Protein AF-0000000086707287 (afdb_homodimer)

Organism: NCBI:txid218936

Structure (mmCIF, N/CA/C/O backbone):
data_AF-0000000086707287-model_v1
#
loop_
_entity.id
_entity.type
_entity.pdbx_description
1 polymer 'ABC transporter ATP-binding protein'
#
loop_
_atom_site.group_PDB
_atom_site.id
_atom_site.type_symbol
_atom_site.label_atom_id
_atom_site.label_alt_id
_atom_site.label_comp_id
_atom_site.label_asym_id
_atom_site.label_entity_id
_atom_site.label_seq_id
_atom_site.pdbx_PDB_ins_code
_atom_site.Cartn_x
_atom_site.Cartn_y
_atom_site.Cartn_z
_atom_site.occupancy
_atom_site.B_iso_or_equiv
_atom_site.auth_seq_id
_atom_site.auth_comp_id
_atom_site.auth_asym_id
_atom_site.auth_atom_id
_atom_site.pdbx_PDB_model_num
ATOM 1 N N . MET A 1 1 ? 3.854 -27.703 -12.609 1 95 1 MET A N 1
ATOM 2 C CA . MET A 1 1 ? 4.984 -26.922 -12.117 1 95 1 MET A CA 1
ATOM 3 C C . MET A 1 1 ? 5.406 -25.875 -13.141 1 95 1 MET A C 1
ATOM 5 O O . MET A 1 1 ? 5.293 -26.094 -14.352 1 95 1 MET A O 1
ATOM 9 N N . LEU A 1 2 ? 5.723 -24.703 -12.703 1 97.75 2 LEU A N 1
ATOM 10 C CA . LEU A 1 2 ? 6.27 -23.625 -13.523 1 97.75 2 LEU A CA 1
ATOM 11 C C . LEU A 1 2 ? 7.777 -23.516 -13.344 1 97.75 2 LEU A C 1
ATOM 13 O O . LEU A 1 2 ? 8.266 -23.391 -12.219 1 97.75 2 LEU A O 1
ATOM 17 N N . GLU A 1 3 ? 8.477 -23.594 -14.469 1 98.12 3 GLU A N 1
ATOM 18 C CA . GLU A 1 3 ? 9.938 -23.609 -14.406 1 98.12 3 GLU A CA 1
ATOM 19 C C . GLU A 1 3 ? 10.539 -22.469 -15.219 1 98.12 3 GLU A C 1
ATOM 21 O O . GLU A 1 3 ? 10.172 -22.266 -16.375 1 98.12 3 GLU A O 1
ATOM 26 N N . LEU A 1 4 ? 11.336 -21.734 -14.586 1 97.94 4 LEU A N 1
ATOM 27 C CA . LEU A 1 4 ? 12.172 -20.734 -15.227 1 97.94 4 LEU A CA 1
ATOM 28 C C . LEU A 1 4 ? 13.617 -21.203 -15.32 1 97.94 4 LEU A C 1
ATOM 30 O O . LEU A 1 4 ? 14.219 -21.562 -14.305 1 97.94 4 LEU A O 1
ATOM 34 N N . SER A 1 5 ? 14.164 -21.234 -16.531 1 97.69 5 SER A N 1
ATOM 35 C CA . SER A 1 5 ? 15.539 -21.672 -16.75 1 97.69 5 SER A CA 1
ATOM 36 C C . SER A 1 5 ? 16.375 -20.547 -17.359 1 97.69 5 SER A C 1
ATOM 38 O O . SER A 1 5 ? 16.172 -20.156 -18.5 1 97.69 5 SER A O 1
ATOM 40 N N . ARG A 1 6 ? 17.344 -20.078 -16.562 1 97.62 6 ARG A N 1
ATOM 41 C CA . ARG A 1 6 ? 18.312 -19.047 -16.969 1 97.62 6 ARG A CA 1
ATOM 42 C C . ARG A 1 6 ? 17.609 -17.844 -17.578 1 97.62 6 ARG A C 1
ATOM 44 O O . ARG A 1 6 ? 18 -17.375 -18.656 1 97.62 6 ARG A O 1
ATOM 51 N N . LEU A 1 7 ? 16.547 -17.406 -17 1 97.06 7 LEU A N 1
ATOM 52 C CA . LEU A 1 7 ? 15.758 -16.297 -17.516 1 97.06 7 LEU A CA 1
ATOM 53 C C . LEU A 1 7 ? 16.469 -14.961 -17.297 1 97.06 7 LEU A C 1
ATOM 55 O O . LEU A 1 7 ? 16.922 -14.664 -16.188 1 97.06 7 LEU A O 1
ATOM 59 N N . SER A 1 8 ? 16.594 -14.227 -18.359 1 97.19 8 SER A N 1
ATOM 60 C CA . SER A 1 8 ? 17.219 -12.906 -18.297 1 97.19 8 SER A CA 1
ATOM 61 C C . SER A 1 8 ? 16.281 -11.836 -18.859 1 97.19 8 SER A C 1
ATOM 63 O O . SER A 1 8 ? 15.609 -12.062 -19.875 1 97.19 8 SER A O 1
ATOM 65 N N . LEU A 1 9 ? 16.172 -10.766 -18.109 1 95.25 9 LEU A N 1
ATOM 66 C CA . LEU A 1 9 ? 15.258 -9.68 -18.469 1 95.25 9 LEU A CA 1
ATOM 67 C C . LEU A 1 9 ? 15.969 -8.328 -18.375 1 95.25 9 LEU A C 1
ATOM 69 O O . LEU A 1 9 ? 16.719 -8.078 -17.422 1 95.25 9 LEU A O 1
ATOM 73 N N . SER A 1 10 ? 15.75 -7.512 -19.328 1 91.88 10 SER A N 1
ATOM 74 C CA . SER A 1 10 ? 16.25 -6.137 -19.328 1 91.88 10 SER A CA 1
ATOM 75 C C . SER A 1 10 ? 15.195 -5.168 -19.859 1 91.88 10 SER A C 1
ATOM 77 O O . SER A 1 10 ? 14.305 -5.562 -20.609 1 91.88 10 SER A O 1
ATOM 79 N N . ILE A 1 11 ? 15.188 -3.998 -19.391 1 82.44 11 ILE A N 1
ATOM 80 C CA . ILE A 1 11 ? 14.406 -2.895 -19.953 1 82.44 11 ILE A CA 1
ATOM 81 C C . ILE A 1 11 ? 15.344 -1.755 -20.344 1 82.44 11 ILE A C 1
ATOM 83 O O . ILE A 1 11 ? 16.016 -1.161 -19.484 1 82.44 11 ILE A O 1
ATOM 87 N N . GLY A 1 12 ? 15.328 -1.467 -21.547 1 80 12 GLY A N 1
ATOM 88 C CA . GLY A 1 12 ? 16.344 -0.546 -22.016 1 80 12 GLY A CA 1
ATOM 89 C C . GLY A 1 12 ? 17.766 -1.026 -21.75 1 80 12 GLY A C 1
ATOM 90 O O . GLY A 1 12 ? 18.125 -2.148 -22.109 1 80 12 GLY A O 1
ATOM 91 N N . GLN A 1 13 ? 18.469 -0.105 -21.016 1 80.12 13 GLN A N 1
ATOM 92 C CA . GLN A 1 13 ? 19.859 -0.425 -20.719 1 80.12 13 GLN A CA 1
ATOM 93 C C . GLN A 1 13 ? 19.984 -1.05 -19.328 1 80.12 13 GLN A C 1
ATOM 95 O O . GLN A 1 13 ? 21.078 -1.445 -18.922 1 80.12 13 GLN A O 1
ATOM 100 N N . GLN A 1 14 ? 18.906 -1.271 -18.734 1 82.5 14 GLN A N 1
ATOM 101 C CA . GLN A 1 14 ? 18.953 -1.76 -17.359 1 82.5 14 GLN A CA 1
ATOM 102 C C . GLN A 1 14 ? 18.641 -3.252 -17.297 1 82.5 14 GLN A C 1
ATOM 104 O O . GLN A 1 14 ? 17.594 -3.693 -17.797 1 82.5 14 GLN A O 1
ATOM 109 N N . THR A 1 15 ? 19.578 -3.979 -16.766 1 89.31 15 THR A N 1
ATOM 110 C CA . THR A 1 15 ? 19.344 -5.395 -16.516 1 89.31 15 THR A CA 1
ATOM 111 C C . THR A 1 15 ? 18.547 -5.598 -15.234 1 89.31 15 THR A C 1
ATOM 113 O O . THR A 1 15 ? 18.938 -5.141 -14.164 1 89.31 15 THR A O 1
ATOM 116 N N . LEU A 1 16 ? 17.453 -6.285 -15.344 1 89.88 16 LEU A N 1
ATOM 117 C CA . LEU A 1 16 ? 16.562 -6.484 -14.203 1 89.88 16 LEU A CA 1
ATOM 118 C C . LEU A 1 16 ? 16.797 -7.855 -13.57 1 89.88 16 LEU A C 1
ATOM 120 O O . LEU A 1 16 ? 16.781 -7.992 -12.344 1 89.88 16 LEU A O 1
ATOM 124 N N . LEU A 1 17 ? 16.922 -8.852 -14.406 1 94.25 17 LEU A N 1
ATOM 125 C CA . LEU A 1 17 ? 17.156 -10.219 -13.953 1 94.25 17 LEU A CA 1
ATOM 126 C C . LEU A 1 17 ? 18.219 -10.898 -14.812 1 94.25 17 LEU A C 1
ATOM 128 O O . LEU A 1 17 ? 18.219 -10.781 -16.031 1 94.25 17 LEU A O 1
ATOM 132 N N . ARG A 1 18 ? 19.266 -11.523 -14.141 1 94.88 18 ARG A N 1
ATOM 133 C CA . ARG A 1 18 ? 20.344 -12.25 -14.812 1 94.88 18 ARG A CA 1
ATOM 134 C C . ARG A 1 18 ? 20.266 -13.742 -14.516 1 94.88 18 ARG A C 1
ATOM 136 O O . ARG A 1 18 ? 20.469 -14.164 -13.375 1 94.88 18 ARG A O 1
ATOM 143 N N . ASP A 1 19 ? 19.875 -14.555 -15.422 1 96.19 19 ASP A N 1
ATOM 144 C CA . ASP A 1 19 ? 19.984 -16 -15.359 1 96.19 19 ASP A CA 1
ATOM 145 C C . ASP A 1 19 ? 19.188 -16.562 -14.18 1 96.19 19 ASP A C 1
ATOM 147 O O . ASP A 1 19 ? 19.734 -17.328 -13.375 1 96.19 19 ASP A O 1
ATOM 151 N N . LEU A 1 20 ? 17.969 -16.219 -14.102 1 97.25 20 LEU A N 1
ATOM 152 C CA . LEU A 1 20 ? 17.109 -16.641 -13 1 97.25 20 LEU A CA 1
ATOM 153 C C . LEU A 1 20 ? 16.641 -18.078 -13.203 1 97.25 20 LEU A C 1
ATOM 155 O O . LEU A 1 20 ? 16.109 -18.422 -14.258 1 97.25 20 LEU A O 1
ATOM 159 N N . ASN A 1 21 ? 16.984 -18.953 -12.305 1 98 21 ASN A N 1
ATOM 160 C CA . ASN A 1 21 ? 16.469 -20.312 -12.227 1 98 21 ASN A CA 1
ATOM 161 C C . ASN A 1 21 ? 15.492 -20.484 -11.07 1 98 21 ASN A C 1
ATOM 163 O O . ASN A 1 21 ? 15.844 -20.219 -9.914 1 98 21 ASN A O 1
ATOM 167 N N . LEU A 1 22 ? 14.273 -20.906 -11.391 1 97.38 22 LEU A N 1
ATOM 168 C CA . LEU A 1 22 ? 13.227 -21.031 -10.375 1 97.38 22 LEU A CA 1
ATOM 169 C C . LEU A 1 22 ? 12.234 -22.125 -10.758 1 97.38 22 LEU A C 1
ATOM 171 O O . LEU A 1 22 ? 11.883 -22.266 -11.93 1 97.38 22 LEU A O 1
ATOM 175 N N . THR A 1 23 ? 11.797 -22.859 -9.797 1 98.12 23 THR A N 1
ATOM 176 C CA . THR A 1 23 ? 10.727 -23.828 -9.977 1 98.12 23 THR A CA 1
ATOM 177 C C . THR A 1 23 ? 9.602 -23.578 -8.977 1 98.12 23 THR A C 1
ATOM 179 O O . THR A 1 23 ? 9.82 -23.562 -7.766 1 98.12 23 THR A O 1
ATOM 182 N N . LEU A 1 24 ? 8.445 -23.406 -9.461 1 98.38 24 LEU A N 1
ATOM 183 C CA . LEU A 1 24 ? 7.262 -23.125 -8.648 1 98.38 24 LEU A CA 1
ATOM 184 C C . LEU A 1 24 ? 6.281 -24.297 -8.703 1 98.38 24 LEU A C 1
ATOM 186 O O . LEU A 1 24 ? 5.949 -24.781 -9.781 1 98.38 24 LEU A O 1
ATOM 190 N N . GLN A 1 25 ? 5.773 -24.641 -7.555 1 98.19 25 GLN A N 1
ATOM 191 C CA . GLN A 1 25 ? 4.965 -25.844 -7.441 1 98.19 25 GLN A CA 1
ATOM 192 C C . GLN A 1 25 ? 3.484 -25.5 -7.309 1 98.19 25 GLN A C 1
ATOM 194 O O . GLN A 1 25 ? 3.129 -24.453 -6.758 1 98.19 25 GLN A O 1
ATOM 199 N N . PRO A 1 26 ? 2.643 -26.438 -7.812 1 97.81 26 PRO A N 1
ATOM 200 C CA . PRO A 1 26 ? 1.208 -26.25 -7.578 1 97.81 26 PRO A CA 1
ATOM 201 C C . PRO A 1 26 ? 0.833 -26.375 -6.102 1 97.81 26 PRO A C 1
ATOM 203 O O . PRO A 1 26 ? 1.504 -27.078 -5.344 1 97.81 26 PRO A O 1
ATOM 206 N N . GLY A 1 27 ? -0.155 -25.656 -5.695 1 97.81 27 GLY A N 1
ATOM 207 C CA . GLY A 1 27 ? -0.672 -25.75 -4.34 1 97.81 27 GLY A CA 1
ATOM 208 C C . GLY A 1 27 ? 0.127 -24.922 -3.346 1 97.81 27 GLY A C 1
ATOM 209 O O . GLY A 1 27 ? -0.073 -25.031 -2.135 1 97.81 27 GLY A O 1
ATOM 210 N N . GLN A 1 28 ? 1.013 -24.141 -3.926 1 98.31 28 GLN A N 1
ATOM 211 C CA . GLN A 1 28 ? 1.858 -23.328 -3.049 1 98.31 28 GLN A CA 1
ATOM 212 C C . GLN A 1 28 ? 1.748 -21.844 -3.387 1 98.31 28 GLN A C 1
ATOM 214 O O . GLN A 1 28 ? 1.619 -21.484 -4.555 1 98.31 28 GLN A O 1
ATOM 219 N N . VAL A 1 29 ? 1.815 -21.062 -2.348 1 98.31 29 VAL A N 1
ATOM 220 C CA . VAL A 1 29 ? 1.882 -19.609 -2.498 1 98.31 29 VAL A CA 1
ATOM 221 C C . VAL A 1 29 ? 3.34 -19.156 -2.51 1 98.31 29 VAL A C 1
ATOM 223 O O . VAL A 1 29 ? 4.051 -19.312 -1.516 1 98.31 29 VAL A O 1
ATOM 226 N N . HIS A 1 30 ? 3.754 -18.641 -3.664 1 98.81 30 HIS A N 1
ATOM 227 C CA . HIS A 1 30 ? 5.078 -18.047 -3.805 1 98.81 30 HIS A CA 1
ATOM 228 C C . HIS A 1 30 ? 5.004 -16.516 -3.74 1 98.81 30 HIS A C 1
ATOM 230 O O . HIS A 1 30 ? 4.316 -15.891 -4.547 1 98.81 30 HIS A O 1
ATOM 236 N N . VAL A 1 31 ? 5.695 -15.93 -2.795 1 98.62 31 VAL A N 1
ATOM 237 C CA . VAL A 1 31 ? 5.656 -14.477 -2.654 1 98.62 31 VAL A CA 1
ATOM 238 C C . VAL A 1 31 ? 6.988 -13.875 -3.096 1 98.62 31 VAL A C 1
ATOM 240 O O . VAL A 1 31 ? 8.047 -14.305 -2.645 1 98.62 31 VAL A O 1
ATOM 243 N N . ILE A 1 32 ? 6.875 -12.93 -3.986 1 98.12 32 ILE A N 1
ATOM 244 C CA . ILE A 1 32 ? 8.047 -12.188 -4.441 1 98.12 32 ILE A CA 1
ATOM 245 C C . ILE A 1 32 ? 8.25 -10.953 -3.572 1 98.12 32 ILE A C 1
ATOM 247 O O . ILE A 1 32 ? 7.328 -10.148 -3.398 1 98.12 32 ILE A O 1
ATOM 251 N N . ILE A 1 33 ? 9.445 -10.836 -3.004 1 97.25 33 ILE A N 1
ATOM 252 C CA . ILE A 1 33 ? 9.805 -9.648 -2.242 1 97.25 33 ILE A CA 1
ATOM 253 C C . ILE A 1 33 ? 11.125 -9.086 -2.764 1 97.25 33 ILE A C 1
ATOM 255 O O . ILE A 1 33 ? 11.875 -9.781 -3.453 1 97.25 33 ILE A O 1
ATOM 259 N N . GLY A 1 34 ? 11.383 -7.828 -2.463 1 94.94 34 GLY A N 1
ATOM 260 C CA . GLY A 1 34 ? 12.562 -7.09 -2.893 1 94.94 34 GLY A CA 1
ATOM 261 C C . GLY A 1 34 ? 12.32 -5.594 -3.012 1 94.94 34 GLY A C 1
ATOM 262 O O . GLY A 1 34 ? 11.172 -5.148 -3.025 1 94.94 34 GLY A O 1
ATOM 263 N N . PRO A 1 35 ? 13.375 -4.859 -3.068 1 92.12 35 PRO A N 1
ATOM 264 C CA . PRO A 1 35 ? 13.234 -3.402 -3.154 1 92.12 35 PRO A CA 1
ATOM 265 C C . PRO A 1 35 ? 12.508 -2.953 -4.418 1 92.12 35 PRO A C 1
ATOM 267 O O . PRO A 1 35 ? 12.375 -3.729 -5.367 1 92.12 35 PRO A O 1
ATOM 270 N N . ASN A 1 36 ? 12.016 -1.717 -4.344 1 85.75 36 ASN A N 1
ATOM 271 C CA . ASN A 1 36 ? 11.422 -1.122 -5.539 1 85.75 36 ASN A CA 1
ATOM 272 C C . ASN A 1 36 ? 12.422 -1.055 -6.688 1 85.75 36 ASN A C 1
ATOM 274 O O . ASN A 1 36 ? 13.602 -0.773 -6.477 1 85.75 36 ASN A O 1
ATOM 278 N N . GLY A 1 37 ? 11.969 -1.387 -7.871 1 81.25 37 GLY A N 1
ATOM 279 C CA . GLY A 1 37 ? 12.812 -1.265 -9.047 1 81.25 37 GLY A CA 1
ATOM 280 C C . GLY A 1 37 ? 13.617 -2.52 -9.336 1 81.25 37 GLY A C 1
ATOM 281 O O . GLY A 1 37 ? 14.438 -2.537 -10.25 1 81.25 37 GLY A O 1
ATOM 282 N N . THR A 1 38 ? 13.367 -3.566 -8.633 1 87.38 38 THR A N 1
ATOM 283 C CA . THR A 1 38 ? 14.188 -4.762 -8.781 1 87.38 38 THR A CA 1
ATOM 284 C C . THR A 1 38 ? 13.648 -5.656 -9.891 1 87.38 38 THR A C 1
ATOM 286 O O . THR A 1 38 ? 14.227 -6.699 -10.195 1 87.38 38 THR A O 1
ATOM 289 N N . GLY A 1 39 ? 12.492 -5.297 -10.43 1 86.88 39 GLY A N 1
ATOM 290 C CA . GLY A 1 39 ? 12.008 -6.043 -11.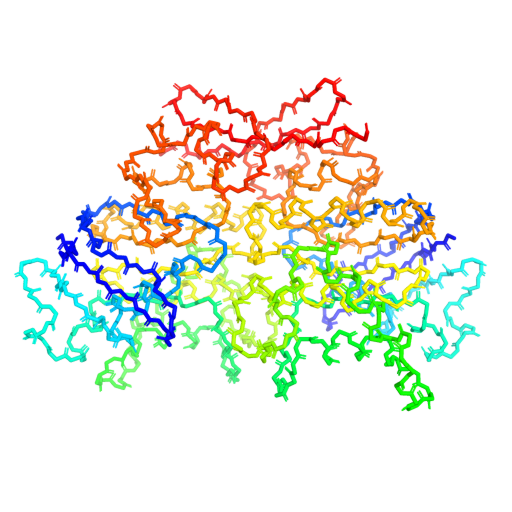586 1 86.88 39 GLY A CA 1
ATOM 291 C C . GLY A 1 39 ? 10.859 -6.98 -11.25 1 86.88 39 GLY A C 1
ATOM 292 O O . GLY A 1 39 ? 10.492 -7.824 -12.062 1 86.88 39 GLY A O 1
ATOM 293 N N . LYS A 1 40 ? 10.297 -6.922 -10.102 1 92.25 40 LYS A N 1
ATOM 294 C CA . LYS A 1 40 ? 9.211 -7.809 -9.688 1 92.25 40 LYS A CA 1
ATOM 295 C C . LYS A 1 40 ? 8.047 -7.758 -10.672 1 92.25 40 LYS A C 1
ATOM 297 O O . LYS A 1 40 ? 7.594 -8.797 -11.156 1 92.25 40 LYS A O 1
ATOM 302 N N . THR A 1 41 ? 7.629 -6.523 -11.031 1 88.69 41 THR A N 1
ATOM 303 C CA . THR A 1 41 ? 6.543 -6.324 -11.984 1 88.69 41 THR A CA 1
ATOM 304 C C . THR A 1 41 ? 6.949 -6.805 -13.375 1 88.69 41 THR A C 1
ATOM 306 O O . THR A 1 41 ? 6.156 -7.438 -14.07 1 88.69 41 THR A O 1
ATOM 309 N N . SER A 1 42 ? 8.188 -6.539 -13.766 1 90.06 42 SER A N 1
ATOM 310 C CA . SER A 1 42 ? 8.688 -6.969 -15.07 1 90.06 42 SER A CA 1
ATOM 311 C C . SER A 1 42 ? 8.711 -8.492 -15.18 1 90.06 42 SER A C 1
ATOM 313 O O . SER A 1 42 ? 8.422 -9.047 -16.234 1 90.06 42 SER A O 1
ATOM 315 N N . LEU A 1 43 ? 9.062 -9.102 -14.086 1 95.25 43 LEU A N 1
ATOM 316 C CA . LEU A 1 43 ? 9.047 -10.562 -14.078 1 95.25 43 LEU A CA 1
ATOM 317 C C . LEU A 1 43 ? 7.637 -11.094 -14.312 1 95.25 43 LEU A C 1
ATOM 319 O O . LEU A 1 43 ? 7.438 -12 -15.125 1 95.25 43 LEU A O 1
ATOM 323 N N . LEU A 1 44 ? 6.629 -10.523 -13.641 1 95.31 44 LEU A N 1
ATOM 324 C CA . LEU A 1 44 ? 5.25 -10.953 -13.828 1 95.31 44 LEU A CA 1
ATOM 325 C C . LEU A 1 44 ? 4.801 -10.727 -15.266 1 95.31 44 LEU A C 1
ATOM 327 O O . LEU A 1 44 ? 4.148 -11.594 -15.859 1 95.31 44 LEU A O 1
ATOM 331 N N . ARG A 1 45 ? 5.188 -9.641 -15.836 1 92.94 45 ARG A N 1
ATOM 332 C CA . ARG A 1 45 ? 4.832 -9.336 -17.219 1 92.94 45 ARG A CA 1
ATOM 333 C C . ARG A 1 45 ? 5.488 -10.32 -18.188 1 92.94 45 ARG A C 1
ATOM 335 O O . ARG A 1 45 ? 4.883 -10.711 -19.188 1 92.94 45 ARG A O 1
ATOM 342 N N . ALA A 1 46 ? 6.703 -10.656 -17.891 1 94.94 46 ALA A N 1
ATOM 343 C CA . ALA A 1 46 ? 7.406 -11.633 -18.719 1 94.94 46 ALA A CA 1
ATOM 344 C C . ALA A 1 46 ? 6.734 -13 -18.641 1 94.94 46 ALA A C 1
ATOM 346 O O . ALA A 1 46 ? 6.535 -13.656 -19.672 1 94.94 46 ALA A O 1
ATOM 347 N N . LEU A 1 47 ? 6.371 -13.367 -17.453 1 96.75 47 LEU A N 1
ATOM 348 C CA . LEU A 1 47 ? 5.684 -14.641 -17.266 1 96.75 47 LEU A CA 1
ATOM 349 C C . LEU A 1 47 ? 4.352 -14.656 -18 1 96.75 47 LEU A C 1
ATOM 351 O O . LEU A 1 47 ? 3.982 -15.672 -18.609 1 96.75 47 LEU A O 1
ATOM 355 N N . PHE A 1 48 ? 3.695 -13.5 -18 1 94.25 48 PHE A N 1
ATOM 356 C CA . PHE A 1 48 ? 2.383 -13.383 -18.625 1 94.25 48 PHE A CA 1
ATOM 357 C C . PHE A 1 48 ? 2.512 -13.297 -20.141 1 94.25 48 PHE A C 1
ATOM 359 O O . PHE A 1 48 ? 1.524 -13.461 -20.859 1 94.25 48 PHE A O 1
ATOM 366 N N . GLY A 1 49 ? 3.684 -12.969 -20.625 1 93.06 49 GLY A N 1
ATOM 367 C CA . GLY A 1 49 ? 3.928 -12.883 -22.047 1 93.06 49 GLY A CA 1
ATOM 368 C C . GLY A 1 49 ? 3.828 -11.469 -22.594 1 93.06 49 GLY A C 1
ATOM 369 O O . GLY A 1 49 ? 3.752 -11.266 -23.812 1 93.06 49 GLY A O 1
ATOM 370 N N . GLU A 1 50 ? 3.795 -10.57 -21.781 1 90.38 50 GLU A N 1
ATOM 371 C CA . GLU A 1 50 ? 3.74 -9.172 -22.188 1 90.38 50 GLU A CA 1
ATOM 372 C C . GLU A 1 50 ? 5.133 -8.625 -22.484 1 90.38 50 GLU A C 1
ATOM 374 O O . GLU A 1 50 ? 5.281 -7.645 -23.219 1 90.38 50 GLU A O 1
ATOM 379 N N . LEU A 1 51 ? 6.074 -9.156 -21.844 1 91.81 51 LEU A N 1
ATOM 380 C CA . LEU A 1 51 ? 7.473 -8.781 -22.031 1 91.81 51 LEU A CA 1
ATOM 381 C C . LEU A 1 51 ? 8.289 -9.977 -22.5 1 91.81 51 LEU A C 1
ATOM 383 O O . LEU A 1 51 ? 8.203 -11.062 -21.922 1 91.81 51 LEU A O 1
ATOM 387 N N . THR A 1 52 ? 9.047 -9.75 -23.516 1 92.81 52 THR A N 1
ATOM 388 C CA . THR A 1 52 ? 9.883 -10.828 -24.031 1 92.81 52 THR A CA 1
ATOM 389 C C . THR A 1 52 ? 11.211 -10.875 -23.297 1 92.81 52 THR A C 1
ATOM 391 O O . THR A 1 52 ? 11.953 -9.891 -23.266 1 92.81 52 THR A O 1
ATOM 394 N N . PRO A 1 53 ? 11.516 -12 -22.781 1 95.44 53 PRO A N 1
ATOM 395 C CA . PRO A 1 53 ? 12.82 -12.117 -22.109 1 95.44 53 PRO A CA 1
ATOM 396 C C . PRO A 1 53 ? 13.992 -12.039 -23.094 1 95.44 53 PRO A C 1
ATOM 398 O O . PRO A 1 53 ? 13.836 -12.344 -24.281 1 95.44 53 PRO A O 1
ATOM 401 N N . ASP A 1 54 ? 15.148 -11.609 -22.547 1 95.56 54 ASP A N 1
ATOM 402 C CA . ASP A 1 54 ? 16.375 -11.539 -23.344 1 95.56 54 ASP A CA 1
ATOM 403 C C . ASP A 1 54 ? 16.938 -12.938 -23.594 1 95.56 54 ASP A C 1
ATOM 405 O O . ASP A 1 54 ? 17.625 -13.164 -24.594 1 95.56 54 ASP A O 1
ATOM 409 N N . GLY A 1 55 ? 16.688 -13.828 -22.672 1 95.5 55 GLY A N 1
ATOM 410 C CA . GLY A 1 55 ? 17.156 -15.195 -22.75 1 95.5 55 GLY A CA 1
ATOM 411 C C . GLY A 1 55 ? 16.516 -16.109 -21.734 1 95.5 55 GLY A C 1
ATOM 412 O O . GLY A 1 55 ? 15.742 -15.664 -20.875 1 95.5 55 GLY A O 1
ATOM 413 N N . GLY A 1 56 ? 16.75 -17.391 -21.953 1 96.56 56 GLY A N 1
ATOM 414 C CA . GLY A 1 56 ? 16.188 -18.391 -21.062 1 96.56 56 GLY A CA 1
ATOM 415 C C . GLY A 1 56 ? 14.883 -18.984 -21.562 1 96.56 56 GLY A C 1
ATOM 416 O O . GLY A 1 56 ? 14.516 -18.797 -22.734 1 96.56 56 GLY A O 1
ATOM 417 N N . ASP A 1 57 ? 14.281 -19.797 -20.625 1 96.81 57 ASP A N 1
ATOM 418 C CA . ASP A 1 57 ? 13.055 -20.5 -21 1 96.81 57 ASP A CA 1
ATOM 419 C C . ASP A 1 57 ? 12.07 -20.547 -19.844 1 96.81 57 ASP A C 1
ATOM 421 O O . ASP A 1 57 ? 12.477 -20.531 -18.672 1 96.81 57 ASP A O 1
ATOM 425 N N . ILE A 1 58 ? 10.836 -20.5 -20.188 1 97.44 58 ILE A N 1
ATOM 426 C CA . ILE A 1 58 ? 9.734 -20.672 -19.25 1 97.44 58 ILE A CA 1
ATOM 427 C C . ILE A 1 58 ? 8.906 -21.891 -19.641 1 97.44 58 ILE A C 1
ATOM 429 O O . ILE A 1 58 ? 8.453 -22 -20.781 1 97.44 58 ILE A O 1
ATOM 433 N N . ARG A 1 59 ? 8.727 -22.797 -18.688 1 97.38 59 ARG A N 1
ATOM 434 C CA . ARG A 1 59 ? 7.984 -24.016 -18.969 1 97.38 59 ARG A CA 1
ATOM 435 C C . ARG A 1 59 ? 6.867 -24.25 -17.969 1 97.38 59 ARG A C 1
ATOM 437 O O . ARG A 1 59 ? 7.039 -23.969 -16.766 1 97.38 59 ARG A O 1
ATOM 444 N N . LEU A 1 60 ? 5.781 -24.656 -18.453 1 96.62 60 LEU A N 1
ATOM 445 C CA . LEU A 1 60 ? 4.656 -25.078 -17.625 1 96.62 60 LEU A CA 1
ATOM 446 C C . LEU A 1 60 ? 4.312 -26.547 -17.875 1 96.62 60 LEU A C 1
ATOM 448 O O . LEU A 1 60 ? 3.973 -26.922 -18.984 1 96.62 60 LEU A O 1
ATOM 452 N N . GLY A 1 61 ? 4.379 -27.297 -16.828 1 93.94 61 GLY A N 1
ATOM 453 C CA . GLY A 1 61 ? 4.141 -28.734 -17.016 1 93.94 61 GLY A CA 1
ATOM 454 C C . GLY A 1 61 ? 5.031 -29.344 -18.078 1 93.94 61 GLY A C 1
ATOM 455 O O . GLY A 1 61 ? 4.559 -30.125 -18.906 1 93.94 61 GLY A O 1
ATOM 456 N N . GLY A 1 62 ? 6.172 -28.859 -18.188 1 92.69 62 GLY A N 1
ATOM 457 C CA . GLY A 1 62 ? 7.125 -29.422 -19.125 1 92.69 62 GLY A CA 1
ATOM 458 C C . GLY A 1 62 ? 7.043 -28.797 -20.5 1 92.69 62 GLY A C 1
ATOM 459 O O . GLY A 1 62 ? 7.93 -29.016 -21.344 1 92.69 62 GLY A O 1
ATOM 460 N N . GLN A 1 63 ? 6.031 -28.078 -20.781 1 93.88 63 GLN A N 1
ATOM 461 C CA . GLN A 1 63 ? 5.867 -27.453 -22.078 1 93.88 63 GLN A CA 1
ATOM 462 C C . GLN A 1 63 ? 6.387 -26.016 -22.078 1 93.88 63 GLN A C 1
ATOM 464 O O . GLN A 1 63 ? 6.012 -25.219 -21.219 1 93.88 63 GLN A O 1
ATOM 469 N N . SER A 1 64 ? 7.191 -25.75 -23.078 1 95.25 64 SER A N 1
ATOM 470 C CA . SER A 1 64 ? 7.758 -24.406 -23.172 1 95.25 64 SER A CA 1
ATOM 471 C C . SER A 1 64 ? 6.711 -23.406 -23.625 1 95.25 64 SER A C 1
ATOM 473 O O . SER A 1 64 ? 5.867 -23.703 -24.469 1 95.25 64 SER A O 1
ATOM 475 N N . ALA A 1 65 ? 6.801 -22.203 -23.078 1 94.25 65 ALA A N 1
ATOM 476 C CA . ALA A 1 65 ? 5.926 -21.109 -23.516 1 94.25 65 ALA A CA 1
ATOM 477 C C . ALA A 1 65 ? 6.07 -20.859 -25.016 1 94.25 65 ALA A C 1
ATOM 479 O O . ALA A 1 65 ? 5.109 -20.469 -25.672 1 94.25 65 ALA A O 1
ATOM 480 N N . ARG A 1 66 ? 7.207 -21.141 -25.531 1 92.38 66 ARG A N 1
ATOM 481 C CA . ARG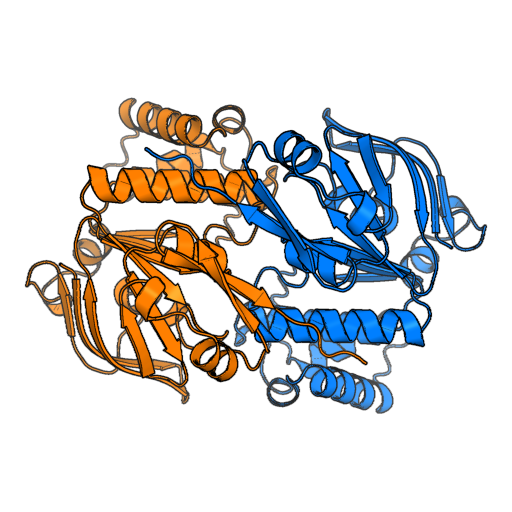 A 1 66 ? 7.504 -20.891 -26.938 1 92.38 66 ARG A CA 1
ATOM 482 C C . ARG A 1 66 ? 6.742 -21.844 -27.844 1 92.38 66 ARG A C 1
ATOM 484 O O . ARG A 1 66 ? 6.605 -21.594 -29.047 1 92.38 66 ARG A O 1
ATOM 491 N N . GLN A 1 67 ? 6.328 -22.906 -27.281 1 93 67 GLN A N 1
ATOM 492 C CA . GLN A 1 67 ? 5.629 -23.938 -28.047 1 93 67 GLN A CA 1
ATOM 493 C C . GLN A 1 67 ? 4.125 -23.688 -28.062 1 93 67 GLN A C 1
ATOM 495 O O . GLN A 1 67 ? 3.369 -24.453 -28.672 1 93 67 GLN A O 1
ATOM 500 N N . MET A 1 68 ? 3.703 -22.656 -27.422 1 92.5 68 MET A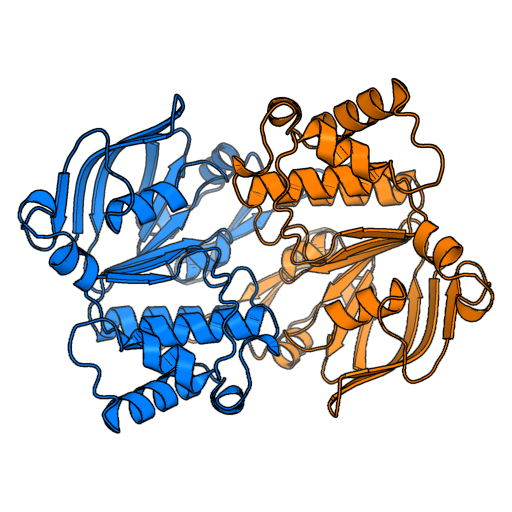 N 1
ATOM 501 C CA . MET A 1 68 ? 2.289 -22.297 -27.359 1 92.5 68 MET A CA 1
ATOM 502 C C . MET A 1 68 ? 2.039 -20.953 -28.031 1 92.5 68 MET A C 1
ATOM 504 O O . MET A 1 68 ? 2.945 -20.141 -28.141 1 92.5 68 MET A O 1
ATOM 508 N N . THR A 1 69 ? 0.787 -20.797 -28.5 1 92.81 69 THR A N 1
ATOM 509 C CA . THR A 1 69 ? 0.406 -19.453 -28.938 1 92.81 69 THR A CA 1
ATOM 510 C C . THR A 1 69 ? 0.296 -18.516 -27.734 1 92.81 69 THR A C 1
ATOM 512 O O . THR A 1 69 ? 0.082 -18.969 -26.609 1 92.81 69 THR A O 1
ATOM 515 N N . GLN A 1 70 ? 0.407 -17.344 -28.016 1 91.12 70 GLN A N 1
ATOM 516 C CA . GLN A 1 70 ? 0.289 -16.344 -26.969 1 91.12 70 GLN A CA 1
ATOM 517 C C . GLN A 1 70 ? -1.061 -16.453 -26.25 1 91.12 70 GLN A C 1
ATOM 519 O O . GLN A 1 70 ? -1.135 -16.344 -25.031 1 91.12 70 GLN A O 1
ATOM 524 N N . ALA A 1 71 ? -2.051 -16.641 -27.016 1 88.94 71 ALA A N 1
ATOM 525 C CA . ALA A 1 71 ? -3.4 -16.75 -26.469 1 88.94 71 ALA A CA 1
ATOM 526 C C . ALA A 1 71 ? -3.52 -17.969 -25.531 1 88.94 71 ALA A C 1
ATOM 528 O O . ALA A 1 71 ? -4.023 -17.844 -24.422 1 88.94 71 ALA A O 1
ATOM 529 N N . SER A 1 72 ? -3.039 -19.047 -26.016 1 90.81 72 SER A N 1
ATOM 530 C CA . SER A 1 72 ? -3.096 -20.281 -25.219 1 90.81 72 SER A CA 1
ATOM 531 C C . SER A 1 72 ? -2.279 -20.141 -23.938 1 90.81 72 SER A C 1
ATOM 533 O O . SER A 1 72 ? -2.693 -20.625 -22.875 1 90.81 72 SER A O 1
ATOM 535 N N . TRP A 1 73 ? -1.142 -19.5 -24.047 1 94.25 73 TRP A N 1
ATOM 536 C CA . TRP A 1 73 ? -0.288 -19.297 -22.891 1 94.25 73 TRP A CA 1
ATOM 537 C C . TRP A 1 73 ? -0.974 -18.391 -21.859 1 94.25 73 TRP A C 1
ATOM 539 O O . TRP A 1 73 ? -1.062 -18.75 -20.688 1 94.25 73 TRP A O 1
ATOM 549 N N . ARG A 1 74 ? -1.565 -17.391 -22.297 1 90.69 74 ARG A N 1
ATOM 550 C CA . ARG A 1 74 ? -2.176 -16.406 -21.406 1 90.69 74 ARG A CA 1
ATOM 551 C C . ARG A 1 74 ? -3.422 -16.969 -20.734 1 90.69 74 ARG A C 1
ATOM 553 O O . ARG A 1 74 ? -3.787 -16.547 -19.641 1 90.69 74 ARG A O 1
ATOM 560 N N . GLN A 1 75 ? -3.984 -17.953 -21.328 1 88.31 75 GLN A N 1
ATOM 561 C CA . GLN A 1 75 ? -5.176 -18.578 -20.766 1 88.31 75 GLN A CA 1
ATOM 562 C C . GLN A 1 75 ? -4.84 -19.375 -19.516 1 88.31 75 GLN A C 1
ATOM 564 O O . GLN A 1 75 ? -5.727 -19.719 -18.734 1 88.31 75 GLN A O 1
ATOM 569 N N . GLN A 1 76 ? -3.6 -19.656 -19.375 1 92.75 76 GLN A N 1
ATOM 570 C CA . GLN A 1 76 ? -3.182 -20.422 -18.203 1 92.75 76 GLN A CA 1
ATOM 571 C C . GLN A 1 76 ? -3.17 -19.547 -16.953 1 92.75 76 GLN A C 1
ATOM 573 O O . GLN A 1 76 ? -3.082 -20.047 -15.836 1 92.75 76 GLN A O 1
ATOM 578 N N . PHE A 1 77 ? -3.328 -18.203 -17.219 1 92.75 77 PHE A N 1
ATOM 579 C CA . PHE A 1 77 ? -3.062 -17.281 -16.125 1 92.75 77 PHE A CA 1
ATOM 580 C C . PHE A 1 77 ? -4.34 -16.578 -15.695 1 92.75 77 PHE A C 1
ATOM 582 O O . PHE A 1 77 ? -5.184 -16.234 -16.531 1 92.75 77 PHE A O 1
ATOM 589 N N . GLY A 1 78 ? -4.484 -16.453 -14.375 1 91.19 78 GLY A N 1
ATOM 590 C CA . GLY A 1 78 ? -5.188 -15.328 -13.773 1 91.19 78 GLY A CA 1
ATOM 591 C C . GLY A 1 78 ? -4.254 -14.234 -13.297 1 91.19 78 GLY A C 1
ATOM 592 O O . GLY A 1 78 ? -3.42 -14.461 -12.422 1 91.19 78 GLY A O 1
ATOM 593 N N . TYR A 1 79 ? -4.41 -13.055 -13.922 1 90.81 79 TYR A N 1
ATOM 594 C CA . TYR A 1 79 ? -3.416 -12.016 -13.672 1 90.81 79 TYR A CA 1
ATOM 595 C C . TYR A 1 79 ? -4.078 -10.727 -13.211 1 90.81 79 TYR A C 1
ATOM 597 O O . TYR A 1 79 ? -4.973 -10.203 -13.883 1 90.81 79 TYR A O 1
ATOM 605 N N . MET A 1 80 ? -3.691 -10.289 -12.016 1 89.31 80 MET A N 1
ATOM 606 C CA . MET A 1 80 ? -4.066 -8.977 -11.492 1 89.31 80 MET A CA 1
ATOM 607 C C . MET A 1 80 ? -2.867 -8.039 -11.484 1 89.31 80 MET A C 1
ATOM 609 O O . MET A 1 80 ? -2.02 -8.109 -10.594 1 89.31 80 MET A O 1
ATOM 613 N N . PRO A 1 81 ? -2.852 -7.035 -12.414 1 84.69 81 PRO A N 1
ATOM 614 C CA . PRO A 1 81 ? -1.738 -6.086 -12.445 1 84.69 81 PRO A CA 1
ATOM 615 C C . PRO A 1 81 ? -1.845 -5.016 -11.359 1 84.69 81 PRO A C 1
ATOM 617 O O . PRO A 1 81 ? -2.881 -4.902 -10.703 1 84.69 81 PRO A O 1
ATOM 620 N N . GLN A 1 82 ? -0.708 -4.336 -11.086 1 73.31 82 GLN A N 1
ATOM 621 C CA . GLN A 1 82 ? -0.626 -3.312 -10.047 1 73.31 82 GLN A CA 1
ATOM 622 C C . GLN A 1 82 ? -1.592 -2.166 -10.328 1 73.31 82 GLN A C 1
ATOM 624 O O . GLN A 1 82 ? -2.295 -1.705 -9.422 1 73.31 82 GLN A O 1
ATOM 629 N N . ASN A 1 83 ? -1.557 -1.526 -11.422 1 63.34 83 ASN A N 1
ATOM 630 C CA . ASN A 1 83 ? -2.393 -0.375 -11.75 1 63.34 83 ASN A CA 1
ATOM 631 C C . ASN A 1 83 ? -3.533 -0.759 -12.688 1 63.34 83 ASN A C 1
ATOM 633 O O . ASN A 1 83 ? -3.293 -1.192 -13.82 1 63.34 83 ASN A O 1
ATOM 637 N N . ILE A 1 84 ? -4.66 -1.041 -12.008 1 58.59 84 ILE A N 1
ATOM 638 C CA . ILE A 1 84 ? -5.77 -1.274 -12.922 1 58.59 84 ILE A CA 1
ATOM 639 C C . ILE A 1 84 ? -6.633 -0.019 -13.016 1 58.59 84 ILE A C 1
ATOM 641 O O . ILE A 1 84 ? -7.227 0.41 -12.023 1 58.59 84 ILE A O 1
ATOM 645 N N . GLN A 1 85 ? -6.246 0.875 -13.867 1 53.97 85 GLN A N 1
ATOM 646 C CA . GLN A 1 85 ? -7.129 2.012 -14.109 1 53.97 85 GLN A CA 1
ATOM 647 C C . GLN A 1 85 ? -8.383 1.587 -14.867 1 53.97 85 GLN A C 1
ATOM 649 O O . GLN A 1 85 ? -8.312 1.25 -16.047 1 53.97 85 GLN A O 1
ATOM 654 N N . LEU A 1 86 ? -9.234 0.931 -14.148 1 54.19 86 LEU A N 1
ATOM 655 C CA . LEU A 1 86 ? -10.453 0.613 -14.891 1 54.19 86 LEU A CA 1
ATOM 656 C C . LEU A 1 86 ? -11.391 1.812 -14.93 1 54.19 86 LEU A C 1
ATOM 658 O O . LEU A 1 86 ? -11.859 2.27 -13.883 1 54.19 86 LEU A O 1
ATOM 662 N N . GLU A 1 87 ? -11.234 2.643 -15.797 1 55.62 87 GLU A N 1
ATOM 663 C CA . GLU A 1 87 ? -12.18 3.742 -15.977 1 55.62 87 GLU A CA 1
ATOM 664 C C . GLU A 1 87 ? -13.43 3.275 -16.719 1 55.62 87 GLU A C 1
ATOM 666 O O . GLU A 1 87 ? -13.68 3.691 -17.859 1 55.62 87 GLU A O 1
ATOM 671 N N . LEU A 1 88 ? -13.906 2.154 -16.188 1 60.12 88 LEU A N 1
ATOM 672 C CA . LEU A 1 88 ? -15.086 1.711 -16.922 1 60.12 88 LEU A CA 1
ATOM 673 C C . LEU A 1 88 ? -16.359 2.098 -16.188 1 60.12 88 LEU A C 1
ATOM 675 O O . LEU A 1 88 ? -16.391 2.109 -14.945 1 60.12 88 LEU A O 1
ATOM 679 N N . ASP A 1 89 ? -17.219 2.621 -16.891 1 73.69 89 ASP A N 1
ATOM 680 C CA . ASP A 1 89 ? -18.562 2.857 -16.375 1 73.69 89 ASP A CA 1
ATOM 681 C C . ASP A 1 89 ? -19.344 1.551 -16.266 1 73.69 89 ASP A C 1
ATOM 683 O O . ASP A 1 89 ? -20.312 1.346 -17 1 73.69 89 ASP A O 1
ATOM 687 N N . LEU A 1 90 ? -18.953 0.548 -15.453 1 81.06 90 LEU A N 1
ATOM 688 C CA . LEU A 1 90 ? -19.547 -0.757 -15.227 1 81.06 90 LEU A CA 1
ATOM 689 C C . LEU A 1 90 ? -19.781 -0.993 -13.734 1 81.06 90 LEU A C 1
ATOM 691 O O . LEU A 1 90 ? -19.062 -0.436 -12.898 1 81.06 90 LEU A O 1
ATOM 695 N N . SER A 1 91 ? -20.812 -1.76 -13.539 1 84 91 SER A N 1
ATOM 696 C CA . SER A 1 91 ? -21.062 -2.174 -12.164 1 84 91 SER A CA 1
ATOM 697 C C . SER A 1 91 ? -20.031 -3.207 -11.703 1 84 91 SER A C 1
ATOM 699 O O . SER A 1 91 ? -19.359 -3.822 -12.531 1 84 91 SER A O 1
ATOM 701 N N . VAL A 1 92 ? -19.922 -3.369 -10.469 1 85.75 92 VAL A N 1
ATOM 702 C CA . VAL A 1 92 ? -19 -4.316 -9.836 1 85.75 92 VAL A CA 1
ATOM 703 C C . VAL A 1 92 ? -19.25 -5.719 -10.383 1 85.75 92 VAL A C 1
ATOM 705 O O . VAL A 1 92 ? -18.328 -6.406 -10.805 1 85.75 92 VAL A O 1
ATOM 708 N N . ILE A 1 93 ? -20.531 -6.098 -10.406 1 82.62 93 ILE A N 1
ATOM 709 C CA . ILE A 1 93 ? -20.844 -7.457 -10.828 1 82.62 93 ILE A CA 1
ATOM 710 C C . ILE A 1 93 ? -20.5 -7.637 -12.305 1 82.62 93 ILE A C 1
ATOM 712 O O . ILE A 1 93 ? -20.016 -8.703 -12.711 1 82.62 93 ILE A O 1
ATOM 716 N N . GLU A 1 94 ? -20.688 -6.645 -13.055 1 80.06 94 GLU A N 1
ATOM 717 C CA . GLU A 1 94 ? -20.344 -6.695 -14.469 1 80.06 94 GLU A CA 1
ATOM 718 C C . GLU A 1 94 ? -18.828 -6.836 -14.672 1 80.06 94 GLU A C 1
ATOM 720 O O . GLU A 1 94 ? -18.391 -7.609 -15.523 1 80.06 94 GLU A O 1
ATOM 725 N N . VAL A 1 95 ? -18.125 -6.137 -13.898 1 78.81 95 VAL A N 1
ATOM 726 C CA . VAL A 1 95 ? -16.672 -6.168 -13.992 1 78.81 95 VAL A CA 1
ATOM 727 C C . VAL A 1 95 ? -16.156 -7.559 -13.617 1 78.81 95 VAL A C 1
ATOM 729 O O . VAL A 1 95 ? -15.281 -8.102 -14.289 1 78.81 95 VAL A O 1
ATOM 732 N N . VAL A 1 96 ? -16.75 -8.016 -12.602 1 78.5 96 VAL A N 1
ATOM 733 C CA . VAL A 1 96 ? -16.312 -9.32 -12.117 1 78.5 96 VAL A CA 1
ATOM 734 C C . VAL A 1 96 ? -16.641 -10.398 -13.141 1 78.5 96 VAL A C 1
ATOM 736 O O . VAL A 1 96 ? -15.82 -11.281 -13.406 1 78.5 96 VAL A O 1
ATOM 739 N N . VAL A 1 97 ? -17.719 -10.25 -13.695 1 75.81 97 VAL A N 1
ATOM 740 C CA . VAL A 1 97 ? -18.188 -11.234 -14.672 1 75.81 97 VAL A CA 1
ATOM 741 C C . VAL A 1 97 ? -17.281 -11.195 -15.906 1 75.81 97 VAL A C 1
ATOM 743 O O . VAL A 1 97 ? -17.031 -12.234 -16.531 1 75.81 97 VAL A O 1
ATOM 746 N N . LEU A 1 98 ? -16.766 -10.031 -16.172 1 70.38 98 LEU A N 1
ATOM 747 C CA . LEU A 1 98 ? -15.898 -9.867 -17.328 1 70.38 98 LEU A CA 1
ATOM 748 C C . LEU A 1 98 ? -14.609 -10.68 -17.156 1 70.38 98 LEU A C 1
ATOM 750 O O . LEU A 1 98 ? -13.93 -10.984 -18.141 1 70.38 98 LEU A O 1
ATOM 754 N N . GLY A 1 99 ? -14.219 -10.898 -15.961 1 62.19 99 GLY A N 1
ATOM 755 C CA . GLY A 1 99 ? -13.055 -11.734 -15.711 1 62.19 99 GLY A CA 1
ATOM 756 C C . GLY A 1 99 ? -13.156 -13.102 -16.344 1 62.19 99 GLY A C 1
ATOM 757 O O . GLY A 1 99 ? -12.133 -13.711 -16.688 1 62.19 99 GLY A O 1
ATOM 758 N N . ARG A 1 100 ? -14.312 -13.578 -16.188 1 56.44 100 ARG A N 1
ATOM 759 C CA . ARG A 1 100 ? -14.531 -14.875 -16.812 1 56.44 100 ARG A CA 1
ATOM 760 C C . ARG A 1 100 ? -14.711 -14.727 -18.328 1 56.44 100 ARG A C 1
ATOM 762 O O . ARG A 1 100 ? -14.641 -15.711 -19.062 1 56.44 100 ARG A O 1
ATOM 769 N N . LEU A 1 101 ? -14.992 -13.477 -18.625 1 50.91 101 LEU A N 1
ATOM 770 C CA . LEU A 1 101 ? -15.18 -13.289 -20.047 1 50.91 101 LEU A CA 1
ATOM 771 C C . LEU A 1 101 ? -13.852 -13.398 -20.797 1 50.91 101 LEU A C 1
ATOM 773 O O . LEU A 1 101 ? -13.047 -12.461 -20.766 1 50.91 101 LEU A O 1
ATOM 777 N N . ASP A 1 102 ? -12.953 -13.891 -20.141 1 44.97 102 ASP A N 1
ATOM 778 C CA . ASP A 1 102 ? -11.875 -14.031 -21.109 1 44.97 102 ASP A CA 1
ATOM 779 C C . ASP A 1 102 ? -12.406 -13.922 -22.547 1 44.97 102 ASP A C 1
ATOM 781 O O . ASP A 1 102 ? -11.844 -13.195 -23.359 1 44.97 102 ASP A O 1
ATOM 785 N N . SER A 1 103 ? -12.414 -15.242 -23.141 1 39.72 103 SER A N 1
ATOM 786 C CA . SER A 1 103 ? -12.336 -15.914 -24.438 1 39.72 103 SER A CA 1
ATOM 787 C C . SER A 1 103 ? -13.477 -15.492 -25.344 1 39.72 103 SER A C 1
ATOM 789 O O . SER A 1 103 ? -14.453 -14.891 -24.891 1 39.72 103 SER A O 1
ATOM 791 N N . LEU A 1 104 ? -13.609 -16.375 -26.438 1 34.81 104 LEU A N 1
ATOM 792 C CA . LEU A 1 104 ? -14.414 -16.391 -27.656 1 34.81 104 LEU A CA 1
ATOM 793 C C . LEU A 1 104 ? -15.891 -16.188 -27.328 1 34.81 104 LEU A C 1
ATOM 795 O O . LEU A 1 104 ? -16.688 -15.859 -28.219 1 34.81 104 LEU A O 1
ATOM 799 N N . SER A 1 105 ? -16.562 -16.984 -26.328 1 39.59 105 SER A N 1
ATOM 800 C CA . SER A 1 105 ? -18.016 -17.109 -26.484 1 39.59 105 SER A CA 1
ATOM 801 C C . SER A 1 105 ? -18.75 -16.047 -25.656 1 39.59 105 SER A C 1
ATOM 803 O O . SER A 1 105 ? -18.5 -15.906 -24.469 1 39.59 105 SER A O 1
ATOM 805 N N . MET A 1 106 ? -18.953 -14.828 -26.094 1 41.09 106 MET A N 1
ATOM 806 C CA . MET A 1 106 ? -19.812 -13.688 -25.75 1 41.09 106 MET A CA 1
ATOM 807 C C . MET A 1 106 ? -20.969 -14.133 -24.875 1 41.09 106 MET A C 1
ATOM 809 O O . MET A 1 106 ? -21.891 -13.359 -24.625 1 41.09 106 MET A O 1
ATOM 813 N N . ARG A 1 107 ? -21.312 -15.406 -24.734 1 45.56 107 ARG A N 1
ATOM 814 C CA . ARG A 1 107 ? -22.625 -15.609 -24.141 1 45.56 107 ARG A CA 1
ATOM 815 C C . ARG A 1 107 ? -22.547 -15.586 -22.625 1 45.56 107 ARG A C 1
ATOM 817 O O . ARG A 1 107 ? -21.906 -16.453 -22.016 1 45.56 107 ARG A O 1
ATOM 824 N N . LEU A 1 108 ? -22.75 -14.438 -21.938 1 54.09 108 LEU A N 1
ATOM 825 C CA . LEU A 1 108 ? -22.984 -14.328 -20.5 1 54.09 108 LEU A CA 1
ATOM 826 C C . LEU A 1 108 ? -23.969 -15.391 -20.031 1 54.09 108 LEU A C 1
ATOM 828 O O . LEU A 1 108 ? -25.109 -15.445 -20.5 1 54.09 108 LEU A O 1
ATOM 832 N N . ALA A 1 109 ? -23.516 -16.656 -19.578 1 59.19 109 ALA A N 1
ATOM 833 C CA . ALA A 1 109 ? -24.453 -17.641 -19.031 1 59.19 109 ALA A CA 1
ATOM 834 C C . ALA A 1 109 ? -24.781 -17.312 -17.578 1 59.19 109 ALA A C 1
ATOM 836 O O . ALA A 1 109 ? -24.031 -16.625 -16.891 1 59.19 109 ALA A O 1
ATOM 837 N N . ASP A 1 110 ? -25.922 -17.469 -17.125 1 66.12 110 ASP A N 1
ATOM 838 C CA . ASP A 1 110 ? -26.422 -17.375 -15.758 1 66.12 110 ASP A CA 1
ATOM 839 C C . ASP A 1 110 ? -25.406 -17.906 -14.758 1 66.12 110 ASP A C 1
ATOM 841 O O . ASP A 1 110 ? -25.281 -17.375 -13.656 1 66.12 110 ASP A O 1
ATOM 845 N N . GLU A 1 111 ? -24.562 -18.75 -15.117 1 75.69 111 GLU A N 1
ATOM 846 C CA . GLU A 1 111 ? -23.578 -19.391 -14.25 1 75.69 111 GLU A CA 1
ATOM 847 C C . GLU A 1 111 ? -22.453 -18.422 -13.898 1 75.69 111 GLU A C 1
ATOM 849 O O . GLU A 1 111 ? -21.906 -18.469 -12.797 1 75.69 111 GLU A O 1
ATOM 854 N N . ASP A 1 112 ? -22.266 -17.484 -14.758 1 74.81 112 ASP A N 1
ATOM 855 C CA . ASP A 1 112 ? -21.172 -16.531 -14.531 1 74.81 112 ASP A CA 1
ATOM 856 C C . ASP A 1 112 ? -21.562 -15.508 -13.469 1 74.81 112 ASP A C 1
ATOM 858 O O . ASP A 1 112 ? -20.734 -15.133 -12.641 1 74.81 112 ASP A O 1
ATOM 862 N N . ILE A 1 113 ? -22.812 -15.266 -13.523 1 78.88 113 ILE A N 1
ATOM 863 C CA . ILE A 1 113 ? -23.312 -14.297 -12.555 1 78.88 113 ILE A CA 1
ATOM 864 C C . ILE A 1 113 ? -23.312 -14.922 -11.156 1 78.88 113 ILE A C 1
ATOM 866 O O . ILE A 1 113 ? -22.922 -14.273 -10.18 1 78.88 113 ILE A O 1
ATOM 870 N N . LEU A 1 114 ? -23.641 -16.141 -11.141 1 81.88 114 LEU A N 1
ATOM 871 C CA . LEU A 1 114 ? -23.656 -16.844 -9.867 1 81.88 114 LEU A CA 1
ATOM 872 C C . LEU A 1 114 ? -22.25 -16.984 -9.305 1 81.88 114 LEU A C 1
ATOM 874 O O . LEU A 1 114 ? -22.031 -16.781 -8.109 1 81.88 114 LEU A O 1
ATOM 878 N N . ALA A 1 115 ? -21.375 -17.297 -10.148 1 82.62 115 ALA A N 1
ATOM 879 C CA . ALA A 1 115 ? -19.984 -17.453 -9.727 1 82.62 115 ALA A CA 1
ATOM 880 C C . ALA A 1 115 ? -19.422 -16.125 -9.234 1 82.62 115 ALA A C 1
ATOM 882 O O . ALA A 1 115 ? -18.703 -16.078 -8.234 1 82.62 115 ALA A O 1
ATOM 883 N N . ALA A 1 116 ? -19.781 -15.125 -9.945 1 84.19 116 ALA A N 1
ATOM 884 C CA . ALA A 1 116 ? -19.359 -13.789 -9.547 1 84.19 116 ALA A CA 1
ATOM 885 C C . ALA A 1 116 ? -19.922 -13.414 -8.18 1 84.19 116 ALA A C 1
ATOM 887 O O . ALA A 1 116 ? -19.203 -12.883 -7.328 1 84.19 116 ALA A O 1
ATOM 888 N N . GLY A 1 117 ? -21.156 -13.727 -8.008 1 86.31 117 GLY A N 1
ATOM 889 C CA . GLY A 1 117 ? -21.781 -13.477 -6.727 1 86.31 117 GLY A CA 1
ATOM 890 C C . GLY A 1 117 ? -21.141 -14.227 -5.582 1 86.31 117 GLY A C 1
ATOM 891 O O . GLY A 1 117 ? -20.922 -13.664 -4.504 1 86.31 117 GLY A O 1
ATOM 892 N N . ARG A 1 118 ? -20.75 -15.398 -5.793 1 85.62 118 ARG A N 1
ATOM 893 C CA . ARG A 1 118 ? -20.094 -16.219 -4.781 1 85.62 118 ARG A CA 1
ATOM 894 C C . ARG A 1 118 ? -18.719 -15.656 -4.445 1 85.62 118 ARG A C 1
ATOM 896 O O . ARG A 1 118 ? -18.312 -15.648 -3.281 1 85.62 118 ARG A O 1
ATOM 903 N N . ALA A 1 119 ? -18.094 -15.281 -5.465 1 84.31 119 ALA A N 1
ATOM 904 C CA . ALA A 1 119 ? -16.766 -14.711 -5.246 1 84.31 119 ALA A CA 1
ATOM 905 C C . ALA A 1 119 ? -16.859 -13.438 -4.398 1 84.31 119 ALA A C 1
ATOM 907 O O . ALA A 1 119 ? -16.062 -13.258 -3.469 1 84.31 119 ALA A O 1
ATOM 908 N N . LEU A 1 120 ? -17.812 -12.648 -4.699 1 89.12 120 LEU A N 1
ATOM 909 C CA . LEU A 1 120 ? -18.016 -11.414 -3.947 1 89.12 120 LEU A CA 1
ATOM 910 C C . LEU A 1 120 ? -18.391 -11.719 -2.502 1 89.12 120 LEU A C 1
ATOM 912 O O . LEU A 1 120 ? -17.922 -11.047 -1.579 1 89.12 120 LEU A O 1
ATOM 916 N N . GLN A 1 121 ? -19.172 -12.703 -2.357 1 89.12 121 GLN A N 1
ATOM 917 C CA . GLN A 1 121 ? -19.609 -13.117 -1.021 1 89.12 121 GLN A CA 1
ATOM 918 C C . GLN A 1 121 ? -18.422 -13.648 -0.211 1 89.12 121 GLN A C 1
ATOM 920 O O . GLN A 1 121 ? -18.281 -13.328 0.971 1 89.12 121 GLN A O 1
ATOM 925 N N . ALA A 1 122 ? -17.656 -14.375 -0.802 1 85.56 122 ALA A N 1
ATOM 926 C CA . ALA A 1 122 ? -16.484 -14.961 -0.137 1 85.56 122 ALA A CA 1
ATOM 927 C C . ALA A 1 122 ? -15.531 -13.875 0.352 1 85.56 122 ALA A C 1
ATOM 929 O O . ALA A 1 122 ? -14.859 -14.047 1.371 1 85.56 122 ALA A O 1
ATOM 930 N N . LEU A 1 123 ? -15.586 -12.828 -0.369 1 85.5 123 LEU A N 1
ATOM 931 C CA . LEU A 1 123 ? -14.68 -11.734 -0.018 1 85.5 123 LEU A CA 1
ATOM 932 C C . LEU A 1 123 ? -15.383 -10.711 0.861 1 85.5 123 LEU A C 1
ATOM 934 O O . LEU A 1 123 ? -14.781 -9.703 1.253 1 85.5 123 LEU A O 1
ATOM 938 N N . GLY A 1 124 ? -16.609 -10.875 1.114 1 84.81 124 GLY A N 1
ATOM 939 C CA . GLY A 1 124 ? -17.359 -10.008 2.004 1 84.81 124 GLY A CA 1
ATOM 940 C C . GLY A 1 124 ? -17.781 -8.703 1.352 1 84.81 124 GLY A C 1
ATOM 941 O O . GLY A 1 124 ? -17.984 -7.695 2.035 1 84.81 124 GLY A O 1
ATOM 942 N N . ILE A 1 125 ? -17.828 -8.672 -0.019 1 86.19 125 ILE A N 1
ATOM 943 C CA . ILE A 1 125 ? -18.141 -7.406 -0.675 1 86.19 125 ILE A CA 1
ATOM 944 C C . ILE A 1 125 ? -19.359 -7.582 -1.588 1 86.19 125 ILE A C 1
ATOM 946 O O . ILE A 1 125 ? -19.5 -6.871 -2.586 1 86.19 125 ILE A O 1
ATOM 950 N N . ALA A 1 126 ? -20.188 -8.539 -1.276 1 90.38 126 ALA A N 1
ATOM 951 C CA . ALA A 1 126 ? -21.391 -8.797 -2.078 1 90.38 126 ALA A CA 1
ATOM 952 C C . ALA A 1 126 ? -22.297 -7.578 -2.102 1 90.38 126 ALA A C 1
ATOM 954 O O . ALA A 1 126 ? -23.016 -7.348 -3.086 1 90.38 126 ALA A O 1
ATOM 955 N N . HIS A 1 127 ? -22.219 -6.812 -1.076 1 87.31 127 HIS A N 1
ATOM 956 C CA . HIS A 1 127 ? -23.078 -5.645 -0.956 1 87.31 127 HIS A CA 1
ATOM 957 C C . HIS A 1 127 ? -22.703 -4.57 -1.974 1 87.31 127 HIS A C 1
ATOM 959 O O . HIS A 1 127 ? -23.469 -3.637 -2.211 1 87.31 127 HIS A O 1
ATOM 965 N N . LEU A 1 128 ? -21.594 -4.703 -2.605 1 87.38 128 LEU A N 1
ATOM 966 C CA . LEU A 1 128 ? -21.125 -3.721 -3.576 1 87.38 128 LEU A CA 1
ATOM 967 C C . LEU A 1 128 ? -21.531 -4.121 -4.992 1 87.38 128 LEU A C 1
ATOM 969 O O . LEU A 1 128 ? -21.297 -3.367 -5.941 1 87.38 128 LEU A O 1
ATOM 973 N N . ALA A 1 129 ? -22.172 -5.164 -5.184 1 89.75 129 ALA A N 1
ATOM 974 C CA . ALA A 1 129 ? -22.359 -5.828 -6.473 1 89.75 129 ALA A CA 1
ATOM 975 C C . ALA A 1 129 ? -22.984 -4.879 -7.488 1 89.75 129 ALA A C 1
ATOM 977 O O . ALA A 1 129 ? -22.594 -4.855 -8.656 1 89.75 129 ALA A O 1
ATOM 978 N N . ASP A 1 130 ? -23.828 -4.059 -7.062 1 88.62 130 ASP A N 1
ATOM 979 C CA . ASP A 1 130 ? -24.609 -3.252 -8 1 88.62 130 ASP A CA 1
ATOM 980 C C . ASP A 1 130 ? -24.047 -1.838 -8.109 1 88.62 130 ASP A C 1
ATOM 982 O O . ASP A 1 130 ? -24.516 -1.031 -8.906 1 88.62 130 ASP A O 1
ATOM 986 N N . ARG A 1 131 ? -23.031 -1.573 -7.457 1 87.12 131 ARG A N 1
ATOM 987 C CA . ARG A 1 131 ? -22.453 -0.234 -7.473 1 87.12 131 ARG A CA 1
ATOM 988 C C . ARG A 1 131 ? -21.531 -0.049 -8.672 1 87.12 131 ARG A C 1
ATOM 990 O O . ARG A 1 131 ? -20.875 -1.001 -9.117 1 87.12 131 ARG A O 1
ATOM 997 N N . PRO A 1 132 ? -21.578 1.188 -9.148 1 84.19 132 PRO A N 1
ATOM 998 C CA . PRO A 1 132 ? -20.562 1.455 -10.172 1 84.19 132 PRO A CA 1
ATOM 999 C C . PRO A 1 132 ? -19.141 1.395 -9.633 1 84.19 132 PRO A C 1
ATOM 1001 O O . PRO A 1 132 ? -18.891 1.819 -8.5 1 84.19 132 PRO A O 1
ATOM 1004 N N . LEU A 1 133 ? -18.234 0.952 -10.406 1 81.25 133 LEU A N 1
ATOM 1005 C CA . LEU A 1 133 ? -16.844 0.77 -9.992 1 81.25 133 LEU A CA 1
ATOM 1006 C C . LEU A 1 133 ? -16.219 2.1 -9.586 1 81.25 133 LEU A C 1
ATOM 1008 O O . LEU A 1 133 ? -15.422 2.152 -8.641 1 81.25 133 LEU A O 1
ATOM 1012 N N . TYR A 1 134 ? -16.578 3.137 -10.266 1 73.81 134 TYR A N 1
ATOM 1013 C CA . TYR A 1 134 ? -15.953 4.438 -10.039 1 73.81 134 TYR A CA 1
ATOM 1014 C C . TYR A 1 134 ? -16.359 5.008 -8.688 1 73.81 134 TYR A C 1
ATOM 1016 O O . TYR A 1 134 ? -15.719 5.93 -8.172 1 73.81 134 TYR A O 1
ATOM 1024 N N . SER A 1 135 ? -17.422 4.527 -8.133 1 76.44 135 SER A N 1
ATOM 1025 C CA . SER A 1 135 ? -17.922 5.039 -6.863 1 76.44 135 SER A CA 1
ATOM 1026 C C . SER A 1 135 ? -17.234 4.371 -5.68 1 76.44 135 SER A C 1
ATOM 1028 O O . SER A 1 135 ? -17.422 4.773 -4.531 1 76.44 135 SER A O 1
ATOM 1030 N N . LEU A 1 136 ? -16.406 3.424 -5.984 1 78 136 LEU A N 1
ATOM 1031 C CA . LEU A 1 136 ? -15.789 2.623 -4.934 1 78 136 LEU A CA 1
ATOM 1032 C C . LEU A 1 136 ? -14.492 3.266 -4.449 1 78 136 LEU A C 1
ATOM 1034 O O . LEU A 1 136 ? -13.844 3.994 -5.199 1 78 136 LEU A O 1
ATOM 1038 N N . SER A 1 137 ? -14.18 2.988 -3.162 1 73 137 SER A N 1
ATOM 1039 C CA . SER A 1 137 ? -12.867 3.373 -2.652 1 73 137 SER A CA 1
ATOM 1040 C C . SER A 1 137 ? -11.758 2.559 -3.312 1 73 137 SER A C 1
ATOM 1042 O O . SER A 1 137 ? -12.023 1.554 -3.973 1 73 137 SER A O 1
ATOM 1044 N N . GLY A 1 138 ? -10.539 2.979 -3.199 1 73.75 138 GLY A N 1
ATOM 1045 C CA . GLY A 1 138 ? -9.398 2.252 -3.738 1 73.75 138 GLY A CA 1
ATOM 1046 C C . GLY A 1 138 ? -9.328 0.814 -3.258 1 73.75 138 GLY A C 1
ATOM 1047 O O . GLY A 1 138 ? -9.133 -0.104 -4.055 1 73.75 138 GLY A O 1
ATOM 1048 N N . GLY A 1 139 ? -9.562 0.614 -1.935 1 78.94 139 GLY A N 1
ATOM 1049 C CA . GLY A 1 139 ? -9.539 -0.729 -1.379 1 78.94 139 GLY A CA 1
ATOM 1050 C C . GLY A 1 139 ? -10.648 -1.614 -1.904 1 78.94 139 GLY A C 1
ATOM 1051 O O . GLY A 1 139 ? -10.43 -2.789 -2.207 1 78.94 139 GLY A O 1
ATOM 1052 N N . GLN A 1 140 ? -11.789 -1.034 -2.053 1 78.12 140 GLN A N 1
ATOM 1053 C CA . GLN A 1 140 ? -12.922 -1.785 -2.592 1 78.12 140 GLN A CA 1
ATOM 1054 C C . GLN A 1 140 ? -12.664 -2.203 -4.039 1 78.12 140 GLN A C 1
ATOM 1056 O O . GLN A 1 140 ? -12.945 -3.338 -4.422 1 78.12 140 GLN A O 1
ATOM 1061 N N . ARG A 1 141 ? -12.148 -1.321 -4.723 1 81.62 141 ARG A N 1
ATOM 1062 C CA . ARG A 1 141 ? -11.836 -1.609 -6.121 1 81.62 141 ARG A CA 1
ATOM 1063 C C . ARG A 1 141 ? -10.844 -2.758 -6.23 1 81.62 141 ARG A C 1
ATOM 1065 O O . ARG A 1 141 ? -10.992 -3.643 -7.074 1 81.62 141 ARG A O 1
ATOM 1072 N N . GLN A 1 142 ? -9.914 -2.746 -5.395 1 83.62 142 GLN A N 1
ATOM 1073 C CA . GLN A 1 142 ? -8.914 -3.812 -5.387 1 83.62 142 GLN A CA 1
ATOM 1074 C C . GLN A 1 142 ? -9.562 -5.164 -5.086 1 83.62 142 GLN A C 1
ATOM 1076 O O . GLN A 1 142 ? -9.219 -6.172 -5.707 1 83.62 142 GLN A O 1
ATOM 1081 N N . MET A 1 143 ? -10.445 -5.145 -4.164 1 85.62 143 MET A N 1
ATOM 1082 C CA . MET A 1 143 ? -11.141 -6.379 -3.805 1 85.62 143 MET A CA 1
ATOM 1083 C C . MET A 1 143 ? -11.969 -6.895 -4.977 1 85.62 143 MET A C 1
ATOM 1085 O O . MET A 1 143 ? -12.031 -8.102 -5.211 1 85.62 143 MET A O 1
ATOM 1089 N N . VAL A 1 144 ? -12.57 -6.023 -5.684 1 85.44 144 VAL A N 1
ATOM 1090 C CA . VAL A 1 144 ? -13.391 -6.387 -6.84 1 85.44 144 VAL A CA 1
ATOM 1091 C C . VAL A 1 144 ? -12.508 -6.992 -7.926 1 85.44 144 VAL A C 1
ATOM 1093 O O . VAL A 1 144 ? -12.859 -8.016 -8.523 1 85.44 144 VAL A O 1
ATOM 1096 N N . LEU A 1 145 ? -11.414 -6.41 -8.141 1 84 145 LEU A N 1
ATOM 1097 C CA . LEU A 1 145 ? -10.492 -6.91 -9.156 1 84 145 LEU A CA 1
ATOM 1098 C C . LEU A 1 145 ? -9.969 -8.289 -8.781 1 84 145 LEU A C 1
ATOM 1100 O O . LEU A 1 145 ? -9.797 -9.156 -9.648 1 84 145 LEU A O 1
ATOM 1104 N N . PHE A 1 146 ? -9.797 -8.414 -7.582 1 87 146 PHE A N 1
ATOM 1105 C CA . PHE A 1 146 ? -9.367 -9.727 -7.105 1 87 146 PHE A CA 1
ATOM 1106 C C . PHE A 1 146 ? -10.453 -10.766 -7.348 1 87 146 PHE A C 1
ATOM 1108 O O . PHE A 1 146 ? -10.156 -11.883 -7.777 1 87 146 PHE A O 1
ATOM 1115 N N . ALA A 1 147 ? -11.609 -10.375 -7.047 1 86.06 147 ALA A N 1
ATOM 1116 C CA . ALA A 1 147 ? -12.734 -11.281 -7.289 1 86.06 147 ALA A CA 1
ATOM 1117 C C . ALA A 1 147 ? -12.805 -11.68 -8.758 1 86.06 147 ALA A C 1
ATOM 1119 O O . ALA A 1 147 ? -13.078 -12.836 -9.078 1 86.06 147 ALA A O 1
ATOM 1120 N N . GLN A 1 148 ? -12.539 -10.773 -9.547 1 84.5 148 GLN A N 1
ATOM 1121 C CA . GLN A 1 148 ? -12.562 -11.023 -10.984 1 84.5 148 GLN A CA 1
ATOM 1122 C C . GLN A 1 148 ? -11.516 -12.07 -11.383 1 84.5 148 GLN A C 1
ATOM 1124 O O . GLN A 1 148 ? -11.812 -12.992 -12.141 1 84.5 148 GLN A O 1
ATOM 1129 N N . VAL A 1 149 ? -10.383 -11.945 -10.859 1 85.06 149 VAL A N 1
ATOM 1130 C CA . VAL A 1 149 ? -9.289 -12.836 -11.211 1 85.06 149 VAL A CA 1
ATOM 1131 C C . VAL A 1 149 ? -9.555 -14.234 -10.648 1 85.06 149 VAL A C 1
ATOM 1133 O O . VAL A 1 149 ? -9.234 -15.242 -11.281 1 85.06 149 VAL A O 1
ATOM 1136 N N . LEU A 1 150 ? -10.141 -14.258 -9.531 1 82 150 LEU A N 1
ATOM 1137 C CA . LEU A 1 150 ? -10.422 -15.531 -8.867 1 82 150 LEU A CA 1
ATOM 1138 C C . LEU A 1 150 ? -11.391 -16.375 -9.695 1 82 150 LEU A C 1
ATOM 1140 O O . LEU A 1 150 ? -11.359 -17.594 -9.633 1 82 150 LEU A O 1
ATOM 1144 N N . LEU A 1 151 ? -12.156 -15.719 -10.5 1 78.81 151 LEU A N 1
ATOM 1145 C CA . LEU A 1 151 ? -13.188 -16.422 -11.258 1 78.81 151 LEU A CA 1
ATOM 1146 C C . LEU A 1 151 ? -12.586 -17.109 -12.477 1 78.81 151 LEU A C 1
ATOM 1148 O O . LEU A 1 151 ? -13.227 -17.969 -13.094 1 78.81 151 LEU A O 1
ATOM 1152 N N . ARG A 1 152 ? -11.453 -16.812 -12.828 1 76.81 152 ARG A N 1
ATOM 1153 C CA . ARG A 1 152 ? -10.859 -17.344 -14.047 1 76.81 152 ARG A CA 1
ATOM 1154 C C . ARG A 1 152 ? -10.406 -18.797 -13.852 1 76.81 152 ARG A C 1
ATOM 1156 O O . ARG A 1 152 ? -10.25 -19.531 -14.82 1 76.81 152 ARG A O 1
ATOM 1163 N N . ASN A 1 153 ? -10.352 -19.297 -12.609 1 78 153 ASN A N 1
ATOM 1164 C CA . ASN A 1 153 ? -9.852 -20.625 -12.297 1 78 153 ASN A CA 1
ATOM 1165 C C . ASN A 1 153 ? -8.594 -20.953 -13.086 1 78 153 ASN A C 1
ATOM 1167 O O . ASN A 1 153 ? -8.555 -21.953 -13.812 1 78 153 ASN A O 1
ATOM 1171 N N . PRO A 1 154 ? -7.551 -20.266 -13.023 1 87.88 154 PRO A N 1
ATOM 1172 C CA . PRO A 1 154 ? -6.305 -20.453 -13.773 1 87.88 154 PRO A CA 1
ATOM 1173 C C . PRO A 1 154 ? -5.434 -21.562 -13.203 1 87.88 154 PRO A C 1
ATOM 1175 O O . PRO A 1 154 ? -5.766 -22.141 -12.164 1 87.88 154 PRO A O 1
ATOM 1178 N N . ARG A 1 155 ? -4.449 -21.906 -14.062 1 94.06 155 ARG A N 1
ATOM 1179 C CA . ARG A 1 155 ? -3.416 -22.781 -13.508 1 94.06 155 ARG A CA 1
ATOM 1180 C C . ARG A 1 155 ? -2.412 -21.984 -12.68 1 94.06 155 ARG A C 1
ATOM 1182 O O . ARG A 1 155 ? -1.876 -22.484 -11.695 1 94.06 155 ARG A O 1
ATOM 1189 N N . ILE A 1 156 ? -2.205 -20.781 -13.133 1 96.81 156 ILE A N 1
ATOM 1190 C CA . ILE A 1 156 ? -1.255 -19.891 -12.469 1 96.81 156 ILE A CA 1
ATOM 1191 C C . ILE A 1 156 ? -1.962 -18.609 -12.031 1 96.81 156 ILE A C 1
ATOM 1193 O O . ILE A 1 156 ? -2.527 -17.891 -12.859 1 96.81 156 ILE A O 1
ATOM 1197 N N . MET A 1 157 ? -1.934 -18.375 -10.75 1 95.81 157 MET A N 1
ATOM 1198 C CA . MET A 1 157 ? -2.482 -17.156 -10.188 1 95.81 157 MET A CA 1
ATOM 1199 C C . MET A 1 157 ? -1.374 -16.141 -9.914 1 95.81 157 MET A C 1
ATOM 1201 O O . MET A 1 157 ? -0.47 -16.406 -9.117 1 95.81 157 MET A O 1
ATOM 1205 N N . MET A 1 158 ? -1.449 -15.016 -10.594 1 96.12 158 MET A N 1
ATOM 1206 C CA . MET A 1 158 ? -0.419 -13.984 -10.453 1 96.12 158 MET A CA 1
ATOM 1207 C C . MET A 1 158 ? -1.026 -12.664 -10.016 1 96.12 158 MET A C 1
ATOM 1209 O O . MET A 1 158 ? -1.903 -12.117 -10.688 1 96.12 158 MET A O 1
ATOM 1213 N N . LEU A 1 159 ? -0.567 -12.148 -8.898 1 95.12 159 LEU A N 1
ATOM 1214 C CA . LEU A 1 159 ? -1.094 -10.906 -8.344 1 95.12 159 LEU A CA 1
ATOM 1215 C C . LEU A 1 159 ? 0.033 -9.922 -8.047 1 95.12 159 LEU A C 1
ATOM 1217 O O . LEU A 1 159 ? 0.959 -10.242 -7.301 1 95.12 159 LEU A O 1
ATOM 1221 N N . ASP A 1 160 ? -0.052 -8.781 -8.617 1 92.06 160 ASP A N 1
ATOM 1222 C CA . ASP A 1 160 ? 0.957 -7.75 -8.398 1 92.06 160 ASP A CA 1
ATOM 1223 C C . ASP A 1 160 ? 0.471 -6.711 -7.391 1 92.06 160 ASP A C 1
ATOM 1225 O O . ASP A 1 160 ? -0.233 -5.766 -7.754 1 92.06 160 ASP A O 1
ATOM 1229 N N . GLU A 1 161 ? 0.851 -6.918 -6.109 1 89.94 161 GLU A N 1
ATOM 1230 C CA . GLU A 1 161 ? 0.534 -6.051 -4.977 1 89.94 161 GLU A CA 1
ATOM 1231 C C . GLU A 1 161 ? -0.974 -5.926 -4.781 1 89.94 161 GLU A C 1
ATOM 1233 O O . GLU A 1 161 ? -1.507 -4.82 -4.707 1 89.94 161 GLU A O 1
ATOM 1238 N N . PRO A 1 162 ? -1.6 -7.012 -4.527 1 90.88 162 PRO A N 1
ATOM 1239 C CA . PRO A 1 162 ? -3.064 -7.031 -4.492 1 90.88 162 PRO A CA 1
ATOM 1240 C C . PRO A 1 162 ? -3.633 -6.406 -3.219 1 90.88 162 PRO A C 1
ATOM 1242 O O . PRO A 1 162 ? -4.84 -6.164 -3.133 1 90.88 162 PRO A O 1
ATOM 1245 N N . VAL A 1 163 ? -2.736 -6.078 -2.26 1 91.19 163 VAL A N 1
ATOM 1246 C CA . VAL A 1 163 ? -3.289 -5.68 -0.969 1 91.19 163 VAL A CA 1
ATOM 1247 C C . VAL A 1 163 ? -2.803 -4.277 -0.608 1 91.19 163 VAL A C 1
ATOM 1249 O O . VAL A 1 163 ? -3 -3.816 0.518 1 91.19 163 VAL A O 1
ATOM 1252 N N . SER A 1 164 ? -2.193 -3.588 -1.458 1 83.94 164 SER A N 1
ATOM 1253 C CA . SER A 1 164 ? -1.493 -2.342 -1.165 1 83.94 164 SER A CA 1
ATOM 1254 C C . SER A 1 164 ? -2.457 -1.27 -0.669 1 83.94 164 SER A C 1
ATOM 1256 O O . SER A 1 164 ? -2.105 -0.467 0.198 1 83.94 164 SER A O 1
ATOM 1258 N N . ALA A 1 165 ? -3.725 -1.286 -1.142 1 80 165 ALA A N 1
ATOM 1259 C CA . ALA A 1 165 ? -4.672 -0.233 -0.782 1 80 165 ALA A CA 1
ATOM 1260 C C . ALA A 1 165 ? -5.684 -0.734 0.242 1 80 165 ALA A C 1
ATOM 1262 O O . ALA A 1 165 ? -6.66 -0.045 0.545 1 80 165 ALA A O 1
ATOM 1263 N N . LEU A 1 166 ? -5.41 -1.909 0.757 1 89.5 166 LEU A N 1
ATOM 1264 C CA . LEU A 1 166 ? -6.398 -2.531 1.635 1 89.5 166 LEU A CA 1
ATOM 1265 C C . LEU A 1 166 ? -6.051 -2.287 3.1 1 89.5 166 LEU A C 1
ATOM 1267 O O . LEU A 1 166 ? -4.875 -2.24 3.465 1 89.5 166 LEU A O 1
ATOM 1271 N N . ASP A 1 167 ? -7.082 -2.152 3.857 1 90.75 167 ASP A N 1
ATOM 1272 C CA . ASP A 1 167 ? -6.867 -2.111 5.301 1 90.75 167 ASP A CA 1
ATOM 1273 C C . ASP A 1 167 ? -6.559 -3.504 5.848 1 90.75 167 ASP A C 1
ATOM 1275 O O . ASP A 1 167 ? -6.504 -4.477 5.094 1 90.75 167 ASP A O 1
ATOM 1279 N N . LEU A 1 168 ? -6.379 -3.525 7.102 1 92.5 168 LEU A N 1
ATOM 1280 C CA . LEU A 1 168 ? -5.926 -4.746 7.762 1 92.5 168 LEU A CA 1
ATOM 1281 C C . LEU A 1 168 ? -6.93 -5.879 7.551 1 92.5 168 LEU A C 1
ATOM 1283 O O . LEU A 1 168 ? -6.543 -7.004 7.234 1 92.5 168 LEU A O 1
ATOM 1287 N N . HIS A 1 169 ? -8.141 -5.602 7.711 1 91 169 HIS A N 1
ATOM 1288 C CA . HIS A 1 169 ? -9.195 -6.609 7.574 1 91 169 HIS A CA 1
ATOM 1289 C C . HIS A 1 169 ? -9.188 -7.219 6.176 1 91 169 HIS A C 1
ATOM 1291 O O . HIS A 1 169 ? -9.156 -8.445 6.027 1 91 169 HIS A O 1
ATOM 1297 N N . HIS A 1 170 ? -9.195 -6.461 5.246 1 90.62 170 HIS A N 1
ATOM 1298 C CA . HIS A 1 170 ? -9.297 -6.926 3.867 1 90.62 170 HIS A CA 1
ATOM 1299 C C . HIS A 1 170 ? -8.008 -7.59 3.408 1 90.62 170 HIS A C 1
ATOM 1301 O O . HIS A 1 170 ? -8.031 -8.523 2.604 1 90.62 170 HIS A O 1
ATOM 1307 N N . GLN A 1 171 ? -6.914 -7.078 3.9 1 93.5 171 GLN A N 1
ATOM 1308 C CA . GLN A 1 171 ? -5.652 -7.75 3.605 1 93.5 171 GLN A CA 1
ATOM 1309 C C . GLN A 1 171 ? -5.688 -9.211 4.055 1 93.5 171 GLN A C 1
ATOM 1311 O O . GLN A 1 171 ? -5.391 -10.109 3.268 1 93.5 171 GLN A O 1
ATOM 1316 N N . MET A 1 172 ? -6.105 -9.367 5.266 1 92.06 172 MET A N 1
ATOM 1317 C CA . MET A 1 172 ? -6.145 -10.711 5.836 1 92.06 172 MET A CA 1
ATOM 1318 C C . MET A 1 172 ? -7.176 -11.578 5.117 1 92.06 172 MET A C 1
ATOM 1320 O O . MET A 1 172 ? -6.906 -12.742 4.809 1 92.06 172 MET A O 1
ATOM 1324 N N . GLN A 1 173 ? -8.25 -11.023 4.855 1 89.25 173 GLN A N 1
ATOM 1325 C CA . GLN A 1 173 ? -9.305 -11.766 4.168 1 89.25 173 GLN A CA 1
ATOM 1326 C C . GLN A 1 173 ? -8.852 -12.227 2.787 1 89.25 173 GLN A C 1
ATOM 1328 O O . GLN A 1 173 ? -9.023 -13.391 2.424 1 89.25 173 GLN A O 1
ATOM 1333 N N . LEU A 1 174 ? -8.344 -11.32 2.055 1 91.75 174 LEU A N 1
ATOM 1334 C CA . LEU A 1 174 ? -7.883 -11.641 0.708 1 91.75 174 LEU A CA 1
ATOM 1335 C C . LEU A 1 174 ? -6.805 -12.719 0.746 1 91.75 174 LEU A C 1
ATOM 1337 O O . LEU A 1 174 ? -6.891 -13.719 0.021 1 91.75 174 LEU A O 1
ATOM 1341 N N . MET A 1 175 ? -5.855 -12.562 1.589 1 94.69 175 MET A N 1
ATOM 1342 C CA . MET A 1 175 ? -4.73 -13.492 1.634 1 94.69 175 MET A CA 1
ATOM 1343 C C . MET A 1 175 ? -5.176 -14.867 2.111 1 94.69 175 MET A C 1
ATOM 1345 O O . MET A 1 175 ? -4.691 -15.891 1.617 1 94.69 175 MET A O 1
ATOM 1349 N N . GLU A 1 176 ? -6.059 -14.852 3.072 1 93 176 GLU A N 1
ATOM 1350 C CA . GLU A 1 176 ? -6.598 -16.125 3.537 1 93 176 GLU A CA 1
ATOM 1351 C C . GLU A 1 176 ? -7.336 -16.859 2.416 1 93 176 GLU A C 1
ATOM 1353 O O . GLU A 1 176 ? -7.148 -18.047 2.221 1 93 176 GLU A O 1
ATOM 1358 N N . HIS A 1 177 ? -8.109 -16.109 1.759 1 90.38 177 HIS A N 1
ATOM 1359 C CA . HIS A 1 177 ? -8.852 -16.703 0.651 1 90.38 177 HIS A CA 1
ATOM 1360 C C . HIS A 1 177 ? -7.91 -17.188 -0.44 1 90.38 177 HIS A C 1
ATOM 1362 O O . HIS A 1 177 ? -8.086 -18.297 -0.962 1 90.38 177 HIS A O 1
ATOM 1368 N N . LEU A 1 178 ? -6.98 -16.406 -0.765 1 93.38 178 LEU A N 1
ATOM 1369 C CA . LEU A 1 178 ? -5.984 -16.797 -1.761 1 93.38 178 LEU A CA 1
ATOM 1370 C C . LEU A 1 178 ? -5.277 -18.078 -1.354 1 93.38 178 LEU A C 1
ATOM 1372 O O . LEU A 1 178 ? -5.117 -19 -2.17 1 93.38 178 LEU A O 1
ATOM 1376 N N . ASN A 1 179 ? -4.859 -18.109 -0.162 1 95.19 179 ASN A N 1
ATOM 1377 C CA . ASN A 1 179 ? -4.168 -19.281 0.364 1 95.19 179 ASN A CA 1
ATOM 1378 C C . ASN A 1 179 ? -5.035 -20.531 0.274 1 95.19 179 ASN A C 1
ATOM 1380 O O . ASN A 1 179 ? -4.586 -21.578 -0.21 1 95.19 179 ASN A O 1
ATOM 1384 N N . GLN A 1 180 ? -6.223 -20.422 0.72 1 92.31 180 GLN A N 1
ATOM 1385 C CA . GLN A 1 180 ? -7.156 -21.547 0.703 1 92.31 180 GLN A CA 1
ATOM 1386 C C . GLN A 1 180 ? -7.418 -22.016 -0.723 1 92.31 180 GLN A C 1
ATOM 1388 O O . GLN A 1 180 ? -7.32 -23.219 -1.01 1 92.31 180 GLN A O 1
ATOM 1393 N N . GLN A 1 181 ? -7.715 -21.141 -1.57 1 91.62 181 GLN A N 1
ATOM 1394 C CA . GLN A 1 181 ? -8.016 -21.5 -2.955 1 91.62 181 GLN A CA 1
ATOM 1395 C C . GLN A 1 181 ? -6.797 -22.094 -3.646 1 91.62 181 GLN A C 1
ATOM 1397 O O . GLN A 1 181 ? -6.926 -23.016 -4.453 1 91.62 181 GLN A O 1
ATOM 1402 N N . THR A 1 182 ? -5.641 -21.578 -3.373 1 95.62 182 THR A N 1
ATOM 1403 C CA . THR A 1 182 ? -4.414 -22.109 -3.957 1 95.62 182 THR A CA 1
ATOM 1404 C C . THR A 1 182 ? -4.262 -23.594 -3.641 1 95.62 182 THR A C 1
ATOM 1406 O O . THR A 1 182 ? -3.963 -24.391 -4.531 1 95.62 182 THR A O 1
ATOM 1409 N N . ARG A 1 183 ? -4.535 -23.922 -2.461 1 95.81 183 ARG A N 1
ATOM 1410 C CA . ARG A 1 183 ? -4.398 -25.297 -2.031 1 95.81 183 ARG A CA 1
ATOM 1411 C C . ARG A 1 183 ? -5.508 -26.172 -2.613 1 95.81 183 ARG A C 1
ATOM 1413 O O . ARG A 1 183 ? -5.246 -27.25 -3.143 1 95.81 183 ARG A O 1
ATOM 1420 N N . GLU A 1 184 ? -6.652 -25.672 -2.541 1 93.5 184 GLU A N 1
ATOM 1421 C CA . GLU A 1 184 ? -7.812 -26.438 -2.971 1 93.5 184 GLU A CA 1
ATOM 1422 C C . GLU A 1 184 ? -7.797 -26.672 -4.477 1 93.5 184 GLU A C 1
ATOM 1424 O O . GLU A 1 184 ? -8.109 -27.766 -4.945 1 93.5 184 GLU A O 1
ATOM 1429 N N . GLN A 1 185 ? -7.402 -25.688 -5.199 1 93.19 185 GLN A N 1
ATOM 1430 C CA . GLN A 1 185 ? -7.457 -25.766 -6.656 1 93.19 185 GLN A CA 1
ATOM 1431 C C . GLN A 1 185 ? -6.102 -26.156 -7.238 1 93.19 185 GLN A C 1
ATOM 1433 O O . GLN A 1 185 ? -5.969 -26.312 -8.453 1 93.19 185 GLN A O 1
ATOM 1438 N N . GLN A 1 186 ? -5.125 -26.234 -6.387 1 96.56 186 GLN A N 1
ATOM 1439 C CA . GLN A 1 186 ? -3.771 -26.594 -6.793 1 96.56 186 GLN A CA 1
ATOM 1440 C C . GLN A 1 186 ? -3.203 -25.578 -7.773 1 96.56 186 GLN A C 1
ATOM 1442 O O . GLN A 1 186 ? -2.611 -25.938 -8.789 1 96.56 186 GLN A O 1
ATOM 1447 N N . TRP A 1 187 ? -3.416 -24.297 -7.477 1 96.38 187 TRP A N 1
ATOM 1448 C CA . TRP A 1 187 ? -2.828 -23.219 -8.273 1 96.38 187 TRP A CA 1
ATOM 1449 C C . TRP A 1 187 ? -1.335 -23.094 -7.992 1 96.38 187 TRP A C 1
ATOM 1451 O O . TRP A 1 187 ? -0.869 -23.438 -6.906 1 96.38 187 TRP A O 1
ATOM 1461 N N . ILE A 1 188 ? -0.605 -22.672 -9.047 1 98.12 188 ILE A N 1
ATOM 1462 C CA . ILE A 1 188 ? 0.682 -22.031 -8.805 1 98.12 188 ILE A CA 1
ATOM 1463 C C . ILE A 1 188 ? 0.476 -20.547 -8.555 1 98.12 188 ILE A C 1
ATOM 1465 O O . ILE A 1 188 ? 0.146 -19.797 -9.477 1 98.12 188 ILE A O 1
ATOM 1469 N N . THR A 1 189 ? 0.636 -20.125 -7.34 1 97.56 189 THR A N 1
ATOM 1470 C CA . THR A 1 189 ? 0.314 -18.734 -7.004 1 97.56 189 THR A CA 1
ATOM 1471 C C . THR A 1 189 ? 1.587 -17.906 -6.832 1 97.56 189 THR A C 1
ATOM 1473 O O . THR A 1 189 ? 2.5 -18.312 -6.109 1 97.56 189 THR A O 1
ATOM 1476 N N . LEU A 1 190 ? 1.658 -16.859 -7.555 1 98.19 190 LEU A N 1
ATOM 1477 C CA . LEU A 1 190 ? 2.738 -15.875 -7.469 1 98.19 190 LEU A CA 1
ATOM 1478 C C . LEU A 1 190 ? 2.199 -14.5 -7.086 1 98.19 190 LEU A C 1
ATOM 1480 O O . LEU A 1 190 ? 1.403 -13.914 -7.824 1 98.19 190 LEU A O 1
ATOM 1484 N N . VAL A 1 191 ? 2.686 -13.969 -5.93 1 97.31 191 VAL A N 1
ATOM 1485 C CA . VAL A 1 191 ? 2.176 -12.695 -5.438 1 97.31 191 VAL A CA 1
ATOM 1486 C C . VAL A 1 191 ? 3.342 -11.781 -5.062 1 97.31 191 VAL A C 1
ATOM 1488 O O . VAL A 1 191 ? 4.312 -12.227 -4.441 1 97.31 191 VAL A O 1
ATOM 1491 N N . VAL A 1 192 ? 3.25 -10.547 -5.48 1 96.06 192 VAL A N 1
ATOM 1492 C CA . VAL A 1 192 ? 4.223 -9.539 -5.062 1 96.06 192 VAL A CA 1
ATOM 1493 C C . VAL A 1 192 ? 3.699 -8.789 -3.844 1 96.06 192 VAL A C 1
ATOM 1495 O O . VAL A 1 192 ? 2.582 -8.266 -3.861 1 96.06 192 VAL A O 1
ATOM 1498 N N . LEU A 1 193 ? 4.492 -8.789 -2.75 1 95.25 193 LEU A N 1
ATOM 1499 C CA . LEU A 1 193 ? 4.125 -8.055 -1.546 1 95.25 193 LEU A CA 1
ATOM 1500 C C . LEU A 1 193 ? 5.277 -7.168 -1.078 1 95.25 193 LEU A C 1
ATOM 1502 O O . LEU A 1 193 ? 6.441 -7.574 -1.144 1 95.25 193 LEU A O 1
ATOM 1506 N N . HIS A 1 194 ? 4.906 -6.047 -0.519 1 91.56 194 HIS A N 1
ATOM 1507 C CA . HIS A 1 194 ? 5.902 -5.188 0.105 1 91.56 194 HIS A CA 1
ATOM 1508 C C . HIS A 1 194 ? 5.953 -5.402 1.614 1 91.56 194 HIS A C 1
ATOM 1510 O O . HIS A 1 194 ? 6.953 -5.082 2.26 1 91.56 194 HIS A O 1
ATOM 1516 N N . ASP A 1 195 ? 4.895 -5.867 2.121 1 93.75 195 ASP A N 1
ATOM 1517 C CA . ASP A 1 195 ? 4.844 -6.152 3.551 1 93.75 195 ASP A CA 1
ATOM 1518 C C . ASP A 1 195 ? 5.496 -7.496 3.865 1 93.75 195 ASP A C 1
ATOM 1520 O O . ASP A 1 195 ? 4.922 -8.555 3.592 1 93.75 195 ASP A O 1
ATOM 1524 N N . LEU A 1 196 ? 6.57 -7.398 4.57 1 95.62 196 LEU A N 1
ATOM 1525 C CA . LEU A 1 196 ? 7.367 -8.602 4.812 1 95.62 196 LEU A CA 1
ATOM 1526 C C . LEU A 1 196 ? 6.699 -9.5 5.844 1 95.62 196 LEU A C 1
ATOM 1528 O O . LEU A 1 196 ? 6.844 -10.719 5.797 1 95.62 196 LEU A O 1
ATOM 1532 N N . ASN A 1 197 ? 6.012 -8.922 6.785 1 94.69 197 ASN A N 1
ATOM 1533 C CA . ASN A 1 197 ? 5.316 -9.727 7.777 1 94.69 197 ASN A CA 1
ATOM 1534 C C . ASN A 1 197 ? 4.152 -10.5 7.156 1 94.69 197 ASN A C 1
ATOM 1536 O O . ASN A 1 197 ? 3.936 -11.672 7.469 1 94.69 197 ASN A O 1
ATOM 1540 N N . LEU A 1 198 ? 3.475 -9.836 6.332 1 94.69 198 LEU A N 1
ATOM 1541 C CA . LEU A 1 198 ? 2.402 -10.492 5.598 1 94.69 198 LEU A CA 1
ATOM 1542 C C . LEU A 1 198 ? 2.957 -11.609 4.711 1 94.69 198 LEU A C 1
ATOM 1544 O O . LEU A 1 198 ? 2.389 -12.695 4.648 1 94.69 198 LEU A O 1
ATOM 1548 N N . ALA A 1 199 ? 4.012 -11.305 4.043 1 96.75 199 ALA A N 1
ATOM 1549 C CA . ALA A 1 199 ? 4.676 -12.312 3.219 1 96.75 199 ALA A CA 1
ATOM 1550 C C . ALA A 1 199 ? 5.066 -13.531 4.047 1 96.75 199 ALA A C 1
ATOM 1552 O O . ALA A 1 199 ? 4.816 -14.672 3.643 1 96.75 199 ALA A O 1
ATOM 1553 N N . ALA A 1 200 ? 5.645 -13.266 5.168 1 96.19 200 ALA A N 1
ATOM 1554 C CA . ALA A 1 200 ? 6.105 -14.344 6.043 1 96.19 200 ALA A CA 1
ATOM 1555 C C . ALA A 1 200 ? 4.938 -15.211 6.504 1 96.19 200 ALA A C 1
ATOM 1557 O O . ALA A 1 200 ? 5.082 -16.422 6.652 1 96.19 200 ALA A O 1
ATOM 1558 N N . GLN A 1 201 ? 3.887 -14.656 6.695 1 94.5 201 GLN A N 1
ATOM 1559 C CA . GLN A 1 201 ? 2.732 -15.344 7.273 1 94.5 201 GLN A CA 1
ATOM 1560 C C . GLN A 1 201 ? 2.059 -16.25 6.246 1 94.5 201 GLN A C 1
ATOM 1562 O O . GLN A 1 201 ? 1.527 -17.297 6.594 1 94.5 201 GLN A O 1
ATOM 1567 N N . PHE A 1 202 ? 2.127 -15.867 4.996 1 96.31 202 PHE A N 1
ATOM 1568 C CA . PHE A 1 202 ? 1.256 -16.547 4.051 1 96.31 202 PHE A CA 1
ATOM 1569 C C . PHE A 1 202 ? 2.074 -17.312 3.008 1 96.31 202 PHE A C 1
ATOM 1571 O O . PHE A 1 202 ? 1.56 -18.203 2.336 1 96.31 202 PHE A O 1
ATOM 1578 N N . ALA A 1 203 ? 3.305 -16.953 2.881 1 97.56 203 ALA A N 1
ATOM 1579 C CA . ALA A 1 203 ? 4.109 -17.578 1.836 1 97.56 203 ALA A CA 1
ATOM 1580 C C . ALA A 1 203 ? 4.496 -19.016 2.223 1 97.56 203 ALA A C 1
ATOM 1582 O O . ALA A 1 203 ? 4.922 -19.266 3.352 1 97.56 203 ALA A O 1
ATOM 1583 N N . ASP A 1 204 ? 4.355 -19.906 1.303 1 97.88 204 ASP A N 1
ATOM 1584 C CA . ASP A 1 204 ? 5.059 -21.188 1.411 1 97.88 204 ASP A CA 1
ATOM 1585 C C . ASP A 1 204 ? 6.535 -21.031 1.06 1 97.88 204 ASP A C 1
ATOM 1587 O O . ASP A 1 204 ? 7.398 -21.625 1.71 1 97.88 204 ASP A O 1
ATOM 1591 N N . GLN A 1 205 ? 6.703 -20.281 0.025 1 98.25 205 GLN A N 1
ATOM 1592 C CA . GLN A 1 205 ? 8.047 -19.953 -0.444 1 98.25 205 GLN A CA 1
ATOM 1593 C C . GLN A 1 205 ? 8.195 -18.453 -0.713 1 98.25 205 GLN A C 1
ATOM 1595 O O . GLN A 1 205 ? 7.273 -17.828 -1.233 1 98.25 205 GLN A O 1
ATOM 1600 N N . LEU A 1 206 ? 9.359 -18 -0.359 1 98.31 206 LEU A N 1
ATOM 1601 C CA . LEU A 1 206 ? 9.719 -16.625 -0.684 1 98.31 206 LEU A CA 1
ATOM 1602 C C . LEU A 1 206 ? 10.703 -16.578 -1.849 1 98.31 206 LEU A C 1
ATOM 1604 O O . LEU A 1 206 ? 11.625 -17.391 -1.919 1 98.31 206 LEU A O 1
ATOM 1608 N N . ILE A 1 207 ? 10.438 -15.719 -2.744 1 98.56 207 ILE A N 1
ATOM 1609 C CA . ILE A 1 207 ? 11.352 -15.367 -3.828 1 98.56 207 ILE A CA 1
ATOM 1610 C C . ILE A 1 207 ? 11.93 -13.977 -3.582 1 98.56 207 ILE A C 1
ATOM 1612 O O . ILE A 1 207 ? 11.227 -12.977 -3.701 1 98.56 207 ILE A O 1
ATOM 1616 N N . VAL A 1 208 ? 13.203 -13.945 -3.279 1 98.19 208 VAL A N 1
ATOM 1617 C CA . VAL A 1 208 ? 13.836 -12.672 -2.947 1 98.19 208 VAL A CA 1
ATOM 1618 C C . VAL A 1 208 ? 14.672 -12.188 -4.133 1 98.19 208 VAL A C 1
ATOM 1620 O O . VAL A 1 208 ? 15.664 -12.82 -4.504 1 98.19 208 VAL A O 1
ATOM 1623 N N . LEU A 1 209 ? 14.25 -11.055 -4.652 1 96.69 209 LEU A N 1
ATOM 1624 C CA . LEU A 1 209 ? 14.938 -10.484 -5.805 1 96.69 209 LEU A CA 1
ATOM 1625 C C . LEU A 1 209 ? 15.625 -9.172 -5.438 1 96.69 209 LEU A C 1
ATOM 1627 O O . LEU A 1 209 ? 15.008 -8.305 -4.809 1 96.69 209 LEU A O 1
ATOM 1631 N N . ALA A 1 210 ? 16.844 -9.078 -5.84 1 94.62 210 ALA A N 1
ATOM 1632 C CA . ALA A 1 210 ? 17.594 -7.832 -5.668 1 94.62 210 ALA A CA 1
ATOM 1633 C C . ALA A 1 210 ? 18.828 -7.801 -6.57 1 94.62 210 ALA A C 1
ATOM 1635 O O . ALA A 1 210 ? 19.438 -8.844 -6.84 1 94.62 210 ALA A O 1
ATOM 1636 N N . ASP A 1 211 ? 19.125 -6.625 -7.047 1 91.25 211 ASP A N 1
ATOM 1637 C CA . ASP A 1 211 ? 20.344 -6.391 -7.809 1 91.25 211 ASP A CA 1
ATOM 1638 C C . ASP A 1 211 ? 20.406 -7.312 -9.023 1 91.25 211 ASP A C 1
ATOM 1640 O O . ASP A 1 211 ? 21.484 -7.832 -9.352 1 91.25 211 ASP A O 1
ATOM 1644 N N . GLY A 1 212 ? 19.297 -7.699 -9.492 1 91.12 212 GLY A N 1
ATOM 1645 C CA . GLY A 1 212 ? 19.219 -8.469 -10.727 1 91.12 212 GLY A CA 1
ATOM 1646 C C . GLY A 1 212 ? 19.344 -9.961 -10.508 1 91.12 212 GLY A C 1
ATOM 1647 O O . GLY A 1 212 ? 19.391 -10.734 -11.469 1 91.12 212 GLY A O 1
ATOM 1648 N N . ASP A 1 213 ? 19.406 -10.305 -9.234 1 94.75 213 ASP A N 1
ATOM 1649 C CA . ASP A 1 213 ? 19.641 -11.711 -8.938 1 94.75 213 ASP A CA 1
ATOM 1650 C C . ASP A 1 213 ? 18.609 -12.234 -7.93 1 94.75 213 ASP A C 1
ATOM 1652 O O . ASP A 1 213 ? 17.969 -11.453 -7.234 1 94.75 213 ASP A O 1
ATOM 1656 N N . LEU A 1 214 ? 18.531 -13.555 -7.957 1 96.56 214 LEU A N 1
ATOM 1657 C CA . LEU A 1 214 ? 17.812 -14.242 -6.887 1 96.56 214 LEU A CA 1
ATOM 1658 C C . LEU A 1 214 ? 18.656 -14.305 -5.617 1 96.56 214 LEU A C 1
ATOM 1660 O O . LEU A 1 214 ? 19.656 -15.031 -5.559 1 96.56 214 LEU A O 1
ATOM 1664 N N . GLN A 1 215 ? 18.266 -13.602 -4.656 1 96.81 215 GLN A N 1
ATOM 1665 C CA . GLN A 1 215 ? 19.031 -13.539 -3.418 1 96.81 215 GLN A CA 1
ATOM 1666 C C . GLN A 1 215 ? 18.75 -14.742 -2.529 1 96.81 215 GLN A C 1
ATOM 1668 O O . GLN A 1 215 ? 19.625 -15.18 -1.773 1 96.81 215 GLN A O 1
ATOM 1673 N N . ALA A 1 216 ? 17.578 -15.227 -2.557 1 97.56 216 ALA A N 1
ATOM 1674 C CA . ALA A 1 216 ? 17.172 -16.375 -1.752 1 97.56 216 ALA A CA 1
ATOM 1675 C C . ALA A 1 216 ? 15.852 -16.953 -2.256 1 97.56 216 ALA A C 1
ATOM 1677 O O . ALA A 1 216 ? 15.055 -16.25 -2.873 1 97.56 216 ALA A O 1
ATOM 1678 N N . PHE A 1 217 ? 15.695 -18.219 -2.039 1 98.12 217 PHE A N 1
ATOM 1679 C CA . PHE A 1 217 ? 14.469 -18.953 -2.332 1 98.12 217 PHE A CA 1
ATOM 1680 C C . PHE A 1 217 ? 14.219 -20.031 -1.284 1 98.12 217 PHE A C 1
ATOM 1682 O O . PHE A 1 217 ? 15.062 -20.906 -1.074 1 98.12 217 PHE A O 1
ATOM 1689 N N . GLY A 1 218 ? 13.078 -19.906 -0.628 1 98 218 GLY A N 1
ATOM 1690 C CA . GLY A 1 218 ? 12.758 -20.891 0.404 1 98 218 GLY A CA 1
ATOM 1691 C C . GLY A 1 218 ? 11.664 -20.422 1.344 1 98 218 GLY A C 1
ATOM 1692 O O . GLY A 1 218 ? 11.086 -19.344 1.149 1 98 218 GLY A O 1
ATOM 1693 N N . PRO A 1 219 ? 11.297 -21.328 2.287 1 97.56 219 PRO A N 1
ATOM 1694 C CA . PRO A 1 219 ? 10.289 -20.922 3.268 1 97.56 219 PRO A CA 1
ATOM 1695 C C . PRO A 1 219 ? 10.711 -19.703 4.07 1 97.56 219 PRO A C 1
ATOM 1697 O O . PRO A 1 219 ? 11.898 -19.484 4.301 1 97.56 219 PRO A O 1
ATOM 1700 N N . PRO A 1 220 ? 9.766 -18.906 4.512 1 96.88 220 PRO A N 1
ATOM 1701 C CA . PRO A 1 220 ? 10.078 -17.672 5.234 1 96.88 220 PRO A CA 1
ATOM 1702 C C . PRO A 1 220 ? 10.992 -17.891 6.438 1 96.88 220 PRO A C 1
ATOM 1704 O O . PRO A 1 220 ? 11.914 -17.109 6.672 1 96.88 220 PRO A O 1
ATOM 1707 N N . ALA A 1 221 ? 10.805 -18.953 7.148 1 95.12 221 ALA A N 1
ATOM 1708 C CA . ALA A 1 221 ? 11.57 -19.234 8.359 1 95.12 221 ALA A CA 1
ATOM 1709 C C . ALA A 1 221 ? 13.055 -19.375 8.047 1 95.12 221 ALA A C 1
ATOM 1711 O O . ALA A 1 221 ? 13.906 -19.094 8.883 1 95.12 221 ALA A O 1
ATOM 1712 N N . GLN A 1 222 ? 13.359 -19.766 6.848 1 95.38 222 GLN A N 1
ATOM 1713 C CA . GLN A 1 222 ? 14.734 -20 6.438 1 95.38 222 GLN A CA 1
ATOM 1714 C C . GLN A 1 222 ? 15.312 -18.797 5.707 1 95.38 222 GLN A C 1
ATOM 1716 O O . GLN A 1 222 ? 16.531 -18.578 5.703 1 95.38 222 GLN A O 1
ATOM 1721 N N . VAL A 1 223 ? 14.469 -17.984 5.18 1 96.5 223 VAL A N 1
ATOM 1722 C CA . VAL A 1 223 ? 14.914 -16.953 4.25 1 96.5 223 VAL A CA 1
ATOM 1723 C C . VAL A 1 223 ? 15 -15.602 4.973 1 96.5 223 VAL A C 1
ATOM 1725 O O . VAL A 1 223 ? 15.984 -14.867 4.82 1 96.5 223 VAL A O 1
ATOM 1728 N N . LEU A 1 224 ? 14.023 -15.289 5.758 1 95.88 224 LEU A N 1
ATOM 1729 C CA . LEU A 1 224 ? 13.93 -13.961 6.352 1 95.88 224 LEU A CA 1
ATOM 1730 C C . LEU A 1 224 ? 14.75 -13.883 7.637 1 95.88 224 LEU A C 1
ATOM 1732 O O . LEU A 1 224 ? 14.414 -14.539 8.625 1 95.88 224 LEU A O 1
ATOM 1736 N N . ASP A 1 225 ? 15.758 -13.172 7.562 1 94.75 225 ASP A N 1
ATOM 1737 C CA . ASP A 1 225 ? 16.562 -12.852 8.734 1 94.75 225 ASP A CA 1
ATOM 1738 C C . ASP A 1 225 ? 17.047 -11.398 8.688 1 94.75 225 ASP A C 1
ATOM 1740 O O . ASP A 1 225 ? 16.891 -10.727 7.668 1 94.75 225 ASP A O 1
ATOM 1744 N N . ALA A 1 226 ? 17.594 -10.969 9.828 1 94.25 226 ALA A N 1
ATOM 1745 C CA . ALA A 1 226 ? 17.938 -9.555 9.969 1 94.25 226 ALA A CA 1
ATOM 1746 C C . ALA A 1 226 ? 19.016 -9.148 8.977 1 94.25 226 ALA A C 1
ATOM 1748 O O . ALA A 1 226 ? 18.906 -8.125 8.305 1 94.25 226 ALA A O 1
ATOM 1749 N N . PRO A 1 227 ? 20.062 -9.969 8.773 1 95.5 227 PRO A N 1
ATOM 1750 C CA . PRO A 1 227 ? 21.109 -9.586 7.816 1 95.5 227 PRO A CA 1
ATOM 1751 C C . PRO A 1 227 ? 20.578 -9.445 6.391 1 95.5 227 PRO A C 1
ATOM 1753 O O . PRO A 1 227 ? 20.953 -8.508 5.684 1 95.5 227 PRO A O 1
ATOM 1756 N N . LEU A 1 228 ? 19.75 -10.289 6.004 1 95.75 228 LEU A N 1
ATOM 1757 C CA . LEU A 1 228 ? 19.172 -10.211 4.66 1 95.75 228 LEU A CA 1
ATOM 1758 C C . LEU A 1 228 ? 18.375 -8.93 4.484 1 95.75 228 LEU A C 1
ATOM 1760 O O . LEU A 1 228 ? 18.531 -8.219 3.49 1 95.75 228 LEU A O 1
ATOM 1764 N N . ILE A 1 229 ? 17.516 -8.656 5.414 1 95.19 229 ILE A N 1
ATOM 1765 C CA . ILE A 1 229 ? 16.641 -7.492 5.344 1 95.19 229 ILE A CA 1
ATOM 1766 C C . ILE A 1 229 ? 17.484 -6.215 5.332 1 95.19 229 ILE A C 1
ATOM 1768 O O . ILE A 1 229 ? 17.219 -5.301 4.551 1 95.19 229 ILE A O 1
ATOM 1772 N N . GLU A 1 230 ? 18.438 -6.172 6.152 1 94.62 230 GLU A N 1
ATOM 1773 C CA . GLU A 1 230 ? 19.312 -5 6.207 1 94.62 230 GLU A CA 1
ATOM 1774 C C . GLU A 1 230 ? 20.062 -4.809 4.891 1 94.62 230 GLU A C 1
ATOM 1776 O O . GLU A 1 230 ? 20.234 -3.68 4.43 1 94.62 230 GLU A O 1
ATOM 1781 N N . ARG A 1 231 ? 20.453 -5.844 4.371 1 94.69 231 ARG A N 1
ATOM 1782 C CA . ARG A 1 231 ? 21.141 -5.781 3.096 1 94.69 231 ARG A CA 1
ATOM 1783 C C . ARG A 1 231 ? 20.219 -5.32 1.979 1 94.69 231 ARG A C 1
ATOM 1785 O O . ARG A 1 231 ? 20.609 -4.516 1.13 1 94.69 231 ARG A O 1
ATOM 1792 N N . LEU A 1 232 ? 19.062 -5.801 1.995 1 95 232 LEU A N 1
ATOM 1793 C CA . LEU A 1 232 ? 18.125 -5.531 0.918 1 95 232 LEU A CA 1
ATOM 1794 C C . LEU A 1 232 ? 17.562 -4.113 1.025 1 95 232 LEU A C 1
ATOM 1796 O O . LEU A 1 232 ? 17.469 -3.4 0.023 1 95 232 LEU A O 1
ATOM 1800 N N . TYR A 1 233 ? 17.188 -3.732 2.266 1 94 233 TYR A N 1
ATOM 1801 C CA . TYR A 1 233 ? 16.391 -2.529 2.42 1 94 233 TYR A CA 1
ATOM 1802 C C . TYR A 1 233 ? 17.141 -1.461 3.203 1 94 233 TYR A C 1
ATOM 1804 O O . TYR A 1 233 ? 16.656 -0.333 3.346 1 94 233 TYR A O 1
ATOM 1812 N N . HIS A 1 234 ? 18.266 -1.782 3.748 1 92.69 234 HIS A N 1
ATOM 1813 C CA . HIS A 1 234 ? 19.094 -0.84 4.5 1 92.69 234 HIS A CA 1
ATOM 1814 C C . HIS A 1 234 ? 18.328 -0.26 5.684 1 92.69 234 HIS A C 1
ATOM 1816 O O . HIS A 1 234 ? 18.391 0.944 5.941 1 92.69 234 HIS A O 1
ATOM 1822 N N . VAL A 1 235 ? 17.609 -1.105 6.305 1 91.44 235 VAL A N 1
ATOM 1823 C CA . VAL A 1 235 ? 16.828 -0.75 7.484 1 91.44 235 VAL A CA 1
ATOM 1824 C C . VAL A 1 235 ? 17.094 -1.753 8.602 1 91.44 235 VAL A C 1
ATOM 1826 O O . VAL A 1 235 ? 16.984 -2.965 8.398 1 91.44 235 VAL A O 1
ATOM 1829 N N . PRO A 1 236 ? 17.516 -1.203 9.727 1 91.75 236 PRO A N 1
ATOM 1830 C CA . PRO A 1 236 ? 17.672 -2.129 10.852 1 91.75 236 PRO A CA 1
ATOM 1831 C C . PRO A 1 236 ? 16.344 -2.732 11.305 1 91.75 236 PRO A C 1
ATOM 1833 O O . PRO A 1 236 ? 15.336 -2.027 11.383 1 91.75 236 PRO A O 1
ATOM 1836 N N . VAL A 1 237 ? 16.406 -4.078 11.57 1 93.12 237 VAL A N 1
ATOM 1837 C CA . VAL A 1 237 ? 15.18 -4.742 11.984 1 93.12 237 VAL A CA 1
ATOM 1838 C C . VAL A 1 237 ? 15.477 -5.715 13.125 1 93.12 237 VAL A C 1
ATOM 1840 O O . VAL A 1 237 ? 16.609 -6.164 13.281 1 93.12 237 VAL A O 1
ATOM 1843 N N . GLU A 1 238 ? 14.484 -5.922 13.93 1 91.88 238 GLU A N 1
ATOM 1844 C CA . GLU A 1 238 ? 14.438 -7.016 14.898 1 91.88 238 GLU A CA 1
ATOM 1845 C C . GLU A 1 238 ? 13.484 -8.117 14.445 1 91.88 238 GLU A C 1
ATOM 1847 O O . GLU A 1 238 ? 12.391 -7.832 13.953 1 91.88 238 GLU A O 1
ATOM 1852 N N . ILE A 1 239 ? 13.953 -9.336 14.547 1 93 239 ILE A N 1
ATOM 1853 C CA . ILE A 1 239 ? 13.109 -10.445 14.109 1 93 239 ILE A CA 1
ATOM 1854 C C . ILE A 1 239 ? 12.805 -11.359 15.297 1 93 239 ILE A C 1
ATOM 1856 O O . ILE A 1 239 ? 13.695 -11.695 16.078 1 93 239 ILE A O 1
ATOM 1860 N N . SER A 1 240 ? 11.57 -11.617 15.453 1 89.94 240 SER A N 1
ATOM 1861 C CA . SER A 1 240 ? 11.102 -12.633 16.406 1 89.94 240 SER A CA 1
ATOM 1862 C C . SER A 1 240 ? 10.32 -13.734 15.695 1 89.94 240 SER A C 1
ATOM 1864 O O . SER A 1 240 ? 9.961 -13.594 14.523 1 89.94 240 SER A O 1
ATOM 1866 N N . HIS A 1 241 ? 10.203 -14.891 16.375 1 90.31 241 HIS A N 1
ATOM 1867 C CA . HIS A 1 241 ? 9.484 -16 15.781 1 90.31 241 HIS A CA 1
ATOM 1868 C C . HIS A 1 241 ? 8.297 -16.422 16.641 1 90.31 241 HIS A C 1
ATOM 1870 O O . HIS A 1 241 ? 8.367 -16.344 17.875 1 90.31 241 HIS A O 1
ATOM 1876 N N . ASP A 1 242 ? 7.309 -16.734 15.938 1 82.25 242 ASP A N 1
ATOM 1877 C CA . ASP A 1 242 ? 6.188 -17.266 16.703 1 82.25 242 ASP A CA 1
ATOM 1878 C C . ASP A 1 242 ? 6.379 -18.766 17 1 82.25 242 ASP A C 1
ATOM 1880 O O . ASP A 1 242 ? 7.461 -19.312 16.781 1 82.25 242 ASP A O 1
ATOM 1884 N N . GLN A 1 243 ? 5.309 -19.359 17.594 1 79.81 243 GLN A N 1
ATOM 1885 C CA . GLN A 1 243 ? 5.402 -20.75 18.016 1 79.81 243 GLN A CA 1
ATOM 1886 C C . GLN A 1 243 ? 5.613 -21.672 16.828 1 79.81 243 GLN A C 1
ATOM 1888 O O . GLN A 1 243 ? 6.219 -22.734 16.953 1 79.81 243 GLN A O 1
ATOM 1893 N N . SER A 1 244 ? 5.203 -21.266 15.688 1 81.31 244 SER A N 1
ATOM 1894 C CA . SER A 1 244 ? 5.309 -22.094 14.484 1 81.31 244 SER A CA 1
ATOM 1895 C C . SER A 1 244 ? 6.582 -21.766 13.711 1 81.31 244 SER A C 1
ATOM 1897 O O . SER A 1 244 ? 6.828 -22.344 12.648 1 81.31 244 SER A O 1
ATOM 1899 N N . GLY A 1 245 ? 7.332 -20.859 14.188 1 86.5 245 GLY A N 1
ATOM 1900 C CA . GLY A 1 245 ? 8.594 -20.531 13.555 1 86.5 245 GLY A CA 1
ATOM 1901 C C . GLY A 1 245 ? 8.469 -19.438 12.508 1 86.5 245 GLY A C 1
ATOM 1902 O O . GLY A 1 245 ? 9.438 -19.125 11.812 1 86.5 245 GLY A O 1
ATOM 1903 N N . ILE A 1 246 ? 7.355 -18.906 12.383 1 88.81 246 ILE A N 1
ATOM 1904 C CA . ILE A 1 246 ? 7.141 -17.844 11.414 1 88.81 246 ILE A CA 1
ATOM 1905 C C . ILE A 1 246 ? 7.785 -16.547 11.922 1 88.81 246 ILE A C 1
ATOM 1907 O O . ILE A 1 246 ? 7.504 -16.109 13.039 1 88.81 246 ILE A O 1
ATOM 1911 N N . PRO A 1 247 ? 8.633 -15.984 11.102 1 93.81 247 PRO A N 1
ATOM 1912 C CA . PRO A 1 247 ? 9.312 -14.766 11.539 1 93.81 247 PRO A CA 1
ATOM 1913 C C . PRO A 1 247 ? 8.406 -13.539 11.523 1 93.81 247 PRO A C 1
ATOM 1915 O O . PRO A 1 247 ? 7.52 -13.438 10.672 1 93.81 247 PRO A O 1
ATOM 1918 N N . PHE A 1 248 ? 8.648 -12.695 12.43 1 92.31 248 PHE A N 1
ATOM 1919 C CA . PHE A 1 248 ? 8 -11.398 12.508 1 92.31 248 PHE A CA 1
ATOM 1920 C C . PHE A 1 248 ? 9.031 -10.281 12.617 1 92.31 248 PHE A C 1
ATOM 1922 O O . PHE A 1 248 ? 9.867 -10.281 13.523 1 92.31 248 PHE A O 1
ATOM 1929 N N . LEU A 1 249 ? 8.883 -9.352 11.688 1 93.38 249 LEU A N 1
ATOM 1930 C CA . LEU A 1 249 ? 9.883 -8.305 11.562 1 93.38 249 LEU A CA 1
ATOM 1931 C C . LEU A 1 249 ? 9.383 -6.996 12.164 1 93.38 249 LEU A C 1
ATOM 1933 O O . LEU A 1 249 ? 8.227 -6.609 11.945 1 93.38 249 LEU A O 1
ATOM 1937 N N . ARG A 1 250 ? 10.25 -6.391 12.914 1 90.88 250 ARG A N 1
ATOM 1938 C CA . ARG A 1 250 ? 10.008 -5.055 13.461 1 90.88 250 ARG A CA 1
ATOM 1939 C C . ARG A 1 250 ? 11.125 -4.094 13.055 1 90.88 250 ARG A C 1
ATOM 1941 O O . ARG A 1 250 ? 12.297 -4.34 13.328 1 90.88 250 ARG A O 1
ATOM 1948 N N . THR A 1 251 ? 10.711 -3.061 12.367 1 90.31 251 THR A N 1
ATOM 1949 C CA . THR A 1 251 ? 11.703 -2.043 12.031 1 90.31 251 THR A CA 1
ATOM 1950 C C . THR A 1 251 ? 12.07 -1.22 13.258 1 90.31 251 THR A C 1
ATOM 1952 O O . THR A 1 251 ? 11.227 -0.97 14.117 1 90.31 251 THR A O 1
ATOM 1955 N N . VAL A 1 252 ? 13.305 -0.836 13.336 1 86.31 252 VAL A N 1
ATOM 1956 C CA . VAL A 1 252 ? 13.797 -0.026 14.438 1 86.31 252 VAL A CA 1
ATOM 1957 C C . VAL A 1 252 ? 14.164 1.369 13.938 1 86.31 252 VAL A C 1
ATOM 1959 O O . VAL A 1 252 ? 14.844 1.512 12.922 1 86.31 252 VAL A O 1
ATOM 1962 N N . ARG A 1 253 ? 13.594 2.344 14.578 1 85 253 ARG A N 1
ATOM 1963 C CA . ARG A 1 253 ? 13.938 3.709 14.188 1 85 253 ARG A CA 1
ATOM 1964 C C . ARG A 1 253 ? 15.336 4.082 14.68 1 85 253 ARG A C 1
ATOM 1966 O O . ARG A 1 253 ? 15.75 3.666 15.766 1 85 253 ARG A O 1
ATOM 1973 N N . ARG A 1 254 ? 16 4.77 13.75 1 70.62 254 ARG A N 1
ATOM 1974 C CA . ARG A 1 254 ? 17.312 5.266 14.141 1 70.62 254 ARG A CA 1
ATOM 1975 C C . ARG A 1 254 ? 17.188 6.41 15.141 1 70.62 254 ARG A C 1
ATOM 1977 O O . ARG A 1 254 ? 16.297 7.25 15.031 1 70.62 254 ARG A O 1
ATOM 1984 N N . GLN A 1 255 ? 17.375 6.117 16.438 1 58.66 255 GLN A N 1
ATOM 1985 C CA . GLN A 1 255 ? 17.359 7.172 17.453 1 58.66 255 GLN A CA 1
ATOM 1986 C C . GLN A 1 255 ? 18.016 8.445 16.922 1 58.66 255 GLN A C 1
ATOM 1988 O O . GLN A 1 255 ? 18.984 8.383 16.156 1 58.66 255 GLN A O 1
ATOM 1993 N N . PRO A 1 256 ? 17.297 9.594 17.047 1 48.66 256 PRO A N 1
ATOM 1994 C CA . PRO A 1 256 ? 18.016 10.828 16.719 1 48.66 256 PRO A CA 1
ATOM 1995 C C . PRO A 1 256 ? 19.422 10.875 17.328 1 48.66 256 PRO A C 1
ATOM 1997 O O . PRO A 1 256 ? 19.672 10.203 18.328 1 48.66 256 PRO A O 1
ATOM 2000 N N . MET B 1 1 ? -2.324 26.031 15.359 1 94.94 1 MET B N 1
ATOM 2001 C CA . MET B 1 1 ? -3.16 24.875 15.664 1 94.94 1 MET B CA 1
ATOM 2002 C C . MET B 1 1 ? -4.332 24.781 14.695 1 94.94 1 MET B C 1
ATOM 2004 O O . MET B 1 1 ? -4.844 25.797 14.227 1 94.94 1 MET B O 1
ATOM 2008 N N . LEU B 1 2 ? -4.652 23.594 14.258 1 97.81 2 LEU B N 1
ATOM 2009 C CA . LEU B 1 2 ? -5.824 23.312 13.43 1 97.81 2 LEU B CA 1
ATOM 2010 C C . LEU B 1 2 ? -6.949 22.719 14.266 1 97.81 2 LEU B C 1
ATOM 2012 O O . LEU B 1 2 ? -6.746 21.719 14.961 1 97.81 2 LEU B O 1
ATOM 2016 N N . GLU B 1 3 ? -8.094 23.391 14.195 1 98.19 3 GLU B N 1
ATOM 2017 C CA . GLU B 1 3 ? -9.211 22.969 15.039 1 98.19 3 GLU B CA 1
ATOM 2018 C C . GLU B 1 3 ? -10.438 22.625 14.195 1 98.19 3 GLU B C 1
ATOM 2020 O O . GLU B 1 3 ? -10.836 23.391 13.312 1 98.19 3 GLU B O 1
ATOM 2025 N N . LEU B 1 4 ? -10.922 21.469 14.422 1 97.94 4 LEU B N 1
ATOM 2026 C CA . LEU B 1 4 ? -12.203 21.031 13.875 1 97.94 4 LEU B CA 1
ATOM 2027 C C . LEU B 1 4 ? -13.273 21.031 14.961 1 97.94 4 LEU B C 1
ATOM 2029 O O . LEU B 1 4 ? -13.102 20.406 16.016 1 97.94 4 LEU B O 1
ATOM 2033 N N . SER B 1 5 ? -14.359 21.75 14.719 1 97.69 5 SER B N 1
ATOM 2034 C CA . SER B 1 5 ? -15.461 21.844 15.68 1 97.69 5 SER B CA 1
ATOM 2035 C C . SER B 1 5 ? -16.75 21.297 15.086 1 97.69 5 SER B C 1
ATOM 2037 O O . SER B 1 5 ? -17.312 21.891 14.164 1 97.69 5 SER B O 1
ATOM 2039 N N . ARG B 1 6 ? -17.219 20.172 15.641 1 97.62 6 ARG B N 1
ATOM 2040 C CA . ARG B 1 6 ? -18.469 19.516 15.266 1 97.62 6 ARG B CA 1
ATOM 2041 C C . ARG B 1 6 ? -18.562 19.328 13.758 1 97.62 6 ARG B C 1
ATOM 2043 O O . ARG B 1 6 ? -19.578 19.656 13.148 1 97.62 6 ARG B O 1
ATOM 2050 N N . LEU B 1 7 ? -17.516 18.891 13.141 1 97.06 7 LEU B N 1
ATOM 2051 C CA . LEU B 1 7 ? -17.453 18.719 11.688 1 97.06 7 LEU B CA 1
ATOM 2052 C C . LEU B 1 7 ? -18.266 17.5 11.258 1 97.06 7 LEU B C 1
ATOM 2054 O O . LEU B 1 7 ? -18.078 16.406 11.805 1 97.06 7 LEU B O 1
ATOM 2058 N N . SER B 1 8 ? -19.125 17.719 10.336 1 97.19 8 SER B N 1
ATOM 2059 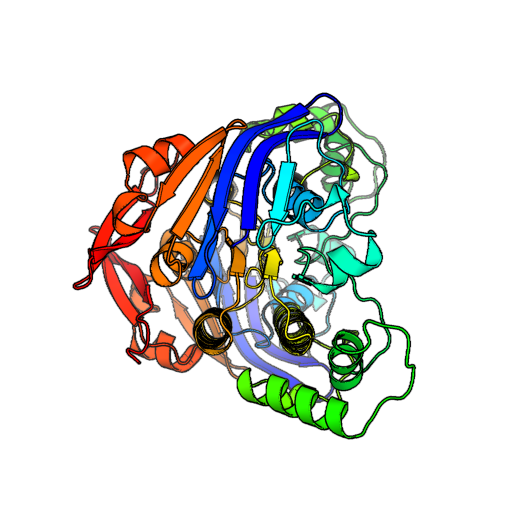C CA . SER B 1 8 ? -19.938 16.625 9.781 1 97.19 8 SER B CA 1
ATOM 2060 C C . SER B 1 8 ? -19.781 16.547 8.266 1 97.19 8 SER B C 1
ATOM 2062 O O . SER B 1 8 ? -19.734 17.578 7.586 1 97.19 8 SER B O 1
ATOM 2064 N N . LEU B 1 9 ? -19.562 15.344 7.793 1 95.31 9 LEU B N 1
ATOM 2065 C CA . LEU B 1 9 ? -19.328 15.102 6.375 1 95.31 9 LEU B CA 1
ATOM 2066 C C . LEU B 1 9 ? -20.188 13.953 5.867 1 95.31 9 LEU B C 1
ATOM 2068 O O . LEU B 1 9 ? -20.328 12.93 6.543 1 95.31 9 LEU B O 1
ATOM 2072 N N . SER B 1 10 ? -20.766 14.141 4.73 1 91.75 10 SER B N 1
ATOM 2073 C CA . SER B 1 10 ? -21.516 13.094 4.047 1 91.75 10 SER B CA 1
ATOM 2074 C C . SER B 1 10 ? -21.219 13.094 2.549 1 91.75 10 SER B C 1
ATOM 2076 O O . SER B 1 10 ? -20.812 14.109 1.988 1 91.75 10 SER B O 1
ATOM 2078 N N . ILE B 1 11 ? -21.266 11.984 1.943 1 82.5 11 ILE B N 1
ATOM 2079 C CA . ILE B 1 11 ? -21.234 11.836 0.492 1 82.5 11 ILE B CA 1
ATOM 2080 C C . ILE B 1 11 ? -22.5 11.117 0.029 1 82.5 11 ILE B C 1
ATOM 2082 O O . ILE B 1 11 ? -22.719 9.953 0.374 1 82.5 11 ILE B O 1
ATOM 2086 N N . GLY B 1 12 ? -23.219 11.773 -0.732 1 80.12 12 GLY B N 1
ATOM 2087 C CA . GLY B 1 12 ? -24.531 11.227 -1.03 1 80.12 12 GLY B CA 1
ATOM 2088 C C . GLY B 1 12 ? -25.375 10.992 0.209 1 80.12 12 GLY B C 1
ATOM 2089 O O . GLY B 1 12 ? -25.562 11.898 1.025 1 80.12 12 GLY B O 1
ATOM 2090 N N . GLN B 1 13 ? -25.797 9.695 0.277 1 80.19 13 GLN B N 1
ATOM 2091 C CA . GLN B 1 13 ? -26.641 9.336 1.407 1 80.19 13 GLN B CA 1
ATOM 2092 C C . GLN B 1 13 ? -25.812 8.742 2.549 1 80.19 13 GLN B C 1
ATOM 2094 O O . GLN B 1 13 ? -26.359 8.43 3.613 1 80.19 13 GLN B O 1
ATOM 2099 N N . GLN B 1 14 ? -24.594 8.742 2.385 1 82.44 14 GLN B N 1
ATOM 2100 C CA . GLN B 1 14 ? -23.75 8.094 3.381 1 82.44 14 GLN B CA 1
ATOM 2101 C C . GLN B 1 14 ? -23.062 9.125 4.277 1 82.44 14 GLN B C 1
ATOM 2103 O O . GLN B 1 14 ? -22.391 10.039 3.785 1 82.44 14 GLN B O 1
ATOM 2108 N N . THR B 1 15 ? -23.328 9.008 5.551 1 89.44 15 THR B N 1
ATOM 2109 C CA . THR B 1 15 ? -22.641 9.844 6.52 1 89.44 15 THR B CA 1
ATOM 2110 C C . THR B 1 15 ? -21.234 9.281 6.812 1 89.44 15 THR B C 1
ATOM 2112 O O . THR B 1 15 ? -21.094 8.125 7.211 1 89.44 15 THR B O 1
ATOM 2115 N N . LEU B 1 16 ? -20.25 10.086 6.652 1 89.94 16 LEU B N 1
ATOM 2116 C CA . LEU B 1 16 ? -18.875 9.648 6.832 1 89.94 16 LEU B CA 1
ATOM 2117 C C . LEU B 1 16 ? -18.344 10.062 8.203 1 89.94 16 LEU B C 1
ATOM 2119 O O . LEU B 1 16 ? -17.641 9.297 8.852 1 89.94 16 LEU B O 1
ATOM 2123 N N . LEU B 1 17 ? -18.656 11.273 8.586 1 94.31 17 LEU B N 1
ATOM 2124 C CA . LEU B 1 17 ? -18.219 11.805 9.883 1 94.31 17 LEU B CA 1
ATOM 2125 C C . LEU B 1 17 ? -19.359 12.586 10.547 1 94.31 17 LEU B C 1
ATOM 2127 O O . LEU B 1 17 ? -20.047 13.367 9.891 1 94.31 17 LEU B O 1
ATOM 2131 N N . ARG B 1 18 ? -19.656 12.273 11.859 1 94.94 18 ARG B N 1
ATOM 2132 C CA . ARG B 1 18 ? -20.688 12.945 12.648 1 94.94 18 ARG B CA 1
ATOM 2133 C C . ARG B 1 18 ? -20.062 13.758 13.781 1 94.94 18 ARG B C 1
ATOM 2135 O O . ARG B 1 18 ? -19.5 13.188 14.719 1 94.94 18 ARG B O 1
ATOM 2142 N N . ASP B 1 19 ? -20.047 15.031 13.711 1 96.19 19 ASP B N 1
ATOM 2143 C CA . ASP B 1 19 ? -19.719 15.938 14.812 1 96.19 19 ASP B CA 1
ATOM 2144 C C . ASP B 1 19 ? -18.297 15.688 15.32 1 96.19 19 ASP B C 1
ATOM 2146 O O . ASP B 1 19 ? -18.078 15.5 16.516 1 96.19 19 ASP B O 1
ATOM 2150 N N . LEU B 1 20 ? -17.375 15.703 14.43 1 97.25 20 LEU B N 1
ATOM 2151 C CA . LEU B 1 20 ? -15.969 15.445 14.758 1 97.25 20 LEU B CA 1
ATOM 2152 C C . LEU B 1 20 ? -15.336 16.672 15.414 1 97.25 20 LEU B C 1
ATOM 2154 O O . LEU B 1 20 ? -15.391 17.766 14.867 1 97.25 20 LEU B O 1
ATOM 2158 N N . ASN B 1 21 ? -14.883 16.562 16.625 1 98 21 ASN B N 1
ATOM 2159 C CA . ASN B 1 21 ? -14.07 17.547 17.328 1 98 21 ASN B CA 1
ATOM 2160 C C . ASN B 1 21 ? -12.617 17.109 17.438 1 98 21 ASN B C 1
ATOM 2162 O O . ASN B 1 21 ? -12.328 16.031 17.969 1 98 21 ASN B O 1
ATOM 2166 N N . LEU B 1 22 ? -11.711 17.922 16.906 1 97.38 22 LEU B N 1
ATOM 2167 C CA . LEU B 1 22 ? -10.297 17.578 16.891 1 97.38 22 LEU B CA 1
ATOM 2168 C C . LEU B 1 22 ? -9.43 18.828 16.938 1 97.38 22 LEU B C 1
ATOM 2170 O O . LEU B 1 22 ? -9.758 19.828 16.297 1 97.38 22 LEU B O 1
ATOM 2174 N N . THR B 1 23 ? -8.367 18.766 17.641 1 98.12 23 THR B N 1
ATOM 2175 C CA . THR B 1 23 ? -7.359 19.812 17.656 1 98.12 23 THR B CA 1
ATOM 2176 C C . THR B 1 23 ? -5.98 19.25 17.328 1 98.12 23 THR B C 1
ATOM 2178 O O . THR B 1 23 ? -5.5 18.328 17.984 1 98.12 23 THR B O 1
ATOM 2181 N N . LEU B 1 24 ? -5.379 19.766 16.344 1 98.38 24 LEU B N 1
ATOM 2182 C CA . LEU B 1 24 ? -4.07 19.328 15.875 1 98.38 24 LEU B CA 1
ATOM 2183 C C . LEU B 1 24 ? -3.016 20.391 16.125 1 98.38 24 LEU B C 1
ATOM 2185 O O . LEU B 1 24 ? -3.215 21.562 15.789 1 98.38 24 LEU B O 1
ATOM 2189 N N . GLN B 1 25 ? -1.888 19.953 16.609 1 98.19 25 GLN B N 1
ATOM 2190 C CA . GLN B 1 25 ? -0.865 20.891 17.062 1 98.19 25 GLN B CA 1
ATOM 2191 C C . GLN B 1 25 ? 0.293 20.969 16.078 1 98.19 25 GLN B C 1
ATOM 2193 O O . GLN B 1 25 ? 0.6 19.984 15.398 1 98.19 25 GLN B O 1
ATOM 2198 N N . PRO B 1 26 ? 0.927 22.156 16.031 1 97.81 26 PRO B N 1
ATOM 2199 C CA . PRO B 1 26 ? 2.148 22.25 15.227 1 97.81 26 PRO B CA 1
ATOM 2200 C C . PRO B 1 26 ? 3.287 21.391 15.781 1 97.81 26 PRO B C 1
ATOM 2202 O O . PRO B 1 26 ? 3.355 21.156 17 1 97.81 26 PRO B O 1
ATOM 2205 N N . GLY B 1 27 ? 4.113 20.891 14.93 1 97.81 27 GLY B N 1
ATOM 2206 C CA . GLY B 1 27 ? 5.289 20.141 15.328 1 97.81 27 GLY B CA 1
ATOM 2207 C C . GLY B 1 27 ? 4.98 18.688 15.648 1 97.81 27 GLY B C 1
ATOM 2208 O O . GLY B 1 27 ? 5.832 17.969 16.172 1 97.81 27 GLY B O 1
ATOM 2209 N N . GLN B 1 28 ? 3.752 18.328 15.328 1 98.31 28 GLN B N 1
ATOM 2210 C CA . GLN B 1 28 ? 3.348 16.969 15.633 1 98.31 28 GLN B CA 1
ATOM 2211 C C . GLN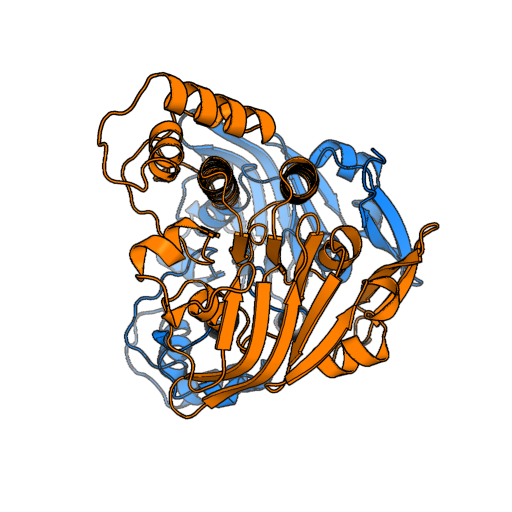 B 1 28 ? 2.863 16.234 14.383 1 98.31 28 GLN B C 1
ATOM 2213 O O . GLN B 1 28 ? 2.221 16.844 13.523 1 98.31 28 GLN B O 1
ATOM 2218 N N . VAL B 1 29 ? 3.168 14.969 14.344 1 98.31 29 VAL B N 1
ATOM 2219 C CA . VAL B 1 29 ? 2.654 14.086 13.305 1 98.31 29 VAL B CA 1
ATOM 2220 C C . VAL B 1 29 ? 1.37 13.414 13.781 1 98.31 29 VAL B C 1
ATOM 2222 O O . VAL B 1 29 ? 1.391 12.633 14.734 1 98.31 29 VAL B O 1
ATOM 2225 N N . HIS B 1 30 ? 0.274 13.766 13.117 1 98.81 30 HIS B N 1
ATOM 2226 C CA . HIS B 1 30 ? -1.012 13.125 13.359 1 98.81 30 HIS B CA 1
ATOM 2227 C C . HIS B 1 30 ? -1.318 12.078 12.289 1 98.81 30 HIS B C 1
ATOM 2229 O O . HIS B 1 30 ? -1.384 12.406 11.102 1 98.81 30 HIS B O 1
ATOM 2235 N N . VAL B 1 31 ? -1.503 10.836 12.695 1 98.62 31 VAL B N 1
ATOM 2236 C CA . VAL B 1 31 ? -1.773 9.781 11.727 1 98.62 31 VAL B CA 1
ATOM 2237 C C . VAL B 1 31 ? -3.23 9.344 11.836 1 98.62 31 VAL B C 1
ATOM 2239 O O . VAL B 1 31 ? -3.715 9.039 12.93 1 98.62 31 VAL B O 1
ATOM 2242 N N . ILE B 1 32 ? -3.877 9.359 10.703 1 98.12 32 ILE B N 1
ATOM 2243 C CA . ILE B 1 32 ? -5.254 8.883 10.625 1 98.12 32 ILE B CA 1
ATOM 2244 C C . ILE B 1 32 ? -5.262 7.398 10.273 1 98.12 32 ILE B C 1
ATOM 2246 O O . ILE B 1 32 ? -4.641 6.984 9.289 1 98.12 32 ILE B O 1
ATOM 2250 N N . ILE B 1 33 ? -5.938 6.609 11.102 1 97.25 33 ILE B N 1
ATOM 2251 C CA . ILE B 1 33 ? -6.117 5.191 10.82 1 97.25 33 ILE B CA 1
ATOM 2252 C C . ILE B 1 33 ? -7.598 4.832 10.906 1 97.25 33 ILE B C 1
ATOM 2254 O O . ILE B 1 33 ? -8.391 5.578 11.484 1 97.25 33 ILE B O 1
ATOM 2258 N N . GLY B 1 34 ? -7.965 3.713 10.32 1 94.94 34 GLY B N 1
ATOM 2259 C CA . GLY B 1 34 ? -9.328 3.207 10.25 1 94.94 34 GLY B CA 1
ATOM 2260 C C . GLY B 1 34 ? -9.594 2.359 9.023 1 94.94 34 GLY B C 1
ATOM 2261 O O . GLY B 1 34 ? -8.805 2.375 8.07 1 94.94 34 GLY B O 1
ATOM 2262 N N . PRO B 1 35 ? -10.656 1.629 9.062 1 92.06 35 PRO B N 1
ATOM 2263 C CA . PRO B 1 35 ? -10.977 0.757 7.926 1 92.06 35 PRO B CA 1
ATOM 2264 C C . PRO B 1 35 ? -11.211 1.533 6.633 1 92.06 35 PRO B C 1
ATOM 2266 O O . PRO B 1 35 ? -11.414 2.748 6.664 1 92.06 35 PRO B O 1
ATOM 2269 N N . ASN B 1 36 ? -11.102 0.79 5.531 1 85.62 36 ASN B N 1
ATOM 2270 C CA . ASN B 1 36 ? -11.438 1.386 4.242 1 85.62 36 ASN B CA 1
ATOM 2271 C C . ASN B 1 36 ? -12.883 1.883 4.215 1 85.62 36 ASN B C 1
ATOM 2273 O O . ASN B 1 36 ? -13.773 1.235 4.762 1 85.62 36 ASN B O 1
ATOM 2277 N N . GLY B 1 37 ? -13.086 3.049 3.66 1 81.25 37 GLY B N 1
ATOM 2278 C CA . GLY B 1 37 ? -14.43 3.568 3.502 1 81.25 37 GLY B CA 1
ATOM 2279 C C . GLY B 1 37 ? -14.898 4.395 4.684 1 81.25 37 GLY B C 1
ATOM 2280 O O . GLY B 1 37 ? -16.047 4.832 4.73 1 81.25 37 GLY B O 1
ATOM 2281 N N . THR B 1 38 ? -14.031 4.668 5.598 1 87.31 38 THR B N 1
ATOM 2282 C CA . THR B 1 38 ? -14.445 5.352 6.816 1 87.31 38 THR B CA 1
ATOM 2283 C C . THR B 1 38 ? -14.391 6.867 6.629 1 87.31 38 THR B C 1
ATOM 2285 O O . THR B 1 38 ? -14.727 7.621 7.543 1 87.31 38 THR B O 1
ATOM 2288 N N . GLY B 1 39 ? -13.875 7.312 5.5 1 86.94 39 GLY B N 1
ATOM 2289 C CA . GLY B 1 39 ? -13.93 8.734 5.223 1 86.94 39 GLY B CA 1
ATOM 2290 C C . GLY B 1 39 ? -12.594 9.43 5.398 1 86.94 39 GLY B C 1
ATOM 2291 O O . GLY B 1 39 ? -12.523 10.664 5.41 1 86.94 39 GLY B O 1
ATOM 2292 N N . LYS B 1 40 ? -11.523 8.727 5.578 1 92.25 40 LYS B N 1
ATOM 2293 C CA . LYS B 1 40 ? -10.203 9.312 5.793 1 92.25 40 LYS B CA 1
ATOM 2294 C C . LYS B 1 40 ? -9.836 10.266 4.66 1 92.25 40 LYS B C 1
ATOM 2296 O O . LYS B 1 40 ? -9.477 11.422 4.906 1 92.25 40 LYS B O 1
ATOM 2301 N N . THR B 1 41 ? -10.031 9.797 3.41 1 88.69 41 THR B N 1
ATOM 2302 C CA . THR B 1 41 ? -9.742 10.617 2.234 1 88.69 41 THR B CA 1
ATOM 2303 C C . THR B 1 41 ? -10.703 11.797 2.15 1 88.69 41 THR B C 1
ATOM 2305 O O . THR B 1 41 ? -10.289 12.914 1.834 1 88.69 41 THR B O 1
ATOM 2308 N N . SER B 1 42 ? -11.969 11.586 2.459 1 90.06 42 SER B N 1
ATOM 2309 C CA . SER B 1 42 ? -12.969 12.648 2.432 1 90.06 42 SER B CA 1
ATOM 2310 C C . SER B 1 42 ? -12.641 13.734 3.455 1 90.06 42 SER B C 1
ATOM 2312 O O . SER B 1 42 ? -12.852 14.922 3.193 1 90.06 42 SER B O 1
ATOM 2314 N N . LEU B 1 43 ? -12.164 13.289 4.582 1 95.31 43 LEU B N 1
ATOM 2315 C CA . LEU B 1 43 ? -11.766 14.258 5.598 1 95.31 43 LEU B CA 1
ATOM 2316 C C . LEU B 1 43 ? -10.633 15.141 5.082 1 95.31 43 LEU B C 1
ATOM 2318 O O . LEU B 1 43 ? -10.688 16.359 5.23 1 95.31 43 LEU B O 1
ATOM 2322 N N . LEU B 1 44 ? -9.617 14.555 4.441 1 95.31 44 LEU B N 1
ATOM 2323 C CA . LEU B 1 44 ? -8.508 15.328 3.893 1 95.31 44 LEU B CA 1
ATOM 2324 C C . LEU B 1 44 ? -9.008 16.297 2.828 1 95.31 44 LEU B C 1
ATOM 2326 O O . LEU B 1 44 ? -8.586 17.469 2.797 1 95.31 44 LEU B O 1
ATOM 2330 N N . ARG B 1 45 ? -9.906 15.875 2.027 1 92.94 45 ARG B N 1
ATOM 2331 C CA . ARG B 1 45 ? -10.469 16.734 0.981 1 92.94 45 ARG B CA 1
ATOM 2332 C C . ARG B 1 45 ? -11.258 17.891 1.582 1 92.94 45 ARG B C 1
ATOM 2334 O O . ARG B 1 45 ? -11.227 19 1.061 1 92.94 45 ARG B O 1
ATOM 2341 N N . ALA B 1 46 ? -11.977 17.594 2.621 1 95.06 46 ALA B N 1
ATOM 2342 C CA . ALA B 1 46 ? -12.727 18.641 3.309 1 95.06 46 ALA B CA 1
ATOM 2343 C C . ALA B 1 46 ? -11.797 19.672 3.926 1 95.06 46 ALA B C 1
ATOM 2345 O O . ALA B 1 46 ? -12.023 20.875 3.809 1 95.06 46 ALA B O 1
ATOM 2346 N N . LEU B 1 47 ? -10.75 19.188 4.523 1 96.75 47 LEU B N 1
ATOM 2347 C CA . LEU B 1 47 ? -9.766 20.078 5.121 1 96.75 47 LEU B CA 1
ATOM 2348 C C . LEU B 1 47 ? -9.117 20.969 4.059 1 96.75 47 LEU B C 1
ATOM 2350 O O . LEU B 1 47 ? -8.891 22.156 4.281 1 96.75 47 LEU B O 1
ATOM 2354 N N . PHE B 1 48 ? -8.898 20.344 2.906 1 94.31 48 PHE B N 1
ATOM 2355 C CA . PHE B 1 48 ? -8.234 21.047 1.815 1 94.31 48 PHE B CA 1
ATOM 2356 C C . PHE B 1 48 ? -9.188 22.016 1.13 1 94.31 48 PHE B C 1
ATOM 2358 O O . PHE B 1 48 ? -8.758 22.891 0.367 1 94.31 48 PHE B O 1
ATOM 2365 N N . GLY B 1 49 ? -10.461 21.828 1.315 1 93 49 GLY B N 1
ATOM 2366 C CA . GLY B 1 49 ? -11.461 22.703 0.732 1 93 49 GLY B CA 1
ATOM 2367 C C . GLY B 1 49 ? -12.055 22.172 -0.556 1 93 49 GLY B C 1
ATOM 2368 O O . GLY B 1 49 ? -12.711 22.906 -1.298 1 93 49 GLY B O 1
ATOM 2369 N N . GLU B 1 50 ? -11.82 21 -0.835 1 90.44 50 GLU B N 1
ATOM 2370 C CA . GLU B 1 50 ? -12.367 20.375 -2.029 1 90.44 50 GLU B CA 1
ATOM 2371 C C . GLU B 1 50 ? -13.781 19.844 -1.776 1 90.44 50 GLU B C 1
ATOM 2373 O O . GLU B 1 50 ? -14.562 19.688 -2.713 1 90.44 50 GLU B O 1
ATOM 2378 N N . LEU B 1 51 ? -14.031 19.5 -0.594 1 91.81 51 LEU B N 1
ATOM 2379 C CA . LEU B 1 51 ? -15.336 19.016 -0.17 1 91.81 51 LEU B CA 1
ATOM 2380 C C . LEU B 1 51 ? -15.938 19.922 0.895 1 91.81 51 LEU B C 1
ATOM 2382 O O . LEU B 1 51 ? -15.266 20.266 1.87 1 91.81 51 LEU B O 1
ATOM 2386 N N . THR B 1 52 ? -17.156 20.297 0.678 1 92.88 52 THR B N 1
ATOM 2387 C CA . THR B 1 52 ? -17.812 21.156 1.651 1 92.88 52 THR B CA 1
ATOM 2388 C C . THR B 1 52 ? -18.453 20.328 2.764 1 92.88 52 THR B C 1
ATOM 2390 O O . THR B 1 52 ? -19.281 19.453 2.496 1 92.88 52 THR B O 1
ATOM 2393 N N . PRO B 1 53 ? -18.109 20.625 3.943 1 95.5 53 PRO B N 1
ATOM 2394 C CA . PRO B 1 53 ? -18.75 19.906 5.051 1 95.5 53 PRO B CA 1
ATOM 2395 C C . PRO B 1 53 ? -20.234 20.234 5.188 1 95.5 53 PRO B C 1
ATOM 2397 O O . PRO B 1 53 ? -20.688 21.297 4.762 1 95.5 53 PRO B O 1
ATOM 2400 N N . ASP B 1 54 ? -20.969 19.266 5.773 1 95.69 54 ASP B N 1
ATOM 2401 C CA . ASP B 1 54 ? -22.391 19.453 6.031 1 95.69 54 ASP B CA 1
ATOM 2402 C C . ASP B 1 54 ? -22.609 20.422 7.195 1 95.69 54 ASP B C 1
ATOM 2404 O O . ASP B 1 54 ? -23.641 21.078 7.273 1 95.69 54 ASP B O 1
ATOM 2408 N N . GLY B 1 55 ? -21.672 20.422 8.117 1 95.56 55 GLY B N 1
ATOM 2409 C CA . GLY B 1 55 ? -21.734 21.281 9.289 1 95.56 55 GLY B CA 1
ATOM 2410 C C . GLY B 1 55 ? -20.422 21.359 10.047 1 95.56 55 GLY B C 1
ATOM 2411 O O . GLY B 1 55 ? -19.469 20.656 9.703 1 95.56 55 GLY B O 1
ATOM 2412 N N . GLY B 1 56 ? -20.406 22.297 10.953 1 96.62 56 GLY B N 1
ATOM 2413 C CA . GLY B 1 56 ? -19.219 22.5 11.766 1 96.62 56 GLY B CA 1
ATOM 2414 C C . GLY B 1 56 ? -18.297 23.562 11.227 1 96.62 56 GLY B C 1
ATOM 2415 O O . GLY B 1 56 ? -18.688 24.344 10.359 1 96.62 56 GLY B O 1
ATOM 2416 N N . ASP B 1 57 ? -17.078 23.609 11.891 1 96.81 57 ASP B N 1
ATOM 2417 C CA . ASP B 1 57 ? -16.141 24.672 11.531 1 96.81 57 ASP B CA 1
ATOM 2418 C C . ASP B 1 57 ? -14.695 24.141 11.562 1 96.81 57 ASP B C 1
ATOM 2420 O O . ASP B 1 57 ? -14.383 23.219 12.305 1 96.81 57 ASP B O 1
ATOM 2424 N N . ILE B 1 58 ? -13.922 24.672 10.688 1 97.44 58 ILE B N 1
ATOM 2425 C CA . ILE B 1 58 ? -12.492 24.422 10.641 1 97.44 58 ILE B CA 1
ATOM 2426 C C . ILE B 1 58 ? -11.734 25.734 10.852 1 97.44 58 ILE B C 1
ATOM 2428 O O . ILE B 1 58 ? -11.977 26.719 10.156 1 97.44 58 ILE B O 1
ATOM 2432 N N . ARG B 1 59 ? -10.812 25.719 11.812 1 97.38 59 ARG B N 1
ATOM 2433 C CA . ARG B 1 59 ? -10.07 26.922 12.133 1 97.38 59 ARG B CA 1
ATOM 2434 C C . ARG B 1 59 ? -8.57 26.656 12.141 1 97.38 59 ARG B C 1
ATOM 2436 O O . ARG B 1 59 ? -8.125 25.609 12.594 1 97.38 59 ARG B O 1
ATOM 2443 N N . LEU B 1 60 ? -7.867 27.562 11.609 1 96.62 60 LEU B N 1
ATOM 2444 C CA . LEU B 1 60 ? -6.41 27.562 11.664 1 96.62 60 LEU B CA 1
ATOM 2445 C C . LEU B 1 60 ? -5.891 28.797 12.383 1 96.62 60 LEU B C 1
ATOM 2447 O O . LEU B 1 60 ? -6.141 29.922 11.945 1 96.62 60 LEU B O 1
ATOM 2451 N N . GLY B 1 61 ? -5.172 28.562 13.406 1 93.94 61 GLY B N 1
ATOM 2452 C CA . GLY B 1 61 ? -4.711 29.703 14.188 1 93.94 61 GLY B CA 1
ATOM 2453 C C . GLY B 1 61 ? -5.832 30.625 14.617 1 93.94 61 GLY B C 1
ATOM 2454 O O . GLY B 1 61 ? -5.715 31.859 14.516 1 93.94 61 GLY B O 1
ATOM 2455 N N . GLY B 1 62 ? -6.918 30.062 14.867 1 92.69 62 GLY B N 1
ATOM 2456 C CA . GLY B 1 62 ? -8.039 30.859 15.352 1 92.69 62 GLY B CA 1
ATOM 2457 C C . GLY B 1 62 ? -8.898 31.422 14.242 1 92.69 62 GLY B C 1
ATOM 2458 O O . GLY B 1 62 ? -10.008 31.906 14.492 1 92.69 62 GLY B O 1
ATOM 2459 N N . GLN B 1 63 ? -8.438 31.391 13.055 1 93.88 63 GLN B N 1
ATOM 2460 C CA . GLN B 1 63 ? -9.195 31.938 11.93 1 93.88 63 GLN B CA 1
ATOM 2461 C C . GLN B 1 63 ? -9.977 30.844 11.219 1 93.88 63 GLN B C 1
ATOM 2463 O O . GLN B 1 63 ? -9.422 29.797 10.852 1 93.88 63 GLN B O 1
ATOM 2468 N N . SER B 1 64 ? -11.234 31.156 11.016 1 95.31 64 SER B N 1
ATOM 2469 C CA . SER B 1 64 ? -12.094 30.172 10.344 1 95.31 64 SER B CA 1
ATOM 2470 C C . SER B 1 64 ? -11.773 30.094 8.859 1 95.31 64 SER B C 1
ATOM 2472 O O . SER B 1 64 ? -11.484 31.109 8.219 1 95.31 64 SER B O 1
ATOM 2474 N N . ALA B 1 65 ? -11.859 28.891 8.328 1 94.31 65 ALA B N 1
ATOM 2475 C CA . ALA B 1 65 ? -11.688 28.703 6.891 1 94.31 65 ALA B CA 1
ATOM 2476 C C . ALA B 1 65 ? -12.688 29.531 6.098 1 94.31 65 ALA B C 1
ATOM 2478 O O . ALA B 1 65 ? -12.391 29.984 4.992 1 94.31 65 ALA B O 1
ATOM 2479 N N . ARG B 1 66 ? -13.805 29.781 6.688 1 92.44 66 ARG B N 1
ATOM 2480 C CA . ARG B 1 66 ? -14.875 30.516 6.02 1 92.44 66 ARG B CA 1
ATOM 2481 C C . ARG B 1 66 ? -14.523 31.984 5.855 1 92.44 66 ARG B C 1
ATOM 2483 O O . ARG B 1 66 ? -15.133 32.688 5.051 1 92.44 66 ARG B O 1
ATOM 2490 N N . GLN B 1 67 ? -13.609 32.406 6.629 1 93 67 GLN B N 1
ATOM 2491 C CA . GLN B 1 67 ? -13.203 33.812 6.609 1 93 67 GLN B CA 1
ATOM 2492 C C . GLN B 1 67 ? -12.086 34.031 5.598 1 93 67 GLN B C 1
ATOM 2494 O O . GLN B 1 67 ? -11.625 35.188 5.43 1 93 67 GLN B O 1
ATOM 2499 N N . MET B 1 68 ? -11.656 33.031 4.934 1 92.5 68 MET B N 1
ATOM 2500 C CA . MET B 1 68 ? -10.594 33.125 3.938 1 92.5 68 MET B CA 1
ATOM 2501 C C . MET B 1 68 ? -11.125 32.75 2.551 1 92.5 68 MET B C 1
ATOM 2503 O O . MET B 1 68 ? -12.117 32.031 2.424 1 92.5 68 MET B O 1
ATOM 2507 N N . THR B 1 69 ? -10.438 33.312 1.538 1 92.88 69 THR B N 1
ATOM 2508 C CA . THR B 1 69 ? -10.719 32.812 0.196 1 92.88 69 THR B CA 1
ATOM 2509 C C . THR B 1 69 ? -10.219 31.391 0.034 1 92.88 69 THR B C 1
ATOM 2511 O O . THR B 1 69 ? -9.312 30.953 0.746 1 92.88 69 THR B O 1
ATOM 2514 N N . GLN B 1 70 ? -10.781 30.766 -0.862 1 91.12 70 GLN B N 1
ATOM 2515 C CA . GLN B 1 70 ? -10.367 29.391 -1.132 1 91.12 70 GLN B CA 1
ATOM 2516 C C . GLN B 1 70 ? -8.883 29.312 -1.474 1 91.12 70 GLN B C 1
ATOM 2518 O O . GLN B 1 70 ? -8.172 28.406 -1.018 1 91.12 70 GLN B O 1
ATOM 2523 N N . ALA B 1 71 ? -8.453 30.234 -2.221 1 89.06 71 ALA B N 1
ATOM 2524 C CA . ALA B 1 71 ? -7.051 30.281 -2.631 1 89.06 71 ALA B CA 1
ATOM 2525 C C . ALA B 1 71 ? -6.133 30.484 -1.428 1 89.06 71 ALA B C 1
ATOM 2527 O O . ALA B 1 71 ? -5.145 29.75 -1.269 1 89.06 71 ALA B O 1
ATOM 2528 N N . SER B 1 72 ? -6.488 31.422 -0.628 1 90.88 72 SER B N 1
ATOM 2529 C CA . SER B 1 72 ? -5.688 31.703 0.56 1 90.88 72 SER B CA 1
ATOM 2530 C C . SER B 1 72 ? -5.668 30.5 1.507 1 90.88 72 SER B C 1
ATOM 2532 O O . SER B 1 72 ? -4.633 30.188 2.098 1 90.88 72 SER B O 1
ATOM 2534 N N . TRP B 1 73 ? -6.793 29.844 1.638 1 94.31 73 TRP B N 1
ATOM 2535 C CA . TRP B 1 73 ? -6.887 28.672 2.498 1 94.31 73 TRP B CA 1
ATOM 2536 C C . TRP B 1 73 ? -6.012 27.531 1.971 1 94.31 73 TRP B C 1
ATOM 2538 O O . TRP B 1 73 ? -5.203 26.969 2.709 1 94.31 73 TRP B O 1
ATOM 2548 N N . ARG B 1 74 ? -6.047 27.312 0.735 1 90.81 74 ARG B N 1
ATOM 2549 C CA . ARG B 1 74 ? -5.336 26.203 0.122 1 90.81 74 ARG B CA 1
ATOM 2550 C C . ARG B 1 74 ? -3.828 26.438 0.145 1 90.81 74 ARG B C 1
ATOM 2552 O O . ARG B 1 74 ? -3.045 25.484 0.161 1 90.81 74 ARG B O 1
ATOM 2559 N N . GLN B 1 75 ? -3.447 27.656 0.235 1 88.44 75 GLN B N 1
ATOM 2560 C CA . GLN B 1 75 ? -2.029 28 0.277 1 88.44 75 GLN B CA 1
ATOM 2561 C C . GLN B 1 75 ? -1.398 27.578 1.598 1 88.44 75 GLN B C 1
ATOM 2563 O O . GLN B 1 75 ? -0.174 27.484 1.706 1 88.44 75 GLN B O 1
ATOM 2568 N N . GLN B 1 76 ? -2.238 27.328 2.535 1 92.81 76 GLN B N 1
ATOM 2569 C CA . GLN B 1 76 ? -1.726 26.922 3.838 1 92.81 76 GLN B CA 1
ATOM 2570 C C . GLN B 1 76 ? -1.28 25.453 3.812 1 92.81 76 GLN B C 1
ATOM 2572 O O . GLN B 1 76 ? -0.604 25 4.734 1 92.81 76 GLN B O 1
ATOM 2577 N N . PHE B 1 77 ? -1.655 24.797 2.672 1 92.75 77 PHE B N 1
ATOM 2578 C CA . PHE B 1 77 ? -1.508 23.344 2.682 1 92.75 77 PHE B CA 1
ATOM 2579 C C . PHE B 1 77 ? -0.442 22.906 1.686 1 92.75 77 PHE B C 1
ATOM 2581 O O . PHE B 1 77 ? -0.319 23.484 0.604 1 92.75 77 PHE B O 1
ATOM 2588 N N . GLY B 1 78 ? 0.366 21.922 2.139 1 91.25 78 GLY B N 1
ATOM 2589 C CA . GLY B 1 78 ? 0.952 20.938 1.241 1 91.25 78 GLY B CA 1
ATOM 2590 C C . GLY B 1 78 ? 0.186 19.641 1.21 1 91.25 78 GLY B C 1
ATOM 2591 O O . GLY B 1 78 ? 0.057 18.969 2.234 1 91.25 78 GLY B O 1
ATOM 2592 N N . TYR B 1 79 ? -0.341 19.328 0.016 1 90.81 79 TYR B N 1
ATOM 2593 C CA . TYR B 1 79 ? -1.264 18.203 -0.043 1 90.81 79 TYR B CA 1
ATOM 2594 C C . TYR B 1 79 ? -0.824 17.188 -1.096 1 90.81 79 TYR B C 1
ATOM 2596 O O . TYR B 1 79 ? -0.624 17.547 -2.26 1 90.81 79 TYR B O 1
ATOM 2604 N N . MET B 1 80 ? -0.594 15.969 -0.634 1 89.31 80 MET B N 1
ATOM 2605 C CA . MET B 1 80 ? -0.357 14.828 -1.517 1 89.31 80 MET B CA 1
ATOM 2606 C C . MET B 1 80 ? -1.55 13.875 -1.51 1 89.31 80 MET B C 1
ATOM 2608 O O . MET B 1 80 ? -1.712 13.086 -0.58 1 89.31 80 MET B O 1
ATOM 2612 N N . PRO B 1 81 ? -2.332 13.852 -2.631 1 84.81 81 PRO B N 1
ATOM 2613 C CA . PRO B 1 81 ? -3.48 12.945 -2.695 1 84.81 81 PRO B CA 1
ATOM 2614 C C . PRO B 1 81 ? -3.078 11.508 -3 1 84.81 81 PRO B C 1
ATOM 2616 O O . PRO B 1 81 ? -1.924 11.242 -3.346 1 84.81 81 PRO B O 1
ATOM 2619 N N . GLN B 1 82 ? -4.004 10.539 -2.73 1 73.38 82 GLN B N 1
ATOM 2620 C CA . GLN B 1 82 ? -3.768 9.117 -2.924 1 73.38 82 GLN B CA 1
ATOM 2621 C C . GLN B 1 82 ? -3.455 8.805 -4.383 1 73.38 82 GLN B C 1
ATOM 2623 O O . GLN B 1 82 ? -2.521 8.047 -4.676 1 73.38 82 GLN B O 1
ATOM 2628 N N . ASN B 1 83 ? -4.25 9.125 -5.305 1 63.22 83 ASN B N 1
ATOM 2629 C CA . ASN B 1 83 ? -4.066 8.797 -6.715 1 63.22 83 ASN B CA 1
ATOM 2630 C C . ASN B 1 83 ? -3.584 10.008 -7.516 1 63.22 83 ASN B C 1
ATOM 2632 O O . ASN B 1 83 ? -4.293 11.008 -7.629 1 63.22 83 ASN B O 1
ATOM 2636 N N . ILE B 1 84 ? -2.244 10.031 -7.59 1 58.47 84 ILE B N 1
ATOM 2637 C CA . ILE B 1 84 ? -1.806 11.117 -8.461 1 58.47 84 ILE B CA 1
ATOM 2638 C C . ILE B 1 84 ? -1.49 10.562 -9.852 1 58.47 84 ILE B C 1
ATOM 2640 O O . ILE B 1 84 ? -0.574 9.758 -10.008 1 58.47 84 ILE B O 1
ATOM 2644 N N . GLN B 1 85 ? -2.488 10.445 -10.656 1 53.81 85 GLN B N 1
ATOM 2645 C CA . GLN B 1 85 ? -2.205 10.086 -12.047 1 53.81 85 GLN B CA 1
ATOM 2646 C C . GLN B 1 85 ? -1.528 11.234 -12.781 1 53.81 85 GLN B C 1
ATOM 2648 O O . GLN B 1 85 ? -2.156 12.258 -13.055 1 53.81 85 GLN B O 1
ATOM 2653 N N . LEU B 1 86 ? -0.293 11.398 -12.477 1 54.25 86 LEU B N 1
ATOM 2654 C CA . LEU B 1 86 ? 0.342 12.445 -13.266 1 54.25 86 LEU B CA 1
ATOM 2655 C C . LEU B 1 86 ? 0.755 11.922 -14.641 1 54.25 86 LEU B C 1
ATOM 2657 O O . LEU B 1 86 ? 1.582 11.016 -14.734 1 54.25 86 LEU B O 1
ATOM 2661 N N . GLU B 1 87 ? -0.079 11.938 -15.523 1 55.78 87 GLU B N 1
ATOM 2662 C CA . GLU B 1 87 ? 0.283 11.586 -16.891 1 55.78 87 GLU B CA 1
ATOM 2663 C C . GLU B 1 87 ? 0.981 12.75 -17.594 1 55.78 87 GLU B C 1
ATOM 2665 O O . GLU B 1 87 ? 0.417 13.367 -18.5 1 55.78 87 GLU B O 1
ATOM 2670 N N . LEU B 1 88 ? 1.957 13.234 -16.844 1 60.03 88 LEU B N 1
ATOM 2671 C CA . LEU B 1 88 ? 2.602 14.359 -17.516 1 60.03 88 LEU B CA 1
ATOM 2672 C C . LEU B 1 88 ? 3.914 13.922 -18.156 1 60.03 88 LEU B C 1
ATOM 2674 O O . LEU B 1 88 ? 4.621 13.07 -17.625 1 60.03 88 LEU B O 1
ATOM 2678 N N . ASP B 1 89 ? 4.059 14.281 -19.297 1 73 89 ASP B N 1
ATOM 2679 C CA . ASP B 1 89 ? 5.344 14.133 -19.984 1 73 89 ASP B CA 1
ATOM 2680 C C . ASP B 1 89 ? 6.363 15.133 -19.453 1 73 89 ASP B C 1
ATOM 2682 O O . ASP B 1 89 ? 6.777 16.047 -20.172 1 73 89 ASP B O 1
ATOM 2686 N N . LEU B 1 90 ? 6.773 15.141 -18.172 1 80.56 90 LEU B N 1
ATOM 2687 C CA . LEU B 1 90 ? 7.727 16 -17.484 1 80.56 90 LEU B CA 1
ATOM 2688 C C . LEU B 1 90 ? 8.789 15.18 -16.766 1 80.56 90 LEU B C 1
ATOM 2690 O O . LEU B 1 90 ? 8.531 14.039 -16.375 1 80.56 90 LEU B O 1
ATOM 2694 N N . SER B 1 91 ? 9.906 15.828 -16.703 1 83.25 91 SER B N 1
ATOM 2695 C CA . SER B 1 91 ? 10.969 15.203 -15.914 1 83.25 91 SER B CA 1
ATOM 2696 C C . SER B 1 91 ? 10.68 15.305 -14.422 1 83.25 91 SER B C 1
ATOM 2698 O O . SER B 1 91 ? 9.852 16.109 -13.992 1 83.25 91 SER B O 1
ATOM 2700 N N . VAL B 1 92 ? 11.32 14.516 -13.68 1 85.44 92 VAL B N 1
ATOM 2701 C CA . VAL B 1 92 ? 11.188 14.469 -12.227 1 85.44 92 VAL B CA 1
ATOM 2702 C C . VAL B 1 92 ? 11.461 15.852 -11.633 1 85.44 92 VAL B C 1
ATOM 2704 O O . VAL B 1 92 ? 10.672 16.359 -10.844 1 85.44 92 VAL B O 1
ATOM 2707 N N . ILE B 1 93 ? 12.562 16.453 -12.078 1 81.81 93 ILE B N 1
ATOM 2708 C CA . ILE B 1 93 ? 12.945 17.75 -11.5 1 81.81 93 ILE B CA 1
ATOM 2709 C C . ILE B 1 93 ? 11.906 18.797 -11.859 1 81.81 93 ILE B C 1
ATOM 2711 O O . ILE B 1 93 ? 11.578 19.672 -11.039 1 81.81 93 ILE B O 1
ATOM 2715 N N . GLU B 1 94 ? 11.375 18.703 -12.992 1 79.5 94 GLU B N 1
ATOM 2716 C CA . GLU B 1 94 ? 10.336 19.641 -13.422 1 79.5 94 GLU B CA 1
ATOM 2717 C C . GLU B 1 94 ? 9.07 19.484 -12.586 1 79.5 94 GLU B C 1
ATOM 2719 O O . GLU B 1 94 ? 8.453 20.469 -12.188 1 79.5 94 GLU B O 1
ATOM 2724 N N . VAL B 1 95 ? 8.75 18.297 -12.336 1 78.12 95 VAL B N 1
ATOM 2725 C CA . VAL B 1 95 ? 7.547 18 -11.562 1 78.12 95 VAL B CA 1
ATOM 2726 C C . VAL B 1 95 ? 7.711 18.531 -10.133 1 78.12 95 VAL B C 1
ATOM 2728 O O . VAL B 1 95 ? 6.789 19.125 -9.578 1 78.12 95 VAL B O 1
ATOM 2731 N N . VAL B 1 96 ? 8.859 18.281 -9.68 1 77.75 96 VAL B N 1
ATOM 2732 C CA . VAL B 1 96 ? 9.117 18.688 -8.297 1 77.75 96 VAL B CA 1
ATOM 2733 C C . VAL B 1 96 ? 9.102 20.203 -8.195 1 77.75 96 VAL B C 1
ATOM 2735 O O . VAL B 1 96 ? 8.531 20.766 -7.25 1 77.75 96 VAL B O 1
ATOM 2738 N N . VAL B 1 97 ? 9.617 20.797 -9.141 1 75.06 97 VAL B N 1
ATOM 2739 C CA . VAL B 1 97 ? 9.695 22.25 -9.156 1 75.06 97 VAL B CA 1
ATOM 2740 C C . VAL B 1 97 ? 8.297 22.844 -9.258 1 75.06 97 VAL B C 1
ATOM 2742 O O . VAL B 1 97 ? 8.023 23.906 -8.688 1 75.06 97 VAL B O 1
ATOM 2745 N N . LEU B 1 98 ? 7.422 22.109 -9.914 1 69.88 98 LEU B N 1
ATOM 2746 C CA . LEU B 1 98 ? 6.051 22.578 -10.078 1 69.88 98 LEU B CA 1
ATOM 2747 C C . LEU B 1 98 ? 5.344 22.672 -8.727 1 69.88 98 LEU B C 1
ATOM 2749 O O . LEU B 1 98 ? 4.348 23.375 -8.594 1 69.88 98 LEU B O 1
ATOM 2753 N N . GLY B 1 99 ? 5.734 21.891 -7.805 1 62.75 99 GLY B N 1
ATOM 2754 C CA . GLY B 1 99 ? 5.176 21.969 -6.465 1 62.75 99 GLY B CA 1
ATOM 2755 C C . GLY B 1 99 ? 5.27 23.359 -5.859 1 62.75 99 GLY B C 1
ATOM 2756 O O . GLY B 1 99 ? 4.441 23.734 -5.027 1 62.75 99 GLY B O 1
ATOM 2757 N N . ARG B 1 100 ? 6.379 23.891 -6.109 1 56.97 100 ARG B N 1
ATOM 2758 C CA . ARG B 1 100 ? 6.551 25.25 -5.629 1 56.97 100 ARG B CA 1
ATOM 2759 C C . ARG B 1 100 ? 5.828 26.25 -6.531 1 56.97 100 ARG B C 1
ATOM 2761 O O . ARG B 1 100 ? 5.633 27.406 -6.156 1 56.97 100 ARG B O 1
ATOM 2768 N N . LEU B 1 101 ? 5.527 25.688 -7.691 1 51.47 101 LEU B N 1
ATOM 2769 C CA . LEU B 1 101 ? 4.852 26.609 -8.594 1 51.47 101 LEU B CA 1
ATOM 2770 C C . LEU B 1 101 ? 3.422 26.875 -8.133 1 51.47 101 LEU B C 1
ATOM 2772 O O . LEU B 1 101 ? 2.521 26.062 -8.391 1 51.47 101 LEU B O 1
ATOM 2776 N N . ASP B 1 102 ? 3.113 26.453 -7.035 1 45.47 102 ASP B N 1
ATOM 2777 C CA . ASP B 1 102 ? 1.768 26.984 -6.832 1 45.47 102 ASP B CA 1
ATOM 2778 C C . ASP B 1 102 ? 1.507 28.188 -7.738 1 45.47 102 ASP B C 1
ATOM 2780 O O . ASP B 1 102 ? 0.445 28.281 -8.359 1 45.47 102 ASP B O 1
ATOM 2784 N N . SER B 1 103 ? 1.762 29.375 -6.996 1 40.19 103 SER B N 1
ATOM 2785 C CA . SER B 1 103 ? 1.264 30.75 -7 1 40.19 103 SER B CA 1
ATOM 2786 C C . SER B 1 103 ? 1.517 31.422 -8.344 1 40.19 103 SER B C 1
ATOM 2788 O O . SER B 1 103 ? 2.307 30.938 -9.148 1 40.19 103 SER B O 1
ATOM 2790 N N . LEU B 1 104 ? 1.192 32.781 -8.336 1 34.81 104 LEU B N 1
ATOM 2791 C CA . LEU B 1 104 ? 1.146 33.844 -9.336 1 34.81 104 LEU B CA 1
ATOM 2792 C C . LEU B 1 104 ? 2.436 33.875 -10.148 1 34.81 104 LEU B C 1
ATOM 2794 O O . LEU B 1 104 ? 2.486 34.469 -11.219 1 34.81 104 LEU B O 1
ATOM 2798 N N . SER B 1 105 ? 3.725 33.844 -9.539 1 39.56 105 SER B N 1
ATOM 2799 C CA . SER B 1 105 ? 4.82 34.406 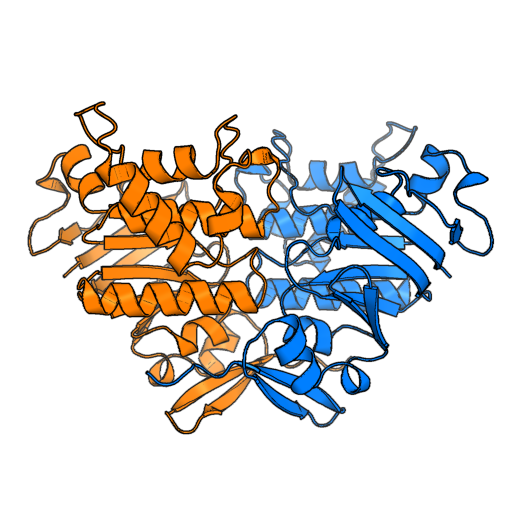-10.336 1 39.56 105 SER B CA 1
ATOM 2800 C C . SER B 1 105 ? 5.543 33.312 -11.109 1 39.56 105 SER B C 1
ATOM 2802 O O . SER B 1 105 ? 5.957 32.281 -10.531 1 39.56 105 SER B O 1
ATOM 2804 N N . MET B 1 106 ? 5.094 32.844 -12.273 1 41.19 106 MET B N 1
ATOM 2805 C CA . MET B 1 106 ? 5.645 32.062 -13.383 1 41.19 106 MET B CA 1
ATOM 2806 C C . MET B 1 106 ? 7.168 32.062 -13.328 1 41.19 106 MET B C 1
ATOM 2808 O O . MET B 1 106 ? 7.824 31.609 -14.273 1 41.19 106 MET B O 1
ATOM 2812 N N . ARG B 1 107 ? 7.836 32.875 -12.547 1 45.66 107 ARG B N 1
ATOM 2813 C CA . ARG B 1 107 ? 9.266 32.938 -12.859 1 45.66 107 ARG B CA 1
ATOM 2814 C C . ARG B 1 107 ? 10.023 31.844 -12.133 1 45.66 107 ARG B C 1
ATOM 2816 O O . ARG B 1 107 ? 10.086 31.828 -10.906 1 45.66 107 ARG B O 1
ATOM 2823 N N . LEU B 1 108 ? 10.234 30.641 -12.742 1 54.03 108 LEU B N 1
ATOM 2824 C CA . LEU B 1 108 ? 11.18 29.625 -12.297 1 54.03 108 LEU B CA 1
ATOM 2825 C C . LEU B 1 108 ? 12.5 30.266 -11.883 1 54.03 108 LEU B C 1
ATOM 2827 O O . LEU B 1 108 ? 13.164 30.922 -12.688 1 54.03 108 LEU B O 1
ATOM 2831 N N . ALA B 1 109 ? 12.711 30.672 -10.547 1 59.25 109 ALA B N 1
ATOM 2832 C CA . ALA B 1 109 ? 14.008 31.188 -10.125 1 59.25 109 ALA B CA 1
ATOM 2833 C C . ALA B 1 109 ? 14.992 30.047 -9.867 1 59.25 109 ALA B C 1
ATOM 2835 O O . ALA B 1 109 ? 14.578 28.906 -9.617 1 59.25 109 ALA B O 1
ATOM 2836 N N . ASP B 1 110 ? 16.172 30.125 -10.164 1 66.31 110 ASP B N 1
ATOM 2837 C CA . ASP B 1 110 ? 17.312 29.25 -9.875 1 66.31 110 ASP B CA 1
ATOM 2838 C C . ASP B 1 110 ? 17.188 28.641 -8.477 1 66.31 110 ASP B C 1
ATOM 2840 O O . ASP B 1 110 ? 17.547 27.484 -8.273 1 66.31 110 ASP B O 1
ATOM 2844 N N . GLU B 1 111 ? 16.516 29.234 -7.613 1 75.88 111 GLU B N 1
ATOM 2845 C CA . GLU B 1 111 ? 16.375 28.797 -6.23 1 75.88 111 GLU B CA 1
ATOM 2846 C C . GLU B 1 111 ? 15.414 27.625 -6.125 1 75.88 111 GLU B C 1
ATOM 2848 O O . GLU B 1 111 ? 15.602 26.734 -5.289 1 75.88 111 GLU B O 1
ATOM 2853 N N . ASP B 1 112 ? 14.555 27.547 -7.07 1 74.94 112 ASP B N 1
ATOM 2854 C CA . ASP B 1 112 ? 13.562 26.469 -7.035 1 74.94 112 ASP B CA 1
ATOM 2855 C C . ASP B 1 112 ? 14.18 25.141 -7.473 1 74.94 112 ASP B C 1
ATOM 2857 O O . ASP B 1 112 ? 13.875 24.094 -6.898 1 74.94 112 ASP B O 1
ATOM 2861 N N . ILE B 1 113 ? 15.078 25.344 -8.359 1 78.69 113 ILE B N 1
ATOM 2862 C CA . ILE B 1 113 ? 15.75 24.141 -8.859 1 78.69 113 ILE B CA 1
ATOM 2863 C C . ILE B 1 113 ? 16.672 23.594 -7.781 1 78.69 113 ILE B C 1
ATOM 2865 O O . ILE B 1 113 ? 16.734 22.375 -7.57 1 78.69 113 ILE B O 1
ATOM 2869 N N . LEU B 1 114 ? 17.281 24.484 -7.109 1 81.62 114 LEU B N 1
ATOM 2870 C CA . LEU B 1 114 ? 18.172 24.062 -6.043 1 81.62 114 LEU B CA 1
ATOM 2871 C C . LEU B 1 114 ? 17.406 23.391 -4.906 1 81.62 114 LEU B C 1
ATOM 2873 O O . LEU B 1 114 ? 17.828 22.359 -4.379 1 81.62 114 LEU B O 1
ATOM 2877 N N . ALA B 1 115 ? 16.328 23.969 -4.594 1 82.5 115 ALA B N 1
ATOM 2878 C CA . ALA B 1 115 ? 15.484 23.406 -3.533 1 82.5 115 ALA B CA 1
ATOM 2879 C C . ALA B 1 115 ? 14.961 22.031 -3.92 1 82.5 115 ALA B C 1
ATOM 2881 O O . ALA B 1 115 ? 14.93 21.109 -3.094 1 82.5 115 ALA B O 1
ATOM 2882 N N . ALA B 1 116 ? 14.594 21.953 -5.141 1 84.12 116 ALA B N 1
ATOM 2883 C CA . ALA B 1 116 ? 14.125 20.672 -5.648 1 84.12 116 ALA B CA 1
ATOM 2884 C C . ALA B 1 116 ? 15.227 19.609 -5.594 1 84.12 116 ALA B C 1
ATOM 2886 O O . ALA B 1 116 ? 14.984 18.484 -5.18 1 84.12 116 ALA B O 1
ATOM 2887 N N . GLY B 1 117 ? 16.375 20.047 -5.977 1 86.12 117 GLY B N 1
ATOM 2888 C CA . GLY B 1 117 ? 17.516 19.141 -5.914 1 86.12 117 GLY B CA 1
ATOM 2889 C C . GLY B 1 117 ? 17.828 18.672 -4.504 1 86.12 117 GLY B C 1
ATOM 2890 O O . GLY B 1 117 ? 18.109 17.484 -4.289 1 86.12 117 GLY B O 1
ATOM 2891 N N . ARG B 1 118 ? 17.703 19.5 -3.572 1 85.5 118 ARG B N 1
ATOM 2892 C CA . ARG B 1 118 ? 17.953 19.156 -2.172 1 85.5 118 ARG B CA 1
ATOM 2893 C C . ARG B 1 118 ? 16.891 18.203 -1.649 1 85.5 118 ARG B C 1
ATOM 2895 O O . ARG B 1 118 ? 17.219 17.266 -0.902 1 85.5 118 ARG B O 1
ATOM 2902 N N . ALA B 1 119 ? 15.75 18.5 -2.045 1 84.31 119 ALA B N 1
ATOM 2903 C CA . ALA B 1 119 ? 14.672 17.609 -1.615 1 84.31 119 ALA B CA 1
ATOM 2904 C C . ALA B 1 119 ? 14.867 16.203 -2.156 1 84.31 119 ALA B C 1
ATOM 2906 O O . ALA B 1 119 ? 14.703 15.219 -1.426 1 84.31 119 ALA B O 1
ATOM 2907 N N . LEU B 1 120 ? 15.25 16.141 -3.373 1 89.12 120 LEU B N 1
ATOM 2908 C CA . LEU B 1 120 ? 15.5 14.844 -4 1 89.12 120 LEU B CA 1
ATOM 2909 C C . LEU B 1 120 ? 16.672 14.133 -3.336 1 89.12 120 LEU B C 1
ATOM 2911 O O . LEU B 1 120 ? 16.641 12.922 -3.121 1 89.12 120 LEU B O 1
ATOM 2915 N N . GLN B 1 121 ? 17.641 14.898 -3.008 1 89 121 GLN B N 1
ATOM 2916 C CA . GLN B 1 121 ? 18.812 14.344 -2.342 1 89 121 GLN B CA 1
ATOM 2917 C C . GLN B 1 121 ? 18.469 13.828 -0.95 1 89 121 GLN B C 1
ATOM 2919 O O . GLN B 1 121 ? 18.922 12.75 -0.555 1 89 121 GLN B O 1
ATOM 2924 N N . ALA B 1 122 ? 17.719 14.523 -0.292 1 85.44 122 ALA B N 1
ATOM 2925 C CA . ALA B 1 122 ? 17.312 14.141 1.059 1 85.44 122 ALA B CA 1
ATOM 2926 C C . ALA B 1 122 ? 16.547 12.828 1.05 1 85.44 122 ALA B C 1
ATOM 2928 O O . ALA B 1 122 ? 16.609 12.047 2.006 1 85.44 122 ALA B O 1
ATOM 2929 N N . LEU B 1 123 ? 15.914 12.641 -0.035 1 85.44 123 LEU B N 1
ATOM 2930 C CA . LEU B 1 123 ? 15.102 11.43 -0.139 1 85.44 123 LEU B CA 1
ATOM 2931 C C . LEU B 1 123 ? 15.875 10.32 -0.841 1 85.44 123 LEU B C 1
ATOM 2933 O O . LEU B 1 123 ? 15.352 9.219 -1.032 1 85.44 123 LEU B O 1
ATOM 2937 N N . GLY B 1 124 ? 17.031 10.57 -1.28 1 84.75 124 GLY B N 1
ATOM 2938 C CA . GLY B 1 124 ? 17.891 9.57 -1.892 1 84.75 124 GLY B CA 1
ATOM 2939 C C . GLY B 1 124 ? 17.516 9.266 -3.33 1 84.75 124 GLY B C 1
ATOM 2940 O O . GLY B 1 124 ? 17.797 8.172 -3.828 1 84.75 124 GLY B O 1
ATOM 2941 N N . ILE B 1 125 ? 16.797 10.219 -4.012 1 86.25 125 ILE B N 1
ATOM 2942 C CA . ILE B 1 125 ? 16.344 9.914 -5.367 1 86.25 125 ILE B CA 1
ATOM 2943 C C . ILE B 1 125 ? 16.859 10.992 -6.328 1 86.25 125 ILE B C 1
ATOM 2945 O O . ILE B 1 125 ? 16.234 11.25 -7.363 1 86.25 125 ILE B O 1
ATOM 2949 N N . ALA B 1 126 ? 17.938 11.633 -5.973 1 90.25 126 ALA B N 1
ATOM 2950 C CA . ALA B 1 126 ? 18.516 12.68 -6.816 1 90.25 126 ALA B CA 1
ATOM 2951 C C . ALA B 1 126 ? 18.906 12.125 -8.18 1 90.25 126 ALA B C 1
ATOM 2953 O O . ALA B 1 126 ? 18.875 12.836 -9.188 1 90.25 126 ALA B O 1
ATOM 2954 N N . HIS B 1 127 ? 19.219 10.875 -8.203 1 87.19 127 HIS B N 1
ATOM 2955 C CA . HIS B 1 127 ? 19.656 10.242 -9.43 1 87.19 127 HIS B CA 1
ATOM 2956 C C . HIS B 1 127 ? 18.516 10.133 -10.445 1 87.19 127 HIS B C 1
ATOM 2958 O O . HIS B 1 127 ? 18.75 9.875 -11.625 1 87.19 127 HIS B O 1
ATOM 2964 N N . LEU B 1 128 ? 17.328 10.375 -10.039 1 87.19 128 LEU B N 1
ATOM 2965 C CA . LEU B 1 128 ? 16.172 10.273 -10.914 1 87.19 128 LEU B CA 1
ATOM 2966 C C . LEU B 1 128 ? 15.812 11.633 -11.508 1 87.19 128 LEU B C 1
ATOM 2968 O O . LEU B 1 128 ? 14.906 11.734 -12.344 1 87.19 128 LEU B O 1
ATOM 2972 N N . ALA B 1 129 ? 16.484 12.625 -11.219 1 89.69 129 ALA B N 1
ATOM 2973 C CA . ALA B 1 129 ? 16.094 14.016 -11.453 1 89.69 129 ALA B CA 1
ATOM 2974 C C . ALA B 1 129 ? 15.797 14.258 -12.93 1 89.69 129 ALA B C 1
ATOM 2976 O O . ALA B 1 129 ? 14.836 14.953 -13.266 1 89.69 129 ALA B O 1
ATOM 2977 N N . ASP B 1 130 ? 16.484 13.625 -13.766 1 88.5 130 ASP B N 1
ATOM 2978 C CA . ASP B 1 130 ? 16.375 13.945 -15.188 1 88.5 130 ASP B CA 1
ATOM 2979 C C . ASP B 1 130 ? 15.492 12.93 -15.914 1 88.5 130 ASP B C 1
ATOM 2981 O O . ASP B 1 130 ? 15.227 13.07 -17.109 1 88.5 130 ASP B O 1
ATOM 2985 N N . ARG B 1 131 ? 14.969 12.047 -15.25 1 87 131 ARG B N 1
ATOM 2986 C CA . ARG B 1 131 ? 14.156 11.008 -15.875 1 87 131 ARG B CA 1
ATOM 2987 C C . ARG B 1 131 ? 12.719 11.477 -16.047 1 87 131 ARG B C 1
ATOM 2989 O O . ARG B 1 131 ? 12.211 12.258 -15.234 1 87 131 ARG B O 1
ATOM 2996 N N . PRO B 1 132 ? 12.164 10.992 -17.156 1 84 132 PRO B N 1
ATOM 2997 C CA . PRO B 1 132 ? 10.727 11.266 -17.266 1 84 132 PRO B CA 1
ATOM 2998 C C . PRO B 1 132 ? 9.906 10.555 -16.188 1 84 132 PRO B C 1
ATOM 3000 O O . PRO B 1 132 ? 10.219 9.414 -15.828 1 84 132 PRO B O 1
ATOM 3003 N N . LEU B 1 133 ? 8.875 11.148 -15.727 1 81 133 LEU B N 1
ATOM 3004 C CA . LEU B 1 133 ? 8.055 10.617 -14.648 1 81 133 LEU B CA 1
ATOM 3005 C C . LEU B 1 133 ? 7.43 9.281 -15.047 1 81 133 LEU B C 1
ATOM 3007 O O . LEU B 1 133 ? 7.301 8.383 -14.219 1 81 133 LEU B O 1
ATOM 3011 N N . TYR B 1 134 ? 7.074 9.156 -16.281 1 73.75 134 TYR B N 1
ATOM 3012 C CA . TYR B 1 134 ? 6.371 7.973 -16.75 1 73.75 134 TYR B CA 1
ATOM 3013 C C . TYR B 1 134 ? 7.285 6.754 -16.734 1 73.75 134 TYR B C 1
ATOM 3015 O O . TYR B 1 134 ? 6.812 5.613 -16.781 1 73.75 134 TYR B O 1
ATOM 3023 N N . SER B 1 135 ? 8.547 6.965 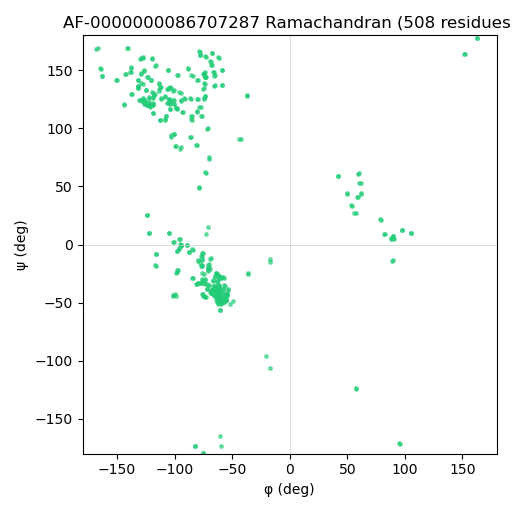-16.734 1 76.44 135 SER B N 1
ATOM 3024 C CA . SER B 1 135 ? 9.516 5.875 -16.781 1 76.44 135 SER B CA 1
ATOM 3025 C C . SER B 1 135 ? 9.789 5.316 -15.391 1 76.44 135 SER B C 1
ATOM 3027 O O . SER B 1 135 ? 10.469 4.301 -15.25 1 76.44 135 SER B O 1
ATOM 3029 N N . LEU B 1 136 ? 9.219 5.938 -14.422 1 77.88 136 LEU B N 1
ATOM 3030 C CA . LEU B 1 136 ? 9.508 5.578 -13.039 1 77.88 136 LEU B CA 1
ATOM 3031 C C . LEU B 1 136 ? 8.578 4.477 -12.547 1 77.88 136 LEU B C 1
ATOM 3033 O O . LEU B 1 136 ? 7.453 4.348 -13.039 1 77.88 136 LEU B O 1
ATOM 3037 N N . SER B 1 137 ? 9.109 3.676 -11.594 1 72.81 137 SER B N 1
ATOM 3038 C CA . SER B 1 137 ? 8.25 2.721 -10.906 1 72.81 137 SER B CA 1
ATOM 3039 C C . SER B 1 137 ? 7.223 3.432 -10.031 1 72.81 137 SER B C 1
ATOM 3041 O O . SER B 1 137 ? 7.34 4.633 -9.781 1 72.81 137 SER B O 1
ATOM 3043 N N . GLY B 1 138 ? 6.199 2.754 -9.594 1 73.62 138 GLY B N 1
ATOM 3044 C CA . GLY B 1 138 ? 5.191 3.312 -8.711 1 73.62 138 GLY B CA 1
ATOM 3045 C C . GLY B 1 138 ? 5.777 3.916 -7.445 1 73.62 138 GLY B C 1
ATOM 3046 O O . GLY B 1 138 ? 5.422 5.031 -7.062 1 73.62 138 GLY B O 1
ATOM 3047 N N . GLY B 1 139 ? 6.746 3.182 -6.832 1 78.81 139 GLY B N 1
ATOM 3048 C CA . GLY B 1 139 ? 7.383 3.682 -5.625 1 78.81 139 GLY B CA 1
ATOM 3049 C C . GLY B 1 139 ? 8.211 4.93 -5.859 1 78.81 139 GLY B C 1
ATOM 3050 O O . GLY B 1 139 ? 8.172 5.867 -5.059 1 78.81 139 GLY B O 1
ATOM 3051 N N . GLN B 1 140 ? 8.891 4.961 -6.953 1 78 140 GLN B N 1
ATOM 3052 C CA . GLN B 1 140 ? 9.688 6.137 -7.297 1 78 140 GLN B CA 1
ATOM 3053 C C . GLN B 1 140 ? 8.797 7.355 -7.531 1 78 140 GLN B C 1
ATOM 3055 O O . GLN B 1 140 ? 9.109 8.453 -7.074 1 78 140 GLN B O 1
ATOM 3060 N N . ARG B 1 141 ? 7.777 7.102 -8.18 1 81.56 141 ARG B N 1
ATOM 3061 C CA . ARG B 1 141 ? 6.836 8.188 -8.453 1 81.56 141 ARG B CA 1
ATOM 3062 C C . ARG B 1 141 ? 6.281 8.766 -7.156 1 81.56 141 ARG B C 1
ATOM 3064 O O . ARG B 1 141 ? 6.172 9.984 -7.016 1 81.56 141 ARG B O 1
ATOM 3071 N N . GLN B 1 142 ? 6.012 7.938 -6.273 1 83.56 142 GLN B N 1
ATOM 3072 C CA . GLN B 1 142 ? 5.504 8.375 -4.977 1 83.56 142 GLN B CA 1
ATOM 3073 C C . GLN B 1 142 ? 6.535 9.234 -4.246 1 83.56 142 GLN B C 1
ATOM 3075 O O . GLN B 1 142 ? 6.188 10.258 -3.648 1 83.56 142 GLN B O 1
ATOM 3080 N N . MET B 1 143 ? 7.734 8.812 -4.316 1 85.56 143 MET B N 1
ATOM 3081 C CA . MET B 1 143 ? 8.805 9.57 -3.672 1 85.56 143 MET B CA 1
ATOM 3082 C C . MET B 1 143 ? 8.961 10.945 -4.305 1 85.56 143 MET B C 1
ATOM 3084 O O . MET B 1 143 ? 9.195 11.93 -3.604 1 85.56 143 MET B O 1
ATOM 3088 N N . VAL B 1 144 ? 8.812 11.031 -5.574 1 85.38 144 VAL B N 1
ATOM 3089 C CA . VAL B 1 144 ? 8.93 12.289 -6.301 1 85.38 144 VAL B CA 1
ATOM 3090 C C . VAL B 1 144 ? 7.789 13.219 -5.895 1 85.38 144 VAL B C 1
ATOM 3092 O O . VAL B 1 144 ? 8.016 14.406 -5.648 1 85.38 144 VAL B O 1
ATOM 3095 N N . LEU B 1 145 ? 6.656 12.688 -5.801 1 84 145 LEU B N 1
ATOM 3096 C CA . LEU B 1 145 ? 5.496 13.484 -5.418 1 84 145 LEU B CA 1
ATOM 3097 C C . LEU B 1 145 ? 5.645 14.008 -3.992 1 84 145 LEU B C 1
ATOM 3099 O O . LEU B 1 145 ? 5.258 15.141 -3.697 1 84 145 LEU B O 1
ATOM 3103 N N . PHE B 1 146 ? 6.195 13.211 -3.256 1 86.94 146 PHE B N 1
ATOM 3104 C CA . PHE B 1 146 ? 6.465 13.641 -1.888 1 86.94 146 PHE B CA 1
ATOM 3105 C C . PHE B 1 146 ? 7.465 14.789 -1.864 1 86.94 146 PHE B C 1
ATOM 3107 O O . PHE B 1 146 ? 7.285 15.758 -1.123 1 86.94 146 PHE B O 1
ATOM 3114 N N . ALA B 1 147 ? 8.445 14.625 -2.635 1 85.94 147 ALA B N 1
ATOM 3115 C CA . ALA B 1 147 ? 9.438 15.695 -2.732 1 85.94 147 ALA B CA 1
ATOM 3116 C C . ALA B 1 147 ? 8.797 17 -3.17 1 85.94 147 ALA B C 1
ATOM 3118 O O . ALA B 1 147 ? 9.141 18.078 -2.66 1 85.94 147 ALA B O 1
ATOM 3119 N N . GLN B 1 148 ? 7.914 16.875 -4.012 1 84.44 148 GLN B N 1
ATOM 3120 C CA . GLN B 1 148 ? 7.207 18.062 -4.516 1 84.44 148 GLN B CA 1
ATOM 3121 C C . GLN B 1 148 ? 6.438 18.75 -3.398 1 84.44 148 GLN B C 1
ATOM 3123 O O . GLN B 1 148 ? 6.5 19.984 -3.27 1 84.44 148 GLN B O 1
ATOM 3128 N N . VAL B 1 149 ? 5.801 18.016 -2.627 1 84.94 149 VAL B N 1
ATOM 3129 C CA . VAL B 1 149 ? 4.965 18.562 -1.567 1 84.94 149 VAL B CA 1
ATOM 3130 C C . VAL B 1 149 ? 5.852 19.172 -0.475 1 84.94 149 VAL B C 1
ATOM 3132 O O . VAL B 1 149 ? 5.516 20.203 0.111 1 84.94 149 VAL B O 1
ATOM 3135 N N . LEU B 1 150 ? 6.938 18.547 -0.263 1 82 150 LEU B N 1
ATOM 3136 C CA . LEU B 1 150 ? 7.855 19 0.773 1 82 150 LEU B CA 1
ATOM 3137 C C . LEU B 1 150 ? 8.398 20.391 0.446 1 82 150 LEU B C 1
ATOM 3139 O O . LEU B 1 150 ? 8.734 21.156 1.35 1 82 150 LEU B O 1
ATOM 3143 N N . LEU B 1 151 ? 8.398 20.734 -0.799 1 78.81 151 LEU B N 1
ATOM 3144 C CA . LEU B 1 151 ? 8.984 22 -1.225 1 78.81 151 LEU B CA 1
ATOM 3145 C C . LEU B 1 151 ? 8.023 23.156 -0.977 1 78.81 151 LEU B C 1
ATOM 3147 O O . LEU B 1 151 ? 8.422 24.312 -1.003 1 78.81 151 LEU B O 1
ATOM 3151 N N . ARG B 1 152 ? 6.844 22.906 -0.723 1 76.75 152 ARG B N 1
ATOM 3152 C CA . ARG B 1 152 ? 5.84 23.953 -0.586 1 76.75 152 ARG B CA 1
ATOM 3153 C C . ARG B 1 152 ? 5.969 24.672 0.759 1 76.75 152 ARG B C 1
ATOM 3155 O O . ARG B 1 152 ? 5.512 25.797 0.917 1 76.75 152 ARG B O 1
ATOM 3162 N N . ASN B 1 153 ? 6.738 24.125 1.712 1 78.06 153 ASN B N 1
ATOM 3163 C CA . ASN B 1 153 ? 6.867 24.656 3.062 1 78.06 153 ASN B CA 1
ATOM 3164 C C . ASN B 1 153 ? 5.516 25.109 3.619 1 78.06 153 ASN B C 1
ATOM 3166 O O . ASN B 1 153 ? 5.348 26.266 4.004 1 78.06 153 ASN B O 1
ATOM 3170 N N . PRO B 1 154 ? 4.539 24.328 3.736 1 87.94 154 PRO B N 1
ATOM 3171 C CA . PRO B 1 154 ? 3.186 24.641 4.203 1 87.94 154 PRO B CA 1
ATOM 3172 C C . PRO B 1 154 ? 3.098 24.766 5.723 1 87.94 154 PRO B C 1
ATOM 3174 O O . PRO B 1 154 ? 4.082 24.5 6.422 1 87.94 154 PRO B O 1
ATOM 3177 N N . ARG B 1 155 ? 1.942 25.344 6.109 1 94.12 155 ARG B N 1
ATOM 3178 C CA . ARG B 1 155 ? 1.648 25.266 7.539 1 94.12 155 ARG B CA 1
ATOM 3179 C C . ARG B 1 155 ? 1.091 23.906 7.914 1 94.12 155 ARG B C 1
ATOM 3181 O O . ARG B 1 155 ? 1.337 23.406 9.016 1 94.12 155 ARG B O 1
ATOM 3188 N N . ILE B 1 156 ? 0.36 23.359 6.977 1 96.88 156 ILE B N 1
ATOM 3189 C CA . ILE B 1 156 ? -0.263 22.062 7.184 1 96.88 156 ILE B CA 1
ATOM 3190 C C . ILE B 1 156 ? 0.201 21.094 6.105 1 96.88 156 ILE B C 1
ATOM 3192 O O . ILE B 1 156 ? 0.012 21.344 4.91 1 96.88 156 ILE B O 1
ATOM 3196 N N . MET B 1 157 ? 0.822 20.031 6.543 1 95.81 157 MET B N 1
ATOM 3197 C CA . MET B 1 157 ? 1.242 18.953 5.641 1 95.81 157 MET B CA 1
ATOM 3198 C C . MET B 1 157 ? 0.25 17.797 5.672 1 95.81 157 MET B C 1
ATOM 3200 O O . MET B 1 157 ? 0.04 17.188 6.719 1 95.81 157 MET B O 1
ATOM 3204 N N . MET B 1 158 ? -0.363 17.547 4.531 1 96.12 158 MET B N 1
ATOM 3205 C CA . MET B 1 158 ? -1.37 16.484 4.445 1 96.12 158 MET B CA 1
ATOM 3206 C C . MET B 1 158 ? -0.988 15.453 3.393 1 96.12 158 MET B C 1
ATOM 3208 O O . MET B 1 158 ? -0.801 15.797 2.223 1 96.12 158 MET B O 1
ATOM 3212 N N . LEU B 1 159 ? -0.876 14.211 3.809 1 95.12 159 LEU B N 1
ATOM 3213 C CA . LEU B 1 159 ? -0.481 13.133 2.908 1 95.12 159 LEU B CA 1
ATOM 3214 C C . LEU B 1 159 ? -1.47 11.977 2.979 1 95.12 159 LEU B C 1
ATOM 3216 O O . LEU B 1 159 ? -1.706 11.422 4.055 1 95.12 159 LEU B O 1
ATOM 3220 N N . ASP B 1 160 ? -2.012 11.633 1.871 1 92.06 160 ASP B N 1
ATOM 3221 C CA . ASP B 1 160 ? -2.965 10.531 1.805 1 92.06 160 ASP B CA 1
ATOM 3222 C C . ASP B 1 160 ? -2.297 9.258 1.279 1 92.06 160 ASP B C 1
ATOM 3224 O O . ASP B 1 160 ? -2.186 9.07 0.067 1 92.06 160 ASP B O 1
ATOM 3228 N N . GLU B 1 161 ? -1.848 8.398 2.225 1 89.88 161 GLU B N 1
ATOM 3229 C CA . GLU B 1 161 ? -1.203 7.117 1.967 1 89.88 161 GLU B CA 1
ATOM 3230 C C . GLU B 1 161 ? 0.069 7.293 1.144 1 89.88 161 GLU B C 1
ATOM 3232 O O . GLU B 1 161 ? 0.243 6.637 0.113 1 89.88 161 GLU B O 1
ATOM 3237 N N . PRO B 1 162 ? 0.995 8.016 1.665 1 90.81 162 PRO B N 1
ATOM 3238 C CA . PRO B 1 162 ? 2.18 8.383 0.89 1 90.81 162 PRO B CA 1
ATOM 3239 C C . PRO B 1 162 ? 3.168 7.23 0.73 1 90.81 162 PRO B C 1
ATOM 3241 O O . PRO B 1 162 ? 4.109 7.324 -0.063 1 90.81 162 PRO B O 1
ATOM 3244 N N . VAL B 1 163 ? 2.891 6.102 1.44 1 91.12 163 VAL B N 1
ATOM 3245 C CA . VAL B 1 163 ? 3.934 5.082 1.452 1 91.12 163 VAL B CA 1
ATOM 3246 C C . VAL B 1 163 ? 3.377 3.766 0.909 1 91.12 163 VAL B C 1
ATOM 3248 O O . VAL B 1 163 ? 4.027 2.723 1.002 1 91.12 163 VAL B O 1
ATOM 3251 N N . SER B 1 164 ? 2.254 3.736 0.369 1 83.94 164 SER B N 1
ATOM 3252 C CA . SER B 1 164 ? 1.528 2.52 0.019 1 83.94 164 SER B CA 1
ATOM 3253 C C . SER B 1 164 ? 2.287 1.705 -1.024 1 83.94 164 SER B C 1
ATOM 3255 O O . SER B 1 164 ? 2.271 0.473 -0.989 1 83.94 164 SER B O 1
ATOM 3257 N N . ALA B 1 165 ? 3.037 2.373 -1.924 1 79.88 165 ALA B N 1
ATOM 3258 C CA . ALA B 1 165 ? 3.711 1.66 -3.006 1 79.88 165 ALA B CA 1
ATOM 3259 C C . ALA B 1 165 ? 5.211 1.548 -2.74 1 79.88 165 ALA B C 1
ATOM 3261 O O . ALA B 1 165 ? 5.973 1.121 -3.611 1 79.88 165 ALA B O 1
ATOM 3262 N N . LEU B 1 166 ? 5.586 1.907 -1.539 1 89.5 166 LEU B N 1
ATOM 3263 C CA . LEU B 1 166 ? 7.012 1.968 -1.242 1 89.5 166 LEU B CA 1
ATOM 3264 C C . LEU B 1 166 ? 7.477 0.694 -0.545 1 89.5 166 LEU B C 1
ATOM 3266 O O . LEU B 1 166 ? 6.734 0.106 0.243 1 89.5 166 LEU B O 1
ATOM 3270 N N . ASP B 1 167 ? 8.672 0.351 -0.854 1 90.81 167 ASP B N 1
ATOM 3271 C CA . ASP B 1 167 ? 9.289 -0.737 -0.099 1 90.81 167 ASP B CA 1
ATOM 3272 C C . ASP B 1 167 ? 9.711 -0.269 1.291 1 90.81 167 ASP B C 1
ATOM 3274 O O . ASP B 1 167 ? 9.508 0.893 1.65 1 90.81 167 ASP B O 1
ATOM 3278 N N . LEU B 1 168 ? 10.266 -1.184 1.982 1 92.62 168 LEU B N 1
ATOM 3279 C CA . LEU B 1 168 ? 10.586 -0.945 3.385 1 92.62 168 LEU B CA 1
ATOM 3280 C C . LEU B 1 168 ? 11.562 0.217 3.527 1 92.62 168 LEU B C 1
ATOM 3282 O O . LEU B 1 168 ? 11.375 1.092 4.375 1 92.62 168 LEU B O 1
ATOM 3286 N N . HIS B 1 169 ? 12.547 0.242 2.744 1 91.19 169 HIS B N 1
ATOM 3287 C CA . HIS B 1 169 ? 13.57 1.283 2.805 1 91.19 169 HIS B CA 1
ATOM 3288 C C . HIS B 1 169 ? 12.961 2.664 2.588 1 91.19 169 HIS B C 1
ATOM 3290 O O . HIS B 1 169 ? 13.164 3.572 3.395 1 91.19 169 HIS B O 1
ATOM 3296 N N . HIS B 1 170 ? 12.242 2.809 1.624 1 90.62 170 HIS B N 1
ATOM 3297 C CA . HIS B 1 170 ? 11.695 4.109 1.253 1 90.62 170 HIS B CA 1
ATOM 3298 C C . HIS B 1 170 ? 10.586 4.531 2.213 1 90.62 170 HIS B C 1
ATOM 3300 O O . HIS B 1 170 ? 10.414 5.723 2.479 1 90.62 170 HIS B O 1
ATOM 3306 N N . GLN B 1 171 ? 9.859 3.561 2.684 1 93.56 171 GLN B N 1
ATOM 3307 C CA . GLN B 1 171 ? 8.867 3.881 3.709 1 93.56 171 GLN B CA 1
ATOM 3308 C C . GLN B 1 171 ? 9.523 4.551 4.914 1 93.56 171 GLN B C 1
ATOM 3310 O O . GLN B 1 171 ? 9.094 5.625 5.34 1 93.56 171 GLN B O 1
ATOM 3315 N N . MET B 1 172 ? 10.562 3.924 5.363 1 92.12 172 MET B N 1
ATOM 3316 C CA . MET B 1 172 ? 11.258 4.434 6.543 1 92.12 172 MET B CA 1
ATOM 3317 C C . MET B 1 172 ? 11.914 5.781 6.25 1 92.12 172 MET B C 1
ATOM 3319 O O . MET B 1 172 ? 11.828 6.703 7.062 1 92.12 172 MET B O 1
ATOM 3323 N N . GLN B 1 173 ? 12.477 5.887 5.152 1 89.25 173 GLN B N 1
ATOM 3324 C CA . GLN B 1 173 ? 13.133 7.133 4.773 1 89.25 173 GLN B CA 1
ATOM 3325 C C . GLN B 1 173 ? 12.133 8.281 4.703 1 89.25 173 GLN B C 1
ATOM 3327 O O . GLN B 1 173 ? 12.383 9.359 5.25 1 89.25 173 GLN B O 1
ATOM 3332 N N . LEU B 1 174 ? 11.094 8.055 4.008 1 91.81 174 LEU B N 1
ATOM 3333 C CA . LEU B 1 174 ? 10.07 9.086 3.863 1 91.81 174 LEU B CA 1
ATOM 3334 C C . LEU B 1 174 ? 9.516 9.5 5.223 1 91.81 174 LEU B C 1
ATOM 3336 O O . LEU B 1 174 ? 9.445 10.695 5.531 1 91.81 174 LEU B O 1
ATOM 3340 N N . MET B 1 175 ? 9.195 8.562 6.016 1 94.75 175 MET B N 1
ATOM 3341 C CA . MET B 1 175 ? 8.562 8.859 7.301 1 94.75 175 MET B CA 1
ATOM 3342 C C . MET B 1 175 ? 9.539 9.562 8.234 1 94.75 175 MET B C 1
ATOM 3344 O O . MET B 1 175 ? 9.156 10.461 8.984 1 94.75 175 MET B O 1
ATOM 3348 N N . GLU B 1 176 ? 10.766 9.117 8.188 1 93.06 176 GLU B N 1
ATOM 3349 C CA . GLU B 1 176 ? 11.781 9.789 9 1 93.06 176 GLU B CA 1
ATOM 3350 C C . GLU B 1 176 ? 11.945 11.242 8.578 1 93.06 176 GLU B C 1
ATOM 3352 O O . GLU B 1 176 ? 12.008 12.133 9.43 1 93.06 176 GLU B O 1
ATOM 3357 N N . HIS B 1 177 ? 12 11.406 7.328 1 90.44 177 HIS B N 1
ATOM 3358 C CA . HIS B 1 177 ? 12.133 12.766 6.82 1 90.44 177 HIS B CA 1
ATOM 3359 C C . HIS B 1 177 ? 10.922 13.609 7.184 1 90.44 177 HIS B C 1
ATOM 3361 O O . HIS B 1 177 ? 11.062 14.758 7.617 1 90.44 177 HIS B O 1
ATOM 3367 N N . LEU B 1 178 ? 9.797 13.078 7.008 1 93.31 178 LEU B N 1
ATOM 3368 C CA . LEU B 1 178 ? 8.555 13.766 7.363 1 93.31 178 LEU B CA 1
ATOM 3369 C C . LEU B 1 178 ? 8.555 14.156 8.836 1 93.31 178 LEU B C 1
ATOM 3371 O O . LEU B 1 178 ? 8.219 15.289 9.188 1 93.31 178 LEU B O 1
ATOM 3375 N N . ASN B 1 179 ? 8.891 13.234 9.633 1 95.19 179 ASN B N 1
ATOM 3376 C CA . ASN B 1 179 ? 8.945 13.469 11.078 1 95.19 179 ASN B CA 1
ATOM 3377 C C . ASN B 1 179 ? 9.914 14.594 11.43 1 95.19 179 ASN B C 1
ATOM 3379 O O . ASN B 1 179 ? 9.57 15.508 12.18 1 95.19 179 ASN B O 1
ATOM 3383 N N . GLN B 1 180 ? 11.062 14.516 10.898 1 92.38 180 GLN B N 1
ATOM 3384 C CA . GLN B 1 180 ? 12.094 15.523 11.156 1 92.38 180 GLN B CA 1
ATOM 3385 C C . GLN B 1 180 ? 11.641 16.906 10.688 1 92.38 180 GLN B C 1
ATOM 3387 O O . GLN B 1 180 ? 11.719 17.875 11.445 1 92.38 180 GLN B O 1
ATOM 3392 N N . GLN B 1 181 ? 11.18 16.984 9.523 1 91.56 181 GLN B N 1
ATOM 3393 C CA . GLN B 1 181 ? 10.75 18.266 8.961 1 91.56 181 GLN B CA 1
ATOM 3394 C C . GLN B 1 181 ? 9.562 18.828 9.734 1 91.56 181 GLN B C 1
ATOM 3396 O O . GLN B 1 181 ? 9.461 20.047 9.938 1 91.56 181 GLN B O 1
ATOM 3401 N N . THR B 1 182 ? 8.664 17.984 10.141 1 95.62 182 THR B N 1
ATOM 3402 C CA . THR B 1 182 ? 7.504 18.422 10.914 1 95.62 182 THR B CA 1
ATOM 3403 C C . THR B 1 182 ? 7.949 19.156 12.18 1 95.62 182 THR B C 1
ATOM 3405 O O . THR B 1 182 ? 7.434 20.234 12.492 1 95.62 182 THR B O 1
ATOM 3408 N N . ARG B 1 183 ? 8.891 18.625 12.797 1 95.81 183 ARG B N 1
ATOM 3409 C CA . ARG B 1 183 ? 9.383 19.219 14.039 1 95.81 183 ARG B CA 1
ATOM 3410 C C . ARG B 1 183 ? 10.172 20.484 13.766 1 95.81 183 ARG B C 1
ATOM 3412 O O . ARG B 1 183 ? 9.961 21.516 14.414 1 95.81 183 ARG B O 1
ATOM 3419 N N . GLU B 1 184 ? 10.992 20.406 12.82 1 93.5 184 GLU B N 1
ATOM 3420 C CA . GLU B 1 184 ? 11.883 21.516 12.523 1 93.5 184 GLU B CA 1
ATOM 3421 C C . GLU B 1 184 ? 11.102 22.719 12 1 93.5 184 GLU B C 1
ATOM 3423 O O . GLU B 1 184 ? 11.383 23.859 12.383 1 93.5 184 GLU B O 1
ATOM 3428 N N . GLN B 1 185 ? 10.133 22.469 11.203 1 93.25 185 GLN B N 1
ATOM 3429 C CA . GLN B 1 185 ? 9.398 23.547 10.555 1 93.25 185 GLN B CA 1
ATOM 3430 C C . GLN B 1 185 ? 8.109 23.859 11.305 1 93.25 185 GLN B C 1
ATOM 3432 O O . GLN B 1 185 ? 7.379 24.781 10.938 1 93.25 185 GLN B O 1
ATOM 3437 N N . GLN B 1 186 ? 7.824 23.062 12.289 1 96.5 186 GLN B N 1
ATOM 3438 C CA . GLN B 1 186 ? 6.621 23.234 13.094 1 96.5 186 GLN B CA 1
ATOM 3439 C C . GLN B 1 186 ? 5.363 23.094 12.242 1 96.5 186 GLN B C 1
ATOM 3441 O O . GLN B 1 186 ? 4.434 23.891 12.352 1 96.5 186 GLN B O 1
ATOM 3446 N N . TRP B 1 187 ? 5.352 22.078 11.367 1 96.31 187 TRP B N 1
ATOM 3447 C CA . TRP B 1 187 ? 4.168 21.766 10.578 1 96.31 187 TRP B CA 1
ATOM 3448 C C . TRP B 1 187 ? 3.104 21.094 11.43 1 96.31 187 TRP B C 1
ATOM 3450 O O . TRP B 1 187 ? 3.42 20.438 12.43 1 96.31 187 TRP B O 1
ATOM 3460 N N . ILE B 1 188 ? 1.832 21.375 11.055 1 98.12 188 ILE B N 1
ATOM 3461 C CA . ILE B 1 188 ? 0.776 20.438 11.422 1 98.12 188 ILE B CA 1
ATOM 3462 C C . ILE B 1 188 ? 0.688 19.312 10.383 1 98.12 188 ILE B C 1
ATOM 3464 O O . ILE B 1 188 ? 0.255 19.547 9.25 1 98.12 188 ILE B O 1
ATOM 3468 N N . THR B 1 189 ? 1.119 18.141 10.734 1 97.56 189 THR B N 1
ATOM 3469 C CA . THR B 1 189 ? 1.198 17.062 9.75 1 97.56 189 THR B CA 1
ATOM 3470 C C . THR B 1 189 ? 0.068 16.062 9.953 1 97.56 189 THR B C 1
ATOM 3472 O O . THR B 1 189 ? -0.154 15.586 11.07 1 97.56 189 THR B O 1
ATOM 3475 N N . LEU B 1 190 ? -0.664 15.836 8.922 1 98.19 190 LEU B N 1
ATOM 3476 C CA . LEU B 1 190 ? -1.731 14.844 8.875 1 98.19 190 LEU B CA 1
ATOM 3477 C C . LEU B 1 190 ? -1.453 13.797 7.793 1 98.19 190 LEU B C 1
ATOM 3479 O O . LEU B 1 190 ? -1.374 14.133 6.609 1 98.19 190 LEU B O 1
ATOM 3483 N N . VAL B 1 191 ? -1.353 12.508 8.234 1 97.31 191 VAL B N 1
ATOM 3484 C CA . VAL B 1 191 ? -1.011 11.445 7.289 1 97.31 191 VAL B CA 1
ATOM 3485 C C . VAL B 1 191 ? -1.971 10.273 7.465 1 97.31 191 VAL B C 1
ATOM 3487 O O . VAL B 1 191 ? -2.281 9.883 8.594 1 97.31 191 VAL B O 1
ATOM 3490 N N . VAL B 1 192 ? -2.455 9.766 6.359 1 96.06 192 VAL B N 1
ATOM 3491 C CA . VAL B 1 192 ? -3.262 8.555 6.383 1 96.06 192 VAL B CA 1
ATOM 3492 C C . VAL B 1 192 ? -2.375 7.336 6.133 1 96.06 192 VAL B C 1
ATOM 3494 O O . VAL B 1 192 ? -1.638 7.289 5.145 1 96.06 192 VAL B O 1
ATOM 3497 N N . LEU B 1 193 ? -2.4 6.371 7.07 1 95.25 193 LEU B N 1
ATOM 3498 C CA . LEU B 1 193 ? -1.644 5.133 6.906 1 95.25 193 LEU B CA 1
ATOM 3499 C C . LEU B 1 193 ? -2.533 3.916 7.137 1 95.25 193 LEU B C 1
ATOM 3501 O O . LEU B 1 193 ? -3.389 3.928 8.023 1 95.25 193 LEU B O 1
ATOM 3505 N N . HIS B 1 194 ? -2.217 2.871 6.414 1 91.5 194 HIS B N 1
ATOM 3506 C CA . HIS B 1 194 ? -2.895 1.601 6.645 1 91.5 194 HIS B CA 1
ATOM 3507 C C . HIS B 1 194 ? -2.051 0.677 7.52 1 91.5 194 HIS B C 1
ATOM 3509 O O . HIS B 1 194 ? -2.578 -0.247 8.141 1 91.5 194 HIS B O 1
ATOM 3515 N N . ASP B 1 195 ? -0.81 0.903 7.484 1 93.81 195 ASP B N 1
ATOM 3516 C CA . ASP B 1 195 ? 0.086 0.105 8.32 1 93.81 195 ASP B CA 1
ATOM 3517 C C . ASP B 1 195 ? 0.095 0.612 9.758 1 93.81 195 ASP B C 1
ATOM 3519 O O . ASP B 1 195 ? 0.679 1.657 10.047 1 93.81 195 ASP B O 1
ATOM 3523 N N . LEU B 1 196 ? -0.391 -0.221 10.609 1 95.69 196 LEU B N 1
ATOM 3524 C CA . LEU B 1 196 ? -0.578 0.202 12 1 95.69 196 LEU B CA 1
ATOM 3525 C C . LEU B 1 196 ? 0.757 0.258 12.734 1 95.69 196 LEU B C 1
ATOM 3527 O O . LEU B 1 196 ? 0.937 1.071 13.641 1 95.69 196 LEU B O 1
ATOM 3531 N N . ASN B 1 197 ? 1.664 -0.603 12.391 1 94.75 197 ASN B N 1
ATOM 3532 C CA . ASN B 1 197 ? 2.975 -0.569 13.031 1 94.75 197 ASN B CA 1
ATOM 3533 C C . ASN B 1 197 ? 3.758 0.68 12.641 1 94.75 197 ASN B C 1
ATOM 3535 O O . ASN B 1 197 ? 4.414 1.297 13.484 1 94.75 197 ASN B O 1
ATOM 3539 N N . LEU B 1 198 ? 3.668 0.992 11.414 1 94.75 198 LEU B N 1
ATOM 3540 C CA . LEU B 1 198 ? 4.289 2.227 10.953 1 94.75 198 LEU B CA 1
ATOM 3541 C C . LEU B 1 198 ? 3.656 3.441 11.617 1 94.75 198 LEU B C 1
ATOM 3543 O O . LEU B 1 198 ? 4.359 4.359 12.039 1 94.75 198 LEU B O 1
ATOM 3547 N N . ALA B 1 199 ? 2.373 3.43 11.695 1 96.81 199 ALA B N 1
ATOM 3548 C CA . ALA B 1 199 ? 1.653 4.5 12.383 1 96.81 199 ALA B CA 1
ATOM 3549 C C . ALA B 1 199 ? 2.115 4.633 13.828 1 96.81 199 ALA B C 1
ATOM 3551 O O . ALA B 1 199 ? 2.389 5.742 14.297 1 96.81 199 ALA B O 1
ATOM 3552 N N . ALA B 1 200 ? 2.211 3.527 14.469 1 96.25 200 ALA B N 1
ATOM 3553 C CA . ALA B 1 200 ? 2.605 3.514 15.875 1 96.25 200 ALA B CA 1
ATOM 3554 C C . ALA B 1 200 ? 4.012 4.078 16.062 1 96.25 200 ALA B C 1
ATOM 3556 O O . ALA B 1 200 ? 4.297 4.746 17.062 1 96.25 200 ALA B O 1
ATOM 3557 N N . GLN B 1 201 ? 4.805 3.844 15.18 1 94.62 201 GLN B N 1
ATOM 3558 C CA . GLN B 1 201 ? 6.215 4.199 15.297 1 94.62 201 GLN B CA 1
ATOM 3559 C C . GLN B 1 201 ? 6.426 5.695 15.078 1 94.62 201 GLN B C 1
ATOM 3561 O O . GLN B 1 201 ? 7.312 6.297 15.688 1 94.62 201 GLN B O 1
ATOM 3566 N N . PHE B 1 202 ? 5.582 6.297 14.281 1 96.38 202 PHE B N 1
ATOM 3567 C CA . PHE B 1 202 ? 5.93 7.645 13.844 1 96.38 202 PHE B CA 1
ATOM 3568 C C . PHE B 1 202 ? 4.906 8.656 14.336 1 96.38 202 PHE B C 1
ATOM 3570 O O . PHE B 1 202 ? 5.18 9.859 14.375 1 96.38 202 PHE B O 1
ATOM 3577 N N . ALA B 1 203 ? 3.771 8.195 14.719 1 97.62 203 ALA B N 1
ATOM 3578 C CA . ALA B 1 203 ? 2.723 9.125 15.117 1 97.62 203 ALA B CA 1
ATOM 3579 C C . ALA B 1 203 ? 3.004 9.711 16.5 1 97.62 203 ALA B C 1
ATOM 3581 O O . ALA B 1 203 ? 3.344 8.977 17.438 1 97.62 203 ALA B O 1
ATOM 3582 N N . ASP B 1 204 ? 2.855 10.992 16.625 1 97.88 204 ASP B N 1
ATOM 3583 C CA . ASP B 1 204 ? 2.691 11.586 17.938 1 97.88 204 ASP B CA 1
ATOM 3584 C C . ASP B 1 204 ? 1.283 11.344 18.484 1 97.88 204 ASP B C 1
ATOM 3586 O O . ASP B 1 204 ? 1.107 11.062 19.672 1 97.88 204 ASP B O 1
ATOM 3590 N N . GLN B 1 205 ? 0.384 11.523 17.578 1 98.25 205 GLN B N 1
ATOM 3591 C CA . GLN B 1 205 ? -1.024 11.281 17.875 1 98.25 205 GLN B CA 1
ATOM 3592 C C . GLN B 1 205 ? -1.679 10.43 16.797 1 98.25 205 GLN B C 1
ATOM 3594 O O . GLN B 1 205 ? -1.396 10.609 15.602 1 98.25 205 GLN B O 1
ATOM 3599 N N . LEU B 1 206 ? -2.533 9.57 17.281 1 98.38 206 LEU B N 1
ATOM 3600 C CA . LEU B 1 206 ? -3.354 8.781 16.359 1 98.38 206 LEU B CA 1
ATOM 3601 C C . LEU B 1 206 ? -4.785 9.305 16.328 1 98.38 206 LEU B C 1
ATOM 3603 O O . LEU B 1 206 ? -5.348 9.648 17.375 1 98.38 206 LEU B O 1
ATOM 3607 N N . ILE B 1 207 ? -5.289 9.43 15.172 1 98.5 207 ILE B N 1
ATOM 3608 C CA . ILE B 1 207 ? -6.699 9.711 14.93 1 98.5 207 ILE B CA 1
ATOM 3609 C C . ILE B 1 207 ? -7.391 8.461 14.391 1 98.5 207 ILE B C 1
ATOM 3611 O O . ILE B 1 207 ? -7.156 8.055 13.25 1 98.5 207 ILE B O 1
ATOM 3615 N N . VAL B 1 208 ? -8.25 7.891 15.211 1 98.19 208 VAL B N 1
ATOM 3616 C CA . VAL B 1 208 ? -8.906 6.645 14.82 1 98.19 208 VAL B CA 1
ATOM 3617 C C . VAL B 1 208 ? -10.344 6.93 14.398 1 98.19 208 VAL B C 1
ATOM 3619 O O . VAL B 1 208 ? -11.164 7.348 15.211 1 98.19 208 VAL B O 1
ATOM 3622 N N . LEU B 1 209 ? -10.594 6.652 13.133 1 96.69 209 LEU B N 1
ATOM 3623 C CA . LEU B 1 209 ? -11.922 6.895 12.594 1 96.69 209 LEU B CA 1
ATOM 3624 C C . LEU B 1 209 ? -12.609 5.582 12.219 1 96.69 209 LEU B C 1
ATOM 3626 O O . LEU B 1 209 ? -12 4.727 11.57 1 96.69 209 LEU B O 1
ATOM 3630 N N . ALA B 1 210 ? -13.828 5.473 12.625 1 94.56 210 ALA B N 1
ATOM 3631 C CA . ALA B 1 210 ? -14.648 4.324 12.258 1 94.56 210 ALA B CA 1
ATOM 3632 C C . ALA B 1 210 ? -16.125 4.613 12.492 1 94.56 210 ALA B C 1
ATOM 3634 O O . ALA B 1 210 ? -16.484 5.328 13.43 1 94.56 210 ALA B O 1
ATOM 3635 N N . ASP B 1 211 ? -16.938 4.07 11.625 1 91.19 211 ASP B N 1
ATOM 3636 C CA . ASP B 1 211 ? -18.391 4.129 11.773 1 91.19 211 ASP B CA 1
ATOM 3637 C C . ASP B 1 211 ? -18.875 5.57 11.898 1 91.19 211 ASP B C 1
ATOM 3639 O O . ASP B 1 211 ? -19.766 5.863 12.695 1 91.19 211 ASP B O 1
ATOM 3643 N N . GLY B 1 212 ? -18.141 6.457 11.344 1 91.19 212 GLY B N 1
ATOM 3644 C CA . GLY B 1 212 ? -18.547 7.848 11.266 1 91.19 212 GLY B CA 1
ATOM 3645 C C . GLY B 1 212 ? -18.141 8.664 12.477 1 91.19 212 GLY B C 1
ATOM 3646 O O . GLY B 1 212 ? -18.5 9.836 12.594 1 91.19 212 GLY B O 1
ATOM 3647 N N . ASP B 1 213 ? -17.391 7.996 13.336 1 94.75 213 ASP B N 1
ATOM 3648 C CA . ASP B 1 213 ? -17.047 8.656 14.586 1 94.75 213 ASP B CA 1
ATOM 3649 C C . ASP B 1 213 ? -15.539 8.578 14.852 1 94.75 213 ASP B C 1
ATOM 3651 O O . ASP B 1 213 ? -14.844 7.75 14.266 1 94.75 213 ASP B O 1
ATOM 3655 N N . LEU B 1 214 ? -15.148 9.492 15.711 1 96.56 214 LEU B N 1
ATOM 3656 C CA . LEU B 1 214 ? -13.812 9.398 16.297 1 96.56 214 LEU B CA 1
ATOM 3657 C C . LEU B 1 214 ? -13.766 8.328 17.375 1 96.56 214 LEU B C 1
ATOM 3659 O O . LEU B 1 214 ? -14.328 8.523 18.469 1 96.56 214 LEU B O 1
ATOM 3663 N N . GLN B 1 215 ? -13.109 7.301 17.109 1 96.75 215 GLN B N 1
ATOM 3664 C CA . GLN B 1 215 ? -13.062 6.191 18.062 1 96.75 215 GLN B CA 1
ATOM 3665 C C . GLN B 1 215 ? -12.031 6.453 19.156 1 96.75 215 GLN B C 1
ATOM 3667 O O . GLN B 1 215 ? -12.195 5.988 20.281 1 96.75 215 GLN B O 1
ATOM 3672 N N . ALA B 1 216 ? -10.992 7.086 18.828 1 97.5 216 ALA B N 1
ATOM 3673 C CA . ALA B 1 216 ? -9.93 7.398 19.781 1 97.5 216 ALA B CA 1
ATOM 3674 C C . ALA B 1 216 ? -9 8.477 19.234 1 97.5 216 ALA B C 1
ATOM 3676 O O . ALA B 1 216 ? -8.883 8.641 18.016 1 97.5 216 ALA B O 1
ATOM 3677 N N . PHE B 1 217 ? -8.422 9.227 20.125 1 98.12 217 PHE B N 1
ATOM 3678 C CA . PHE B 1 217 ? -7.414 10.242 19.828 1 98.12 217 PHE B CA 1
ATOM 3679 C C . PHE B 1 217 ? -6.359 10.297 20.922 1 98.12 217 PHE B C 1
ATOM 3681 O O . PHE B 1 217 ? -6.684 10.508 22.094 1 98.12 217 PHE B O 1
ATOM 3688 N N . GLY B 1 218 ? -5.133 10.062 20.531 1 98 218 GLY B N 1
ATOM 3689 C CA . GLY B 1 218 ? -4.055 10.078 21.5 1 98 218 GLY B CA 1
ATOM 3690 C C . GLY B 1 218 ? -2.793 9.398 21 1 98 218 GLY B C 1
ATOM 3691 O O . GLY B 1 218 ? -2.723 8.969 19.859 1 98 218 GLY B O 1
ATOM 3692 N N . PRO B 1 219 ? -1.742 9.438 21.875 1 97.56 219 PRO B N 1
ATOM 3693 C CA . PRO B 1 219 ? -0.511 8.75 21.484 1 97.56 219 PRO B CA 1
ATOM 3694 C C . PRO B 1 219 ? -0.726 7.258 21.234 1 97.56 219 PRO B C 1
ATOM 3696 O O . PRO B 1 219 ? -1.604 6.645 21.844 1 97.56 219 PRO B O 1
ATOM 3699 N N . PRO B 1 220 ? 0.051 6.66 20.359 1 96.94 220 PRO B N 1
ATOM 3700 C CA . PRO B 1 220 ? -0.12 5.25 20 1 96.94 220 PRO B CA 1
ATOM 3701 C C . PRO B 1 220 ? -0.13 4.332 21.219 1 96.94 220 PRO B C 1
ATOM 3703 O O . PRO B 1 220 ? -0.938 3.4 21.297 1 96.94 220 PRO B O 1
ATOM 3706 N N . ALA B 1 221 ? 0.682 4.586 22.188 1 95.19 221 ALA B N 1
ATOM 3707 C CA . ALA B 1 221 ? 0.808 3.732 23.375 1 95.19 221 ALA B CA 1
ATOM 3708 C C . ALA B 1 221 ? -0.505 3.672 24.141 1 95.19 221 ALA B C 1
ATOM 3710 O O . ALA B 1 221 ? -0.797 2.67 24.812 1 95.19 221 ALA B O 1
ATOM 3711 N N . GLN B 1 222 ? -1.301 4.68 24.016 1 95.38 222 GLN B N 1
ATOM 3712 C CA . GLN B 1 222 ? -2.555 4.766 24.75 1 95.38 222 GLN B CA 1
ATOM 3713 C C . GLN B 1 222 ? -3.732 4.316 23.891 1 95.38 222 GLN B C 1
ATOM 3715 O O . GLN B 1 222 ? -4.754 3.861 24.422 1 95.38 222 GLN B O 1
ATOM 3720 N N . VAL B 1 223 ? -3.566 4.359 22.625 1 96.5 223 VAL B N 1
ATOM 3721 C CA . VAL B 1 223 ? -4.703 4.203 21.719 1 96.5 223 VAL B CA 1
ATOM 3722 C C . VAL B 1 223 ? -4.727 2.779 21.156 1 96.5 223 VAL B C 1
ATOM 3724 O O . VAL B 1 223 ? -5.781 2.141 21.125 1 96.5 223 VAL B O 1
ATOM 3727 N N . LEU B 1 224 ? -3.596 2.275 20.766 1 95.88 224 LEU B N 1
ATOM 3728 C CA . LEU B 1 224 ? -3.549 0.998 20.062 1 95.88 224 LEU B CA 1
ATOM 3729 C C . LEU B 1 224 ? -3.518 -0.163 21.047 1 95.88 224 LEU B C 1
ATOM 3731 O O . LEU B 1 224 ? -2.539 -0.334 21.781 1 95.88 224 LEU B O 1
ATOM 3735 N N . ASP B 1 225 ? -4.551 -0.852 21.078 1 94.81 225 ASP B N 1
ATOM 3736 C CA . ASP B 1 225 ? -4.629 -2.098 21.828 1 94.81 225 ASP B CA 1
ATOM 3737 C C . ASP B 1 225 ? -5.422 -3.156 21.062 1 94.81 225 ASP B C 1
ATOM 3739 O O . ASP B 1 225 ? -6.035 -2.855 20.031 1 94.81 225 ASP B O 1
ATOM 3743 N N . ALA B 1 226 ? -5.324 -4.383 21.594 1 94.25 226 ALA B N 1
ATOM 3744 C CA . ALA B 1 226 ? -5.891 -5.512 20.859 1 94.25 226 ALA B CA 1
ATOM 3745 C C . ALA B 1 226 ? -7.402 -5.375 20.703 1 94.25 226 ALA B C 1
ATOM 3747 O O . ALA B 1 226 ? -7.949 -5.559 19.625 1 94.25 226 ALA B O 1
ATOM 3748 N N . PRO B 1 227 ? -8.141 -4.969 21.766 1 95.5 227 PRO B N 1
ATOM 3749 C CA . PRO B 1 227 ? -9.594 -4.828 21.625 1 95.5 227 PRO B CA 1
ATOM 3750 C C . PRO B 1 227 ? -9.992 -3.793 20.578 1 95.5 227 PRO B C 1
ATOM 3752 O O . PRO B 1 227 ? -10.922 -4.027 19.797 1 95.5 227 PRO B O 1
ATOM 3755 N N . LEU B 1 228 ? -9.32 -2.734 20.531 1 95.75 228 LEU B N 1
ATOM 3756 C CA . LEU B 1 228 ? -9.625 -1.704 19.547 1 95.75 228 LEU B CA 1
ATOM 3757 C C . LEU B 1 228 ? -9.414 -2.225 18.125 1 95.75 228 LEU B C 1
ATOM 3759 O O . LEU B 1 228 ? -10.273 -2.045 17.266 1 95.75 228 LEU B O 1
ATOM 3763 N N . ILE B 1 229 ? -8.289 -2.822 17.906 1 95.31 229 ILE B N 1
ATOM 3764 C CA . ILE B 1 229 ? -7.941 -3.32 16.578 1 95.31 229 ILE B CA 1
ATOM 3765 C C . ILE B 1 229 ? -8.945 -4.383 16.141 1 95.31 229 ILE B C 1
ATOM 3767 O O . ILE B 1 229 ? -9.406 -4.383 14.992 1 95.31 229 ILE B O 1
ATOM 3771 N N . GLU B 1 230 ? -9.266 -5.246 17.016 1 94.75 230 GLU B N 1
ATOM 3772 C CA . GLU B 1 230 ? -10.227 -6.297 16.703 1 94.75 230 GLU B CA 1
ATOM 3773 C C . GLU B 1 230 ? -11.594 -5.707 16.375 1 94.75 230 GLU B C 1
ATOM 3775 O O . GLU B 1 230 ? -12.289 -6.188 15.469 1 94.75 230 GLU B O 1
ATOM 3780 N N . ARG B 1 231 ? -11.922 -4.758 17.062 1 94.69 231 ARG B N 1
ATOM 3781 C CA . ARG B 1 231 ? -13.195 -4.098 16.812 1 94.69 231 ARG B CA 1
ATOM 3782 C C . ARG B 1 231 ? -13.188 -3.379 15.469 1 94.69 231 ARG B C 1
ATOM 3784 O O . ARG B 1 231 ? -14.172 -3.426 14.727 1 94.69 231 ARG B O 1
ATOM 3791 N N . LEU B 1 232 ? -12.148 -2.76 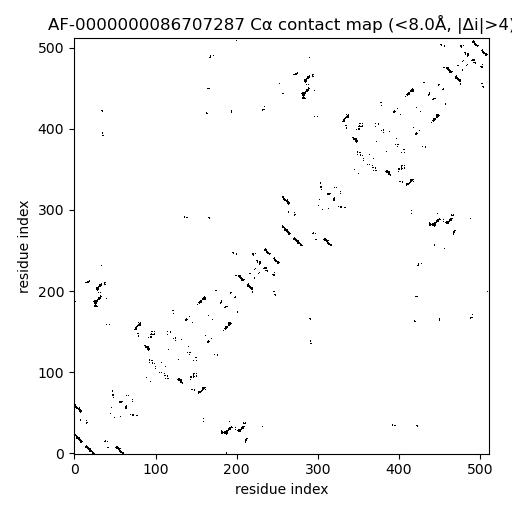15.18 1 95 232 LEU B N 1
ATOM 3792 C CA . LEU B 1 232 ? -12.062 -1.94 13.977 1 95 232 LEU B CA 1
ATOM 3793 C C . LEU B 1 232 ? -11.93 -2.814 12.734 1 95 232 LEU B C 1
ATOM 3795 O O . LEU B 1 232 ? -12.594 -2.564 11.719 1 95 232 LEU B O 1
ATOM 3799 N N . TYR B 1 233 ? -11.055 -3.834 12.836 1 94 233 TYR B N 1
ATOM 3800 C CA . TYR B 1 233 ? -10.641 -4.531 11.625 1 94 233 TYR B CA 1
ATOM 3801 C C . TYR B 1 233 ? -11.086 -5.988 11.656 1 94 233 TYR B C 1
ATOM 3803 O O . TYR B 1 233 ? -10.914 -6.715 10.672 1 94 233 TYR B O 1
ATOM 3811 N N . HIS B 1 234 ? -11.602 -6.457 12.75 1 92.69 234 HIS B N 1
ATOM 3812 C CA . HIS B 1 234 ? -12.094 -7.82 12.891 1 92.69 234 HIS B CA 1
ATOM 3813 C C . HIS B 1 234 ? -10.992 -8.836 12.609 1 92.69 234 HIS B C 1
ATOM 3815 O O . HIS B 1 234 ? -11.219 -9.836 11.922 1 92.69 234 HIS B O 1
ATOM 3821 N N . VAL B 1 235 ? -9.859 -8.523 13.094 1 91.38 235 VAL B N 1
ATOM 3822 C CA . VAL B 1 235 ? -8.688 -9.375 12.953 1 91.38 235 VAL B CA 1
ATOM 3823 C C . VAL B 1 235 ? -8.016 -9.555 14.32 1 91.38 235 VAL B C 1
ATOM 3825 O O . VAL B 1 235 ? -7.73 -8.578 15.008 1 91.38 235 VAL B O 1
ATOM 3828 N N . PRO B 1 236 ? -7.871 -10.805 14.68 1 91.81 236 PRO B N 1
ATOM 3829 C CA . PRO B 1 236 ? -7.137 -11.016 15.93 1 91.81 236 PRO B CA 1
ATOM 3830 C C . PRO B 1 236 ? -5.676 -10.586 15.836 1 91.81 236 PRO B C 1
ATOM 3832 O O . PRO B 1 236 ? -5.016 -10.836 14.82 1 91.81 236 PRO B O 1
ATOM 3835 N N . VAL B 1 237 ? -5.242 -9.891 16.938 1 93.19 237 VAL B N 1
ATOM 3836 C CA . VAL B 1 237 ? -3.863 -9.414 16.906 1 93.19 237 VAL B CA 1
ATOM 3837 C C . VAL B 1 237 ? -3.219 -9.641 18.281 1 93.19 237 VAL B C 1
ATOM 3839 O O . VAL B 1 237 ? -3.916 -9.758 19.281 1 93.19 237 VAL B O 1
ATOM 3842 N N . GLU B 1 238 ? -1.925 -9.797 18.234 1 91.75 238 GLU B N 1
ATOM 3843 C CA . GLU B 1 238 ? -1.072 -9.727 19.422 1 91.75 238 GLU B CA 1
ATOM 3844 C C . GLU B 1 238 ? -0.271 -8.43 19.453 1 91.75 238 GLU B C 1
ATOM 3846 O O . GLU B 1 238 ? 0.254 -7.992 18.438 1 91.75 238 GLU B O 1
ATOM 3851 N N . ILE B 1 239 ? -0.271 -7.809 20.609 1 93.12 239 ILE B N 1
ATOM 3852 C CA . ILE B 1 239 ? 0.448 -6.547 20.719 1 93.12 239 ILE B CA 1
ATOM 3853 C C . ILE B 1 239 ? 1.586 -6.688 21.734 1 93.12 239 ILE B C 1
ATOM 3855 O O . ILE B 1 239 ? 1.396 -7.234 22.812 1 93.12 239 ILE B O 1
ATOM 3859 N N . SER B 1 240 ? 2.732 -6.297 21.312 1 89.94 240 SER B N 1
ATOM 3860 C CA . SER B 1 240 ? 3.889 -6.164 22.188 1 89.94 240 SER B CA 1
ATOM 3861 C C . SER B 1 240 ? 4.406 -4.73 22.203 1 89.94 240 SER B C 1
ATOM 3863 O O . SER B 1 240 ? 4.027 -3.918 21.375 1 89.94 240 SER B O 1
ATOM 3865 N N . HIS B 1 241 ? 5.172 -4.398 23.266 1 90.38 241 HIS B N 1
ATOM 3866 C CA . HIS B 1 241 ? 5.711 -3.051 23.375 1 90.38 241 HIS B CA 1
ATOM 3867 C C . HIS B 1 241 ? 7.238 -3.07 23.422 1 90.38 241 HIS B C 1
ATOM 3869 O O . HIS B 1 241 ? 7.836 -4 23.953 1 90.38 241 HIS B O 1
ATOM 3875 N N . ASP B 1 242 ? 7.715 -2.102 22.766 1 82.31 242 ASP B N 1
ATOM 3876 C CA . ASP B 1 242 ? 9.164 -1.991 22.875 1 82.31 242 ASP B CA 1
ATOM 3877 C C . ASP B 1 242 ? 9.562 -1.259 24.156 1 82.31 242 ASP B C 1
ATOM 3879 O O . ASP B 1 242 ? 8.727 -1.018 25.031 1 82.31 242 ASP B O 1
ATOM 3883 N N . GLN B 1 243 ? 10.891 -0.996 24.266 1 79.69 243 GLN B N 1
ATOM 3884 C CA . GLN B 1 243 ? 11.422 -0.387 25.484 1 79.69 243 GLN B CA 1
ATOM 3885 C C . GLN B 1 243 ? 10.836 1.009 25.688 1 79.69 243 GLN B C 1
ATOM 3887 O O . GLN B 1 243 ? 10.711 1.469 26.828 1 79.69 243 GLN B O 1
ATOM 3892 N N . SER B 1 244 ? 10.43 1.636 24.656 1 81.25 244 SER B N 1
ATOM 3893 C CA . SER B 1 244 ? 9.906 2.992 24.734 1 81.25 244 SER B CA 1
ATOM 3894 C C . SER B 1 244 ? 8.383 2.986 24.859 1 81.25 244 SER B C 1
ATOM 3896 O O . SER B 1 244 ? 7.754 4.047 24.891 1 81.25 244 SER B O 1
ATOM 3898 N N . GLY B 1 245 ? 7.82 1.849 24.859 1 86.31 245 GLY B N 1
ATOM 3899 C CA . GLY B 1 245 ? 6.379 1.731 25.031 1 86.31 245 GLY B CA 1
ATOM 3900 C C . GLY B 1 245 ? 5.621 1.772 23.719 1 86.31 245 GLY B C 1
ATOM 3901 O O . GLY B 1 245 ? 4.391 1.803 23.703 1 86.31 245 GLY B O 1
ATOM 3902 N N . ILE B 1 246 ? 6.297 1.795 22.688 1 88.75 246 ILE B N 1
ATOM 3903 C CA . ILE B 1 246 ? 5.656 1.817 21.375 1 88.75 246 ILE B CA 1
ATOM 3904 C C . ILE B 1 246 ? 5.086 0.438 21.062 1 88.75 246 ILE B C 1
ATOM 3906 O O . ILE B 1 246 ? 5.801 -0.564 21.109 1 88.75 246 ILE B O 1
ATOM 3910 N N . PRO B 1 247 ? 3.814 0.424 20.75 1 93.88 247 PRO B N 1
ATOM 3911 C CA . PRO B 1 247 ? 3.191 -0.874 20.484 1 93.88 247 PRO B CA 1
ATOM 3912 C C . PRO B 1 247 ? 3.572 -1.437 19.109 1 93.88 247 PRO B C 1
ATOM 3914 O O . PRO B 1 247 ? 3.773 -0.676 18.156 1 93.88 247 PRO B O 1
ATOM 3917 N N . PHE B 1 248 ? 3.66 -2.713 19.078 1 92.44 248 PHE B N 1
ATOM 3918 C CA . PHE B 1 248 ? 3.871 -3.463 17.844 1 92.44 248 PHE B CA 1
ATOM 3919 C C . PHE B 1 248 ? 2.816 -4.551 17.688 1 92.44 248 PHE B C 1
ATOM 3921 O O . PHE B 1 248 ? 2.656 -5.398 18.562 1 92.44 248 PHE B O 1
ATOM 3928 N N . LEU B 1 249 ? 2.184 -4.477 16.531 1 93.44 249 LEU B N 1
ATOM 3929 C CA . LEU B 1 249 ? 1.046 -5.359 16.297 1 93.44 249 LEU B CA 1
ATOM 3930 C C . LEU B 1 249 ? 1.436 -6.516 15.375 1 93.44 249 LEU B C 1
ATOM 3932 O O . LEU B 1 249 ? 2.123 -6.316 14.375 1 93.44 249 LEU B O 1
ATOM 3936 N N . ARG B 1 250 ? 0.99 -7.672 15.773 1 90.56 250 ARG B N 1
ATOM 3937 C CA . ARG B 1 250 ? 1.129 -8.875 14.961 1 90.56 250 ARG B CA 1
ATOM 3938 C C . ARG B 1 250 ? -0.227 -9.531 14.711 1 90.56 250 ARG B C 1
ATOM 3940 O O . ARG B 1 250 ? -0.941 -9.867 15.656 1 90.56 250 ARG B O 1
ATOM 3947 N N . THR B 1 251 ? -0.55 -9.625 13.453 1 90.06 251 THR B N 1
ATOM 3948 C CA . THR B 1 251 ? -1.786 -10.328 13.133 1 90.06 251 THR B CA 1
ATOM 3949 C C . THR B 1 251 ? -1.617 -11.836 13.336 1 90.06 251 THR B C 1
ATOM 3951 O O . THR B 1 251 ? -0.539 -12.383 13.094 1 90.06 251 THR B O 1
ATOM 3954 N N . VAL B 1 252 ? -2.648 -12.469 13.781 1 86.25 252 VAL B N 1
ATOM 3955 C CA . VAL B 1 252 ? -2.646 -13.914 14 1 86.25 252 VAL B CA 1
ATOM 3956 C C . VAL B 1 252 ? -3.574 -14.594 13 1 86.25 252 VAL B C 1
ATOM 3958 O O . VAL B 1 252 ? -4.715 -14.156 12.805 1 86.25 252 VAL B O 1
ATOM 3961 N N . ARG B 1 253 ? -3.021 -15.531 12.297 1 84.88 253 ARG B N 1
ATOM 3962 C CA . ARG B 1 253 ? -3.861 -16.266 11.352 1 84.88 253 ARG B CA 1
ATOM 3963 C C . ARG B 1 253 ? -4.793 -17.234 12.086 1 84.88 253 ARG B C 1
ATOM 3965 O O . ARG B 1 253 ? -4.41 -17.828 13.094 1 84.88 253 ARG B O 1
ATOM 3972 N N . ARG B 1 254 ? -6.012 -17.219 11.547 1 70.62 254 ARG B N 1
ATOM 3973 C CA . ARG B 1 254 ? -6.965 -18.172 12.109 1 70.62 254 ARG B CA 1
ATOM 3974 C C . ARG B 1 254 ? -6.613 -19.594 11.695 1 70.62 254 ARG B C 1
ATOM 3976 O O . ARG B 1 254 ? -6.191 -19.828 10.562 1 70.62 254 ARG B O 1
ATOM 3983 N N . GLN B 1 255 ? -5.941 -20.359 12.594 1 58.88 255 GLN B N 1
ATOM 3984 C CA . GLN B 1 255 ? -5.656 -21.766 12.312 1 58.88 255 GLN B CA 1
ATOM 3985 C C . GLN B 1 255 ? -6.812 -22.422 11.562 1 58.88 255 GLN B C 1
ATOM 3987 O O . GLN B 1 255 ? -7.977 -22.109 11.805 1 58.88 255 GLN B O 1
ATOM 3992 N N . PRO B 1 256 ? -6.5 -23.078 10.406 1 48.56 256 PRO B N 1
ATOM 3993 C CA . PRO B 1 256 ? -7.582 -23.875 9.812 1 48.56 256 PRO B CA 1
ATOM 3994 C C . PRO B 1 256 ? -8.352 -24.703 10.852 1 48.56 256 PRO B C 1
ATOM 3996 O O . PRO B 1 256 ? -7.809 -25.016 11.914 1 48.56 256 PRO B O 1
#

Nearest PDB structures (foldseek):
  4p33-assembly1_A  TM=9.173E-01  e=2.439E-19  Escherichia coli K-12
  3fvq-assembly1_B  TM=8.374E-01  e=8.110E-20  Neisseria gonorrhoeae FA 1090
  3fvq-assembly1_A  TM=8.425E-01  e=9.650E-20  Neisseria gonorrhoeae FA 1090
  4u00-assembly1_A  TM=8.665E-01  e=3.940E-18  Thermus thermophilus HB8
  8frl-assembly1_A  TM=8.597E-01  e=2.083E-18  Acinetobacter baylyi ADP1

Radius of gyration: 23.17 Å; Cα contacts (8 Å, |Δi|>4): 1034; chains: 2; bounding box: 48×64×54 Å

pLDDT: mean 87.64, std 12.33, range [34.81, 98.81]

InterPro domains:
  IPR003439 ABC transporter-like, ATP-binding domain [PF00005] (17-163)
  IPR003439 ABC transporter-like, ATP-binding domain [PS50893] (2-236)
  IPR003593 AAA+ ATPase domain [SM00382] (26-213)
  IPR017871 ABC transporter-like, conserved site [PS00211] (136-150)
  IPR027417 P-loop containing nucleoside triphosphate hydrolase [G3DSA:3.40.50.300] (1-249)
  IPR027417 P-loop containing nucleoside triphosphate hydrolase [SSF52540] (2-229)

Secondary structure (DSSP, 8-state):
-EEEEEEEEEETTEEEEEEEEEEE-TTEEEEEE--TTSSHHHHHHHHHTSS--SEEEEEETTEEGGGS-HHHHHTTEEEE-S--------BHHHHHHHHHTTSS-----HHHHHHHHHHHHHTT-GGGTTSBGGGS-HHHHHHHHHHHHHTT--SEEEEESTTTT--HHHHHHHHHHHHHHHHHHT-EEEEE-S-HHHHHHH-SEEEEEETTEEEEEE-HHHH--HHHHHHHH---EEEEE-TT--EEEEE-----/-EEEEEEEEEETTEEEEEEEEEEE-TTEEEEEE--TTSSHHHHHHHHHTSS--SEEEEEETTEEGGGS-HHHHHTTEEEE-S--------BHHHHHHHHHTTSS-----HHHHHHHHHHHHHTT-GGGTTSBGGGS-HHHHHHHHHHHHHTT--SEEEEESTTTT--HHHHHHHHHHHHHHHHHHT-EEEEE-S-HHHHHHH-SEEEEEETTEEEEEE-HHHH--HHHHHHHH---EEEEE-TT--EEEEE-----

Foldseek 3Di:
DKWWAQWWADDPPGTQAGGDTDDFFFLFAEEEEFDPPNCLLVVVCCQLPNGPTPDTFIDDPRHTPVVDDSLVSNLQELEAHDDDPPPDQDALLVLLLCLLVPDDDPDSDPVSSVLLLVLCVLLPNSVRRGPTLVPDDPQSNLSSSLSSSLSSLHQEYEYEASPVRPDPVSLVSSLVVVSVCRNVSRHRYYYYHHDLLSCLVRGQWYFYTDPNYGPDIGHQLPQDDQVVCCVRPVFGWDWDADPVSRIDIDTDDDDD/DKWWAQWWADDPPGTQAGGDTDDFFFLFAEEEEFDPPNCLLVVVCCQLPNGPTPDTFIDDPRHTPVVDDSLVSNLQELEAHDDDPPPDQDALLVLLLCLLVPDDDPDSDPVSSVLLLVLCVLLPNSVRRGPTLVPDDPQSNLSSSLSSSLSSLHQEYEYEASPVRPDPVSLVSSLVVVSVCRNVSRHRYYYYHHDLLSCLVRGQWYFYTDPNYGPDIGHQLPPDDQVVCCVRPVFGWDWDADPVSRIDIDTDDDDD

Solvent-accessible surface area (backbone atoms only — not comparable to full-atom values): 27090 Å² total; per-residue (Å²): 77,42,36,35,42,44,29,20,34,61,60,90,91,43,72,30,34,58,53,39,69,47,78,44,49,57,40,33,40,34,27,39,36,56,48,75,84,31,36,69,69,57,49,53,33,34,75,59,63,76,36,81,60,77,40,59,46,47,27,50,71,83,41,47,57,84,79,41,53,68,67,64,54,39,61,39,45,18,71,41,66,69,81,72,83,72,87,49,98,39,31,37,47,57,51,24,36,45,38,57,50,68,69,88,73,82,68,87,50,76,64,45,55,52,50,38,48,49,41,26,46,74,68,71,47,48,89,45,34,80,37,48,47,77,77,46,52,69,32,55,44,40,52,47,52,48,37,9,36,63,60,46,68,35,54,29,37,36,32,35,46,73,46,56,64,33,25,65,36,54,35,50,50,51,50,51,51,50,54,52,48,24,48,75,69,42,15,29,30,39,34,35,48,64,51,64,48,60,41,30,72,63,30,55,27,34,39,32,35,44,92,21,32,76,74,46,76,38,37,32,62,79,56,66,45,50,70,54,46,28,68,64,36,72,41,60,52,47,74,46,60,50,97,86,44,42,46,40,74,40,79,55,78,79,73,130,77,42,35,35,42,43,28,20,35,61,58,88,92,43,70,30,32,59,54,40,69,47,76,44,48,57,41,34,38,34,29,38,36,57,48,74,86,31,33,68,68,58,50,53,33,33,75,59,63,78,37,82,61,78,40,60,46,48,25,50,72,83,41,46,56,84,80,43,53,69,67,64,54,39,62,36,45,18,71,42,68,69,80,72,82,72,86,49,99,40,30,36,48,56,52,25,36,44,38,57,48,67,66,89,73,82,67,86,49,76,63,46,55,51,51,38,50,49,42,26,46,75,69,71,45,47,88,45,36,80,37,50,46,79,78,46,52,69,33,55,45,41,52,47,52,48,38,9,36,62,62,45,70,36,53,29,38,36,31,36,45,72,44,55,65,33,24,66,36,53,35,50,51,52,51,51,50,49,53,51,47,24,48,75,70,42,14,30,32,40,35,36,48,66,52,64,47,61,41,30,72,63,30,54,26,34,38,32,35,43,93,20,32,76,74,45,77,35,37,32,62,79,55,65,44,52,70,55,45,29,68,65,36,70,42,58,52,49,73,47,61,49,98,86,46,42,45,38,73,39,79,54,78,79,74,130

Sequence (512 aa):
MLELSRLSLSIGQQTLLRDLNLTLQPGQVHVIIGPNGTGKTSLLRALFGELTPDGGDIRLGGQSARQMTQASWRQQFGYMPQNIQLELDLSVIEVVVLGRLDSLSMRLADEDILAAGRALQALGIAHLADRPLYSLSGGQRQMVLFAQVLLRNPRIMMLDEPVSALDLHHQMQLMEHLNQQTREQQWITLVVLHDLNLAAQFADQLIVLADGDLQAFGPPAQVLDAPLIERLYHVPVEISHDQSGIPFLRTVRRQPMLELSRLSLSIGQQTLLRDLNLTLQPGQVHVIIGPNGTGKTSLLRALFGELTPDGGDIRLGGQSARQMTQASWRQQFGYMPQNIQLELDLSVIEVVVLGRLDSLSMRLADEDILAAGRALQALGIAHLADRPLYSLSGGQRQMVLFAQVLLRNPRIMMLDEPVSALDLHHQMQLMEHLNQQTREQQWITLVVLHDLNLAAQFADQLIVLADGDLQAFGPPAQVLDAPLIERLYHVPVEISHDQSGIPFLRTVRRQP